Protein AF-0000000068387363 (afdb_homodimer)

Structure (mmCIF, N/CA/C/O backbone):
data_AF-0000000068387363-model_v1
#
loop_
_entity.id
_entity.type
_entity.pdbx_description
1 polymer 'HTH-type transcriptional regulator TtuA'
#
loop_
_atom_site.group_PDB
_atom_site.id
_atom_site.type_symbol
_atom_site.label_atom_id
_atom_site.label_alt_id
_atom_site.label_comp_id
_atom_site.label_asym_id
_atom_site.label_entity_id
_atom_site.label_seq_id
_atom_site.pdbx_PDB_ins_code
_atom_site.Cartn_x
_atom_site.Cartn_y
_atom_site.Cartn_z
_atom_site.occupancy
_atom_site.B_iso_or_equiv
_atom_site.auth_seq_id
_atom_site.auth_comp_id
_atom_site.auth_asym_id
_atom_site.auth_atom_id
_atom_site.pdbx_PDB_model_num
ATOM 1 N N . MET A 1 1 ? -9.117 -2.039 -35.312 1 33.12 1 MET A N 1
ATOM 2 C CA . MET A 1 1 ? -7.668 -2.062 -35.125 1 33.12 1 MET A CA 1
ATOM 3 C C . MET A 1 1 ? -7.219 -3.377 -34.5 1 33.12 1 MET A C 1
ATOM 5 O O . MET A 1 1 ? -7.863 -3.885 -33.562 1 33.12 1 MET A O 1
ATOM 9 N N . GLN A 1 2 ? -6.574 -4.219 -35.219 1 46.25 2 GLN A N 1
ATOM 10 C CA . GLN A 1 2 ? -6.168 -5.555 -34.781 1 46.25 2 GLN A CA 1
ATOM 11 C C . GLN A 1 2 ? -5.266 -5.492 -33.562 1 46.25 2 GLN A C 1
ATOM 13 O O . GLN A 1 2 ? -4.352 -4.672 -33.5 1 46.25 2 GLN A O 1
ATOM 18 N N . ILE A 1 3 ? -5.738 -6.016 -32.531 1 53.5 3 ILE A N 1
ATOM 19 C CA . ILE A 1 3 ? -4.965 -6.066 -31.281 1 53.5 3 ILE A CA 1
ATOM 20 C C . ILE A 1 3 ? -3.619 -6.738 -31.547 1 53.5 3 ILE A C 1
ATOM 22 O O . ILE A 1 3 ? -3.566 -7.875 -32.031 1 53.5 3 ILE A O 1
ATOM 26 N N . PRO A 1 4 ? -2.514 -5.969 -31.438 1 64.38 4 PRO A N 1
ATOM 27 C CA . PRO A 1 4 ? -1.19 -6.543 -31.688 1 64.38 4 PRO A CA 1
ATOM 28 C C . PRO A 1 4 ? -0.745 -7.508 -30.594 1 64.38 4 PRO A C 1
ATOM 30 O O . PRO A 1 4 ? 0.174 -7.203 -29.828 1 64.38 4 PRO A O 1
ATOM 33 N N . ILE A 1 5 ? -1.413 -8.68 -30.656 1 63.66 5 ILE A N 1
ATOM 34 C CA . ILE A 1 5 ? -1.253 -9.664 -29.594 1 63.66 5 ILE A CA 1
ATOM 35 C C . ILE A 1 5 ? 0.216 -10.062 -29.469 1 63.66 5 ILE A C 1
ATOM 37 O O . ILE A 1 5 ? 0.736 -10.227 -28.359 1 63.66 5 ILE A O 1
ATOM 41 N N . LYS A 1 6 ? 0.783 -10.258 -30.688 1 72.69 6 LYS A N 1
ATOM 42 C CA . LYS A 1 6 ? 2.189 -10.648 -30.672 1 72.69 6 LYS A CA 1
ATOM 43 C C . LYS A 1 6 ? 3.047 -9.602 -29.969 1 72.69 6 LYS A C 1
ATOM 45 O O . LYS A 1 6 ? 3.854 -9.938 -29.094 1 72.69 6 LYS A O 1
ATOM 50 N N . SER A 1 7 ? 2.748 -8.367 -30.375 1 80.56 7 SER A N 1
ATOM 51 C CA . SER A 1 7 ? 3.527 -7.293 -29.766 1 80.56 7 SER A CA 1
ATOM 52 C C . SER A 1 7 ? 3.252 -7.188 -28.266 1 80.56 7 SER A C 1
ATOM 54 O O . SER A 1 7 ? 4.156 -6.883 -27.484 1 80.56 7 SER A O 1
ATOM 56 N N . ILE A 1 8 ? 2.059 -7.527 -27.922 1 76.31 8 ILE A N 1
ATOM 57 C CA . ILE A 1 8 ? 1.669 -7.473 -26.531 1 76.31 8 ILE A CA 1
ATOM 58 C C . ILE A 1 8 ? 2.383 -8.57 -25.75 1 76.31 8 ILE A C 1
ATOM 60 O O . ILE A 1 8 ? 2.912 -8.328 -24.656 1 76.31 8 ILE A O 1
ATOM 64 N N . LEU A 1 9 ? 2.434 -9.695 -26.328 1 74.88 9 LEU A N 1
ATOM 65 C CA . LEU A 1 9 ? 3.09 -10.828 -25.688 1 74.88 9 LEU A CA 1
ATOM 66 C C . LEU A 1 9 ? 4.59 -10.586 -25.562 1 74.88 9 LEU A C 1
ATOM 68 O O . LEU A 1 9 ? 5.195 -10.938 -24.547 1 74.88 9 LEU A O 1
ATOM 72 N N . VAL A 1 10 ? 5.141 -9.969 -26.609 1 80.38 10 VAL A N 1
ATOM 73 C CA . VAL A 1 10 ? 6.57 -9.672 -26.594 1 80.38 10 VAL A CA 1
ATOM 74 C C . VAL A 1 10 ? 6.875 -8.641 -25.516 1 80.38 10 VAL A C 1
ATOM 76 O O . VAL A 1 10 ? 7.84 -8.789 -24.766 1 80.38 10 VAL A O 1
ATOM 79 N N . PHE A 1 11 ? 5.996 -7.707 -25.391 1 84.38 11 PHE A N 1
ATOM 80 C CA . PHE A 1 11 ? 6.145 -6.711 -24.328 1 84.38 11 PHE A CA 1
ATOM 81 C C . PHE A 1 11 ? 6.07 -7.363 -22.953 1 84.38 11 PHE A C 1
ATOM 83 O O . PHE A 1 11 ? 6.906 -7.09 -22.094 1 84.38 11 PHE A O 1
ATOM 90 N N . HIS A 1 12 ? 5.066 -8.125 -22.922 1 79.38 12 HIS A N 1
ATOM 91 C CA . HIS A 1 12 ? 4.867 -8.789 -21.641 1 79.38 12 HIS A CA 1
ATOM 92 C C . HIS A 1 12 ? 6.094 -9.602 -21.25 1 79.38 12 HIS A C 1
ATOM 94 O O . HIS A 1 12 ? 6.539 -9.539 -20.094 1 79.38 12 HIS A O 1
ATOM 100 N N . ALA A 1 13 ? 6.668 -10.344 -22.141 1 78.94 13 ALA A N 1
ATOM 101 C CA . ALA A 1 13 ? 7.855 -11.156 -21.891 1 78.94 13 ALA A CA 1
ATOM 102 C C . ALA A 1 13 ? 9.055 -10.289 -21.516 1 78.94 13 ALA A C 1
ATOM 104 O O . ALA A 1 13 ? 9.797 -10.617 -20.594 1 78.94 13 ALA A O 1
ATOM 105 N N . ALA A 1 14 ? 9.156 -9.203 -22.203 1 82.5 14 ALA A N 1
ATOM 106 C CA . ALA A 1 14 ? 10.281 -8.305 -21.938 1 82.5 14 ALA A CA 1
ATOM 107 C C . ALA A 1 14 ? 10.156 -7.637 -20.578 1 82.5 14 ALA A C 1
ATOM 109 O O . ALA A 1 14 ? 11.141 -7.504 -19.844 1 82.5 14 ALA A O 1
ATOM 110 N N . ALA A 1 15 ? 8.969 -7.266 -20.375 1 79.56 15 ALA A N 1
ATOM 111 C CA . ALA A 1 15 ? 8.703 -6.613 -19.094 1 79.56 15 ALA A CA 1
ATOM 112 C C . ALA A 1 15 ? 8.945 -7.566 -17.922 1 79.56 15 ALA A C 1
ATOM 114 O O . ALA A 1 15 ? 9.547 -7.191 -16.922 1 79.56 15 ALA A O 1
ATOM 115 N N . ARG A 1 16 ? 8.461 -8.703 -18.109 1 71.06 16 ARG A N 1
ATOM 116 C CA . ARG A 1 16 ? 8.609 -9.742 -17.094 1 71.06 16 ARG A CA 1
ATOM 117 C C . ARG A 1 16 ? 10.078 -10.078 -16.875 1 71.06 16 ARG A C 1
ATOM 119 O O . ARG A 1 16 ? 10.516 -10.211 -15.727 1 71.06 16 ARG A O 1
ATOM 126 N N . ALA A 1 17 ? 10.82 -10.188 -17.984 1 71.5 17 ALA A N 1
ATOM 127 C CA . ALA A 1 17 ? 12.227 -10.578 -17.938 1 71.5 17 ALA A CA 1
ATOM 128 C C . ALA A 1 17 ? 13.109 -9.406 -17.516 1 71.5 17 ALA A C 1
ATOM 130 O O . ALA A 1 17 ? 14.25 -9.594 -17.094 1 71.5 17 ALA A O 1
ATOM 131 N N . GLY A 1 18 ? 12.438 -8.219 -17.625 1 73.56 18 GLY A N 1
ATOM 132 C CA . GLY A 1 18 ? 13.211 -7.004 -17.391 1 73.56 18 GLY A CA 1
ATOM 133 C C . GLY A 1 18 ? 14.359 -6.824 -18.359 1 73.56 18 GLY A C 1
ATOM 134 O O . GLY A 1 18 ? 15.32 -6.109 -18.078 1 73.56 18 GLY A O 1
ATOM 135 N N . SER A 1 19 ? 14.375 -7.562 -19.406 1 79.62 19 SER A N 1
ATOM 136 C CA . SER A 1 19 ? 15.461 -7.586 -20.375 1 79.62 19 SER A CA 1
ATOM 137 C C . SER A 1 19 ? 14.961 -7.973 -21.75 1 79.62 19 SER A C 1
ATOM 139 O O . SER A 1 19 ? 14.203 -8.93 -21.906 1 79.62 19 SER A O 1
ATOM 141 N N . ILE A 1 20 ? 15.414 -7.211 -22.75 1 85.19 20 ILE A N 1
ATOM 142 C CA . ILE A 1 20 ? 15.055 -7.5 -24.125 1 85.19 20 ILE A CA 1
ATOM 143 C C . ILE A 1 20 ? 15.75 -8.773 -24.594 1 85.19 20 ILE A C 1
ATOM 145 O O . ILE A 1 20 ? 15.141 -9.633 -25.234 1 85.19 20 ILE A O 1
ATOM 149 N N . SER A 1 21 ? 17.047 -8.875 -24.156 1 85.38 21 SER A N 1
ATOM 150 C CA . SER A 1 21 ? 17.797 -10.047 -24.578 1 85.38 21 SER A CA 1
ATOM 151 C C . SER A 1 21 ? 17.219 -11.32 -23.969 1 85.38 21 SER A C 1
ATOM 153 O O . SER A 1 21 ? 17.094 -12.344 -24.641 1 85.38 21 SER A O 1
ATOM 155 N N . ARG A 1 22 ? 16.859 -11.273 -22.766 1 79.94 22 ARG A N 1
ATOM 156 C CA . ARG A 1 22 ? 16.281 -12.438 -22.109 1 79.94 22 ARG A CA 1
ATOM 157 C C . ARG A 1 22 ? 14.922 -12.789 -22.703 1 79.94 22 ARG A C 1
ATOM 159 O O . ARG A 1 22 ? 14.602 -13.961 -22.875 1 79.94 22 ARG A O 1
ATOM 166 N N . ALA A 1 23 ? 14.156 -11.766 -22.938 1 83.25 23 ALA A N 1
ATOM 167 C CA . ALA A 1 23 ? 12.875 -11.992 -23.594 1 83.25 23 ALA A CA 1
ATOM 168 C C . ALA A 1 23 ? 13.055 -12.633 -24.969 1 83.25 23 ALA A C 1
ATOM 170 O O . ALA A 1 23 ? 12.297 -13.531 -25.344 1 83.25 23 ALA A O 1
ATOM 171 N N . ALA A 1 24 ? 14.031 -12.18 -25.672 1 86.12 24 ALA A N 1
ATOM 172 C CA . ALA A 1 24 ? 14.336 -12.727 -26.984 1 86.12 24 ALA A CA 1
ATOM 173 C C . ALA A 1 24 ? 14.68 -14.211 -26.906 1 86.12 24 ALA A C 1
ATOM 175 O O . ALA A 1 24 ? 14.211 -15.016 -27.719 1 86.12 24 ALA A O 1
ATOM 176 N N . GLU A 1 25 ? 15.469 -14.508 -25.906 1 79.56 25 GLU A N 1
ATOM 177 C CA . GLU A 1 25 ? 15.828 -15.898 -25.672 1 79.56 25 GLU A CA 1
ATOM 178 C C . GLU A 1 25 ? 14.594 -16.734 -25.344 1 79.56 25 GLU A C 1
ATOM 180 O O . GLU A 1 25 ? 14.414 -17.828 -25.891 1 79.56 25 GLU A O 1
ATOM 185 N N . GLU A 1 26 ? 13.766 -16.188 -24.531 1 75.81 26 GLU A N 1
ATOM 186 C CA . GLU A 1 26 ? 12.555 -16.875 -24.094 1 75.81 26 GLU A CA 1
ATOM 187 C C . GLU A 1 26 ? 11.602 -17.109 -25.266 1 75.81 26 GLU A C 1
ATOM 189 O O . GLU A 1 26 ? 10.945 -18.156 -25.344 1 75.81 26 GLU A O 1
ATOM 194 N N . LEU A 1 27 ? 11.547 -16.172 -26.141 1 78.31 27 LEU A N 1
ATOM 195 C CA . LEU A 1 27 ? 10.586 -16.203 -27.234 1 78.31 27 LEU A CA 1
ATOM 196 C C . LEU A 1 27 ? 11.211 -16.781 -28.5 1 78.31 27 LEU A C 1
ATOM 198 O O . LEU A 1 27 ? 10.531 -16.922 -29.516 1 78.31 27 LEU A O 1
ATOM 202 N N . SER A 1 28 ? 12.516 -17.141 -28.359 1 80.56 28 SER A N 1
ATOM 203 C CA . SER A 1 28 ? 13.266 -17.688 -29.484 1 80.56 28 SER A CA 1
ATOM 204 C C . SER A 1 28 ? 13.219 -16.75 -30.688 1 80.56 28 SER A C 1
ATOM 206 O O . SER A 1 28 ? 12.922 -17.188 -31.797 1 80.56 28 SER A O 1
ATOM 208 N N . VAL A 1 29 ? 13.414 -15.516 -30.438 1 83.19 29 VAL A N 1
ATOM 209 C CA . VAL A 1 29 ? 13.516 -14.484 -31.469 1 83.19 29 VAL A CA 1
ATOM 210 C C . VAL A 1 29 ? 14.75 -13.625 -31.203 1 83.19 29 VAL A C 1
ATOM 212 O O . VAL A 1 29 ? 15.484 -13.844 -30.234 1 83.19 29 VAL A O 1
ATOM 215 N N . THR A 1 30 ? 15.133 -12.766 -32.125 1 86.12 30 THR A N 1
ATOM 216 C CA . THR A 1 30 ? 16.266 -11.875 -31.953 1 86.12 30 THR A CA 1
ATOM 217 C C . THR A 1 30 ? 15.898 -10.688 -31.078 1 86.12 30 THR A C 1
ATOM 219 O O . THR A 1 30 ? 14.734 -10.273 -31.031 1 86.12 30 THR A O 1
ATOM 222 N N . PRO A 1 31 ? 16.859 -10.234 -30.359 1 89.62 31 PRO A N 1
ATOM 223 C CA . PRO A 1 31 ? 16.594 -9.016 -29.594 1 89.62 31 PRO A CA 1
ATOM 224 C C . PRO A 1 31 ? 16.047 -7.883 -30.438 1 89.62 31 PRO A C 1
ATOM 226 O O . PRO A 1 31 ? 15.188 -7.117 -29.984 1 89.62 31 PRO A O 1
ATOM 229 N N . SER A 1 32 ? 16.531 -7.824 -31.656 1 89.69 32 SER A N 1
ATOM 230 C CA . SER A 1 32 ? 16.031 -6.801 -32.562 1 89.69 32 SER A CA 1
ATOM 231 C C . SER A 1 32 ? 14.539 -6.977 -32.844 1 89.69 32 SER A C 1
ATOM 233 O O . SER A 1 32 ? 13.797 -5.992 -32.938 1 89.69 32 SER A O 1
ATOM 235 N N . ALA A 1 33 ? 14.117 -8.164 -32.969 1 85.56 33 ALA A N 1
ATOM 236 C CA . ALA A 1 33 ? 12.703 -8.469 -33.188 1 85.56 33 ALA A CA 1
ATOM 237 C C . ALA A 1 33 ? 11.867 -8.047 -31.969 1 85.56 33 ALA A C 1
ATOM 239 O O . ALA A 1 33 ? 10.773 -7.504 -32.125 1 85.56 33 ALA A O 1
ATOM 240 N N . VAL A 1 34 ? 12.367 -8.375 -30.766 1 89.19 34 VAL A N 1
ATOM 241 C CA . VAL A 1 34 ? 11.688 -7.984 -29.547 1 89.19 34 VAL A CA 1
ATOM 242 C C . VAL A 1 34 ? 11.555 -6.461 -29.484 1 89.19 34 VAL A C 1
ATOM 244 O O . VAL A 1 34 ? 10.469 -5.934 -29.234 1 89.19 34 VAL A O 1
ATOM 247 N N . SER A 1 35 ? 12.641 -5.809 -29.797 1 88.94 35 SER A N 1
ATOM 248 C CA . SER A 1 35 ? 12.648 -4.348 -29.781 1 88.94 35 SER A CA 1
ATOM 249 C C . SER A 1 35 ? 11.656 -3.771 -30.781 1 88.94 35 SER A C 1
ATOM 251 O O . SER A 1 35 ? 10.93 -2.824 -30.469 1 88.94 35 SER A O 1
ATOM 253 N N . GLN A 1 36 ? 11.656 -4.336 -31.906 1 87.38 36 GLN A N 1
ATOM 254 C CA . GLN A 1 36 ? 10.75 -3.893 -32.969 1 87.38 36 GLN A CA 1
ATOM 255 C C . GLN A 1 36 ? 9.297 -4.07 -32.562 1 87.38 36 GLN A C 1
ATOM 257 O O . GLN A 1 36 ? 8.461 -3.189 -32.812 1 87.38 36 GLN A O 1
ATOM 262 N N . GLN A 1 37 ? 8.992 -5.215 -32 1 85.38 37 GLN A N 1
ATOM 263 C CA . GLN A 1 37 ? 7.629 -5.492 -31.562 1 85.38 37 GLN A CA 1
ATOM 264 C C . GLN A 1 37 ? 7.191 -4.512 -30.484 1 85.38 37 GLN A C 1
ATOM 266 O O . GLN A 1 37 ? 6.043 -4.07 -30.469 1 85.38 37 GLN A O 1
ATOM 271 N N . ILE A 1 38 ? 8.086 -4.211 -29.547 1 87.25 38 ILE A N 1
ATOM 272 C CA . ILE A 1 38 ? 7.781 -3.27 -28.484 1 87.25 38 ILE A CA 1
ATOM 273 C C . ILE A 1 38 ? 7.523 -1.884 -29.062 1 87.25 38 ILE A C 1
ATOM 275 O O . ILE A 1 38 ? 6.566 -1.207 -28.688 1 87.25 38 ILE A O 1
ATOM 279 N N . GLN A 1 39 ? 8.367 -1.524 -30.016 1 86.5 39 GLN A N 1
ATOM 280 C CA . GLN A 1 39 ? 8.195 -0.239 -30.688 1 86.5 39 GLN A CA 1
ATOM 281 C C . GLN A 1 39 ? 6.863 -0.185 -31.422 1 86.5 39 GLN A C 1
ATOM 283 O O . GLN A 1 39 ? 6.184 0.843 -31.422 1 86.5 39 GLN A O 1
ATOM 288 N N . LEU A 1 40 ? 6.574 -1.264 -32.094 1 80.06 40 LEU A N 1
ATOM 289 C CA . LEU A 1 40 ? 5.293 -1.363 -32.781 1 80.06 40 LEU A CA 1
ATOM 290 C C . LEU A 1 40 ? 4.133 -1.174 -31.812 1 80.06 40 LEU A C 1
ATOM 292 O O . LEU A 1 40 ? 3.191 -0.432 -32.094 1 80.06 40 LEU A O 1
ATOM 296 N N . LEU A 1 41 ? 4.188 -1.857 -30.688 1 81.5 41 LEU A N 1
ATOM 297 C CA . LEU A 1 41 ? 3.146 -1.757 -29.672 1 81.5 41 LEU A CA 1
ATOM 298 C C . LEU A 1 41 ? 3.035 -0.329 -29.141 1 81.5 41 LEU A C 1
ATOM 300 O O . LEU A 1 41 ? 1.935 0.216 -29.047 1 81.5 41 LEU A O 1
ATOM 304 N N . GLU A 1 42 ? 4.184 0.211 -28.797 1 84.88 42 GLU A N 1
ATOM 305 C CA . GLU A 1 42 ? 4.223 1.58 -28.297 1 84.88 42 GLU A CA 1
ATOM 306 C C . GLU A 1 42 ? 3.662 2.562 -29.312 1 84.88 42 GLU A C 1
ATOM 308 O O . GLU A 1 42 ? 2.941 3.496 -28.969 1 84.88 42 GLU A O 1
ATOM 313 N N . GLY A 1 43 ? 4.031 2.352 -30.625 1 78.12 43 GLY A N 1
ATOM 314 C CA . GLY A 1 43 ? 3.484 3.152 -31.703 1 78.12 43 GLY A CA 1
ATOM 315 C C . GLY A 1 43 ? 1.975 3.061 -31.812 1 78.12 43 GLY A C 1
ATOM 316 O O . GLY A 1 43 ? 1.295 4.078 -31.969 1 78.12 43 GLY A O 1
ATOM 317 N N . GLN A 1 44 ? 1.482 1.899 -31.688 1 72.06 44 GLN A N 1
ATOM 318 C CA . GLN A 1 44 ? 0.042 1.684 -31.766 1 72.06 44 GLN A CA 1
ATOM 319 C C . GLN A 1 44 ? -0.675 2.299 -30.578 1 72.06 44 GLN A C 1
ATOM 321 O O . GLN A 1 44 ? -1.783 2.822 -30.703 1 72.06 44 GLN A O 1
ATOM 326 N N . LEU A 1 45 ? -0.002 2.164 -29.469 1 71.12 45 LEU A N 1
ATOM 327 C CA . LEU A 1 45 ? -0.6 2.666 -28.234 1 71.12 45 LEU A CA 1
ATOM 328 C C . LEU A 1 45 ? -0.378 4.168 -28.094 1 71.12 45 LEU A C 1
ATOM 330 O O . LEU A 1 45 ? -1.068 4.832 -27.312 1 71.12 45 LEU A O 1
ATOM 334 N N . GLY A 1 46 ? 0.575 4.66 -28.859 1 70.62 46 GLY A N 1
ATOM 335 C CA . GLY A 1 46 ? 0.943 6.062 -28.734 1 70.62 46 GLY A CA 1
ATOM 336 C C . GLY A 1 46 ? 1.624 6.391 -27.422 1 70.62 46 GLY A C 1
ATOM 337 O O . GLY A 1 46 ? 1.542 7.523 -26.938 1 70.62 46 GLY A O 1
ATOM 338 N N . THR A 1 47 ? 2.025 5.355 -26.734 1 75.25 47 THR A N 1
ATOM 339 C CA . THR A 1 47 ? 2.664 5.527 -25.438 1 75.25 47 THR A CA 1
ATOM 340 C C . THR A 1 47 ? 3.926 4.676 -25.328 1 75.25 47 THR A C 1
ATOM 342 O O . THR A 1 47 ? 3.969 3.557 -25.844 1 75.25 47 THR A O 1
ATOM 345 N N . THR A 1 48 ? 4.945 5.285 -24.75 1 79.12 48 THR A N 1
ATOM 346 C CA . THR A 1 48 ? 6.168 4.535 -24.484 1 79.12 48 THR A CA 1
ATOM 347 C C . THR A 1 48 ? 6.004 3.641 -23.25 1 79.12 48 THR A C 1
ATOM 349 O O . THR A 1 48 ? 5.59 4.109 -22.188 1 79.12 48 THR A O 1
ATOM 352 N N . LEU A 1 49 ? 6.141 2.342 -23.531 1 80.5 49 LEU A N 1
ATOM 353 C CA . LEU A 1 49 ? 5.945 1.365 -22.453 1 80.5 49 LEU A CA 1
ATOM 354 C C . LEU A 1 49 ? 7.273 0.992 -21.812 1 80.5 49 LEU A C 1
ATOM 356 O O . LEU A 1 49 ? 7.316 0.63 -20.641 1 80.5 49 LEU A O 1
ATOM 360 N N . MET A 1 50 ? 8.281 0.937 -22.672 1 80.38 50 MET A N 1
ATOM 361 C CA . MET A 1 50 ? 9.602 0.532 -22.188 1 80.38 50 MET A CA 1
ATOM 362 C C . MET A 1 50 ? 10.648 1.589 -22.516 1 80.38 50 MET A C 1
ATOM 364 O O . MET A 1 50 ? 10.609 2.191 -23.594 1 80.38 50 MET A O 1
ATOM 368 N N . ALA A 1 51 ? 11.383 1.915 -21.562 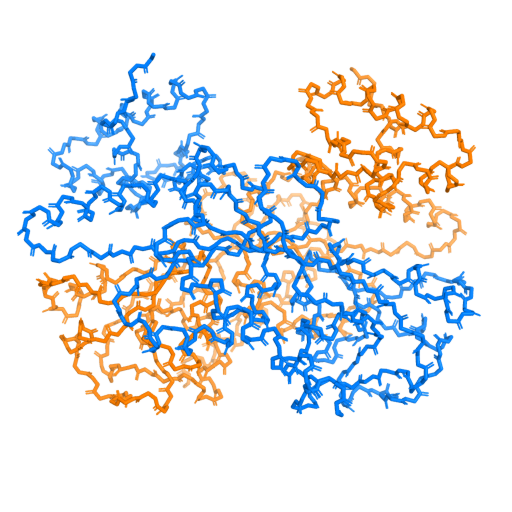1 75.69 51 ALA A N 1
ATOM 369 C CA . ALA A 1 51 ? 12.461 2.879 -21.766 1 75.69 51 ALA A CA 1
ATOM 370 C C . ALA A 1 51 ? 13.828 2.213 -21.625 1 75.69 51 ALA A C 1
ATOM 372 O O . ALA A 1 51 ? 13.977 1.229 -20.891 1 75.69 51 ALA A O 1
ATOM 373 N N . ARG A 1 52 ? 14.758 2.574 -22.641 1 65.56 52 ARG A N 1
ATOM 374 C CA . ARG A 1 52 ? 16.109 2.037 -22.641 1 65.56 52 ARG A CA 1
ATOM 375 C C . ARG A 1 52 ? 17.047 2.932 -21.828 1 65.56 52 ARG A C 1
ATOM 377 O O . ARG A 1 52 ? 17.031 4.156 -21.984 1 65.56 52 ARG A O 1
ATOM 384 N N . THR A 1 53 ? 17.516 2.451 -20.922 1 55.94 53 THR A N 1
ATOM 385 C CA . THR A 1 53 ? 18.625 3.119 -20.266 1 55.94 53 THR A CA 1
ATOM 386 C C . THR A 1 53 ? 19.922 2.33 -20.453 1 55.94 53 THR A C 1
ATOM 388 O O . THR A 1 53 ? 20.203 1.396 -19.703 1 55.94 53 THR A O 1
ATOM 391 N N . GLY A 1 54 ? 20.766 2.535 -21.344 1 54.62 54 GLY A N 1
ATOM 392 C CA . GLY A 1 54 ? 21.922 1.734 -21.734 1 54.62 54 GLY A CA 1
ATOM 393 C C . GLY A 1 54 ? 21.547 0.39 -22.328 1 54.62 54 GLY A C 1
ATOM 394 O O . GLY A 1 54 ? 20.797 0.325 -23.312 1 54.62 54 GLY A O 1
ATOM 395 N N . ARG A 1 55 ? 22.094 -0.729 -21.703 1 56.41 55 ARG A N 1
ATOM 396 C CA . ARG A 1 55 ? 21.812 -2.074 -22.203 1 56.41 55 ARG A CA 1
ATOM 397 C C . ARG A 1 55 ? 20.578 -2.666 -21.531 1 56.41 55 ARG A C 1
ATOM 399 O O . ARG A 1 55 ? 20.109 -3.734 -21.922 1 56.41 55 ARG A O 1
ATOM 406 N N . LYS A 1 56 ? 20.031 -2.043 -20.578 1 61.97 56 LYS A N 1
ATOM 407 C CA . LYS A 1 56 ? 18.922 -2.625 -19.828 1 61.97 56 LYS A CA 1
ATOM 408 C C . LYS A 1 56 ? 17.594 -1.942 -20.188 1 61.97 56 LYS A C 1
ATOM 410 O O . LYS A 1 56 ? 17.578 -0.755 -20.516 1 61.97 56 LYS A O 1
ATOM 415 N N . VAL A 1 57 ? 16.469 -2.668 -20.203 1 69.81 57 VAL A N 1
ATOM 416 C CA . VAL A 1 57 ? 15.133 -2.189 -20.547 1 69.81 57 VAL A CA 1
ATOM 417 C C . VAL A 1 57 ? 14.266 -2.113 -19.297 1 69.81 57 VAL A C 1
ATOM 419 O O . VAL A 1 57 ? 14.266 -3.037 -18.484 1 69.81 57 VAL A O 1
ATOM 422 N N . THR A 1 58 ? 13.766 -0.896 -18.969 1 72.94 58 THR A N 1
ATOM 423 C CA . THR A 1 58 ? 12.867 -0.693 -17.844 1 72.94 58 THR A CA 1
ATOM 424 C C . THR A 1 58 ? 11.484 -0.263 -18.328 1 72.94 58 THR A C 1
ATOM 426 O O . THR A 1 58 ? 11.344 0.252 -19.438 1 72.94 58 THR A O 1
ATOM 429 N N . LEU A 1 59 ? 10.469 -0.603 -17.469 1 75.56 59 LEU A N 1
ATOM 430 C CA . LEU A 1 59 ? 9.102 -0.204 -17.812 1 75.56 59 LEU A CA 1
ATOM 431 C C . LEU A 1 59 ? 8.852 1.253 -17.438 1 75.56 59 LEU A C 1
ATOM 433 O O . LEU A 1 59 ? 9.32 1.721 -16.406 1 75.56 59 LEU A O 1
ATOM 437 N N . THR A 1 60 ? 8.164 1.99 -18.328 1 69.5 60 THR A N 1
ATOM 438 C CA . THR A 1 60 ? 7.59 3.279 -17.969 1 69.5 60 THR A CA 1
ATOM 439 C C . THR A 1 60 ? 6.398 3.098 -17.031 1 69.5 60 THR A C 1
ATOM 441 O O . THR A 1 60 ? 5.984 1.969 -16.75 1 69.5 60 THR A O 1
ATOM 444 N N . GLU A 1 61 ? 5.922 4.129 -16.516 1 58.69 61 GLU A N 1
ATOM 445 C CA . GLU A 1 61 ? 4.703 4.043 -15.711 1 58.69 61 GLU A CA 1
ATOM 446 C C . GLU A 1 61 ? 3.561 3.432 -16.516 1 58.69 61 GLU A C 1
ATOM 448 O O . GLU A 1 61 ? 2.822 2.584 -16 1 58.69 61 GLU A O 1
ATOM 453 N N . ALA A 1 62 ? 3.502 3.967 -17.703 1 65.12 62 ALA A N 1
ATOM 454 C CA . ALA A 1 62 ? 2.504 3.404 -18.609 1 65.12 62 ALA A CA 1
ATOM 455 C C . ALA A 1 62 ? 2.775 1.927 -18.875 1 65.12 62 ALA A C 1
ATOM 457 O O . ALA A 1 62 ? 1.843 1.124 -18.953 1 65.12 62 ALA A O 1
ATOM 458 N N . GLY A 1 63 ? 4.094 1.644 -18.938 1 72.38 63 GLY A N 1
ATOM 459 C CA . GLY A 1 63 ? 4.473 0.252 -19.125 1 72.38 63 GLY A CA 1
ATOM 460 C C . GLY A 1 63 ? 4.117 -0.628 -17.953 1 72.38 63 GLY A C 1
ATOM 461 O O . GLY A 1 63 ? 3.611 -1.737 -18.125 1 72.38 63 GLY A O 1
ATOM 462 N N . GLU A 1 64 ? 4.355 -0.115 -16.828 1 64.5 64 GLU A N 1
ATOM 463 C CA . GLU A 1 64 ? 4.008 -0.849 -15.617 1 64.5 64 GLU A CA 1
ATOM 464 C C . GLU A 1 64 ? 2.502 -1.067 -15.523 1 64.5 64 GLU A C 1
ATOM 466 O O . GLU A 1 64 ? 2.047 -2.164 -15.188 1 64.5 64 GLU A O 1
ATOM 471 N N . ARG A 1 65 ? 1.811 -0.024 -15.789 1 59.47 65 ARG A N 1
ATOM 472 C CA . ARG A 1 65 ? 0.354 -0.115 -15.773 1 59.47 65 ARG A CA 1
ATOM 473 C C . ARG A 1 65 ? -0.142 -1.114 -16.812 1 59.47 65 ARG A C 1
ATOM 475 O O . ARG A 1 65 ? -0.996 -1.953 -16.516 1 59.47 65 ARG A O 1
ATOM 482 N N . TYR A 1 66 ? 0.466 -0.918 -18.016 1 67.19 66 TYR A N 1
ATOM 483 C CA . TYR A 1 66 ? 0.062 -1.817 -19.094 1 67.19 66 TYR A CA 1
ATOM 484 C C . TYR A 1 66 ? 0.422 -3.26 -18.75 1 67.19 66 TYR A C 1
ATOM 486 O O . TYR A 1 66 ? -0.385 -4.172 -18.953 1 67.19 66 TYR A O 1
ATOM 494 N N . PHE A 1 67 ? 1.638 -3.371 -18.219 1 71.69 67 PHE A N 1
ATOM 495 C CA . PHE A 1 67 ? 2.094 -4.699 -17.812 1 71.69 67 PHE A CA 1
ATOM 496 C C . PHE A 1 67 ? 1.156 -5.309 -16.781 1 71.69 67 PHE A C 1
ATOM 498 O O . PHE A 1 67 ? 0.723 -6.453 -16.922 1 71.69 67 PHE A O 1
ATOM 505 N N . SER A 1 68 ? 0.807 -4.543 -15.898 1 60.09 68 SER A N 1
ATOM 506 C CA . SER A 1 68 ? -0.087 -5.008 -14.844 1 60.09 68 SER A CA 1
ATOM 507 C C . SER A 1 68 ? -1.46 -5.367 -15.398 1 60.09 68 SER A C 1
ATOM 509 O O . SER A 1 68 ? -2.061 -6.363 -14.992 1 60.09 68 SER A O 1
ATOM 511 N N . MET A 1 69 ? -1.863 -4.605 -16.344 1 59.22 69 MET A N 1
ATOM 512 C CA . MET A 1 69 ? -3.189 -4.777 -16.922 1 59.22 69 MET A CA 1
ATOM 513 C C . MET A 1 69 ? -3.254 -6.051 -17.766 1 59.22 69 MET A C 1
ATOM 515 O O . MET A 1 69 ? -4.273 -6.742 -17.781 1 59.22 69 MET A O 1
ATOM 519 N N . ILE A 1 70 ? -2.062 -6.273 -18.359 1 64.06 70 ILE A N 1
ATOM 520 C CA . ILE A 1 70 ? -2.168 -7.34 -19.359 1 64.06 70 ILE A CA 1
ATOM 521 C C . ILE A 1 70 ? -1.705 -8.664 -18.75 1 64.06 70 ILE A C 1
ATOM 523 O O . ILE A 1 70 ? -2.012 -9.734 -19.266 1 64.06 70 ILE A O 1
ATOM 527 N N . THR A 1 71 ? -0.928 -8.453 -17.688 1 63.06 71 THR A N 1
ATOM 528 C CA . THR A 1 71 ? -0.352 -9.656 -17.094 1 63.06 71 THR A CA 1
ATOM 529 C C . THR A 1 71 ? -1.446 -10.641 -16.703 1 63.06 71 THR A C 1
ATOM 531 O O . THR A 1 71 ? -1.355 -11.828 -17.016 1 63.06 71 THR A O 1
ATOM 534 N N . ALA A 1 72 ? -2.387 -10.094 -16.125 1 57.62 72 ALA A N 1
ATOM 535 C CA . ALA A 1 72 ? -3.477 -10.977 -15.719 1 57.62 72 ALA A CA 1
ATOM 536 C C . ALA A 1 72 ? -4.102 -11.672 -16.922 1 57.62 72 ALA A C 1
ATOM 538 O O . ALA A 1 72 ? -4.414 -12.867 -16.859 1 57.62 72 ALA A O 1
ATOM 539 N N . GLN A 1 73 ? -4.191 -10.906 -17.953 1 57.25 73 GLN A N 1
ATOM 540 C CA . GLN A 1 73 ? -4.805 -11.461 -19.156 1 57.25 73 GLN A CA 1
ATOM 541 C C . GLN A 1 73 ? -3.895 -12.508 -19.797 1 57.25 73 GLN A C 1
ATOM 543 O O . GLN A 1 73 ? -4.363 -13.555 -20.25 1 57.25 73 GLN A O 1
ATOM 548 N N . ILE A 1 74 ? -2.668 -12.188 -19.859 1 60.84 74 ILE A N 1
ATOM 549 C CA . ILE A 1 74 ? -1.721 -13.109 -20.469 1 60.84 74 ILE A CA 1
ATOM 550 C C . ILE A 1 74 ? -1.627 -14.383 -19.641 1 60.84 74 ILE A C 1
ATOM 552 O O . ILE A 1 74 ? -1.601 -15.492 -20.188 1 60.84 74 ILE A O 1
ATOM 556 N N . GLU A 1 75 ? -1.61 -14.109 -18.375 1 58.22 75 GLU A N 1
ATOM 557 C CA . GLU A 1 75 ? -1.595 -15.273 -17.484 1 58.22 75 GLU A CA 1
ATOM 558 C C . GLU A 1 75 ? -2.863 -16.109 -17.656 1 58.22 75 GLU A C 1
ATOM 560 O O . GLU A 1 75 ? -2.811 -17.344 -17.625 1 58.22 75 GLU A O 1
ATOM 565 N N . GLN A 1 76 ? -3.898 -15.383 -17.891 1 55.66 76 GLN A N 1
ATOM 566 C CA . GLN A 1 76 ? -5.156 -16.094 -18.109 1 55.66 76 GLN A CA 1
ATOM 567 C C . GLN A 1 76 ? -5.113 -16.875 -19.422 1 55.66 76 GLN A C 1
ATOM 569 O O . GLN A 1 76 ? -5.652 -17.984 -19.5 1 55.66 76 GLN A O 1
ATOM 574 N N . ILE A 1 77 ? -4.547 -16.25 -20.391 1 54.56 77 ILE A N 1
ATOM 575 C CA . ILE A 1 77 ? -4.387 -16.953 -21.656 1 54.56 77 ILE A CA 1
ATOM 576 C C . ILE A 1 77 ? -3.516 -18.188 -21.453 1 54.56 77 ILE A C 1
ATOM 578 O O . ILE A 1 77 ? -3.828 -19.266 -21.969 1 54.56 77 ILE A O 1
ATOM 582 N N . SER A 1 78 ? -2.455 -17.906 -20.781 1 55.69 78 SER A N 1
ATOM 583 C CA . SER A 1 78 ? -1.584 -19.047 -20.469 1 55.69 78 SER A CA 1
ATOM 584 C C . SER A 1 78 ? -2.33 -20.125 -19.688 1 55.69 78 SER A C 1
ATOM 586 O O . SER A 1 78 ? -2.209 -21.312 -19.984 1 55.69 78 SER A O 1
ATOM 588 N N . ASP A 1 79 ? -3.105 -19.641 -18.781 1 52.97 79 ASP A N 1
ATOM 589 C CA . ASP A 1 79 ? -3.895 -20.578 -17.984 1 52.97 79 ASP A CA 1
ATOM 590 C C . ASP A 1 79 ? -4.898 -21.328 -18.844 1 52.97 79 ASP A C 1
ATOM 592 O O . ASP A 1 79 ? -5.074 -22.547 -18.688 1 52.97 79 ASP A O 1
ATOM 596 N N . ALA A 1 80 ? -5.551 -20.578 -19.656 1 51.75 80 ALA A N 1
ATOM 597 C CA . ALA A 1 80 ? -6.512 -21.203 -20.562 1 51.75 80 ALA A CA 1
ATOM 598 C C . ALA A 1 80 ? -5.836 -22.219 -21.469 1 51.75 80 ALA A C 1
ATOM 600 O O . ALA A 1 80 ? -6.387 -23.297 -21.719 1 51.75 80 ALA A O 1
ATOM 601 N N . THR A 1 81 ? -4.742 -21.75 -21.938 1 50.53 81 THR A N 1
ATOM 602 C CA . THR A 1 81 ? -3.984 -22.656 -22.797 1 50.53 81 THR A CA 1
ATOM 603 C C . THR A 1 81 ? -3.596 -23.922 -22.047 1 50.53 81 THR A C 1
ATOM 605 O O . THR A 1 81 ? -3.717 -25.031 -22.578 1 50.53 81 THR A O 1
ATOM 608 N N . ASP A 1 82 ? -3.24 -23.641 -20.891 1 50 82 ASP A N 1
ATOM 609 C CA . ASP A 1 82 ? -2.869 -24.781 -20.062 1 50 82 ASP A CA 1
ATOM 610 C C . ASP A 1 82 ? -4.082 -25.656 -19.75 1 50 82 ASP A C 1
ATOM 612 O O . ASP A 1 82 ? -3.975 -26.875 -19.672 1 50 82 ASP A O 1
ATOM 616 N N . SER A 1 83 ? -5.145 -24.984 -19.531 1 51 83 SER A N 1
ATOM 617 C CA . SER A 1 83 ? -6.375 -25.734 -19.266 1 51 83 SER A CA 1
ATOM 618 C C . SER A 1 83 ? -6.711 -26.672 -20.406 1 51 83 SER A C 1
ATOM 620 O O . SER A 1 83 ? -7.18 -27.797 -20.188 1 51 83 SER A O 1
ATOM 622 N N . ILE A 1 84 ? -6.527 -26.203 -21.547 1 49.16 84 ILE A N 1
ATOM 623 C CA . ILE A 1 84 ? -6.777 -27.047 -22.703 1 49.16 84 ILE A CA 1
ATOM 624 C C . ILE A 1 84 ? -5.82 -28.234 -22.688 1 49.16 84 ILE A C 1
ATOM 626 O O . ILE A 1 84 ? -6.18 -29.328 -23.109 1 49.16 84 ILE A O 1
ATOM 630 N N . ARG A 1 85 ? -4.676 -27.891 -22.25 1 48.38 85 ARG A N 1
ATOM 631 C CA . ARG A 1 85 ? -3.713 -28.984 -22.172 1 48.38 85 ARG A CA 1
ATOM 632 C C . ARG A 1 85 ? -4.078 -29.969 -21.062 1 48.38 85 ARG A C 1
ATOM 634 O O . ARG A 1 85 ? -3.375 -30.953 -20.844 1 48.38 85 ARG A O 1
ATOM 641 N N . GLY A 1 86 ? -5.301 -29.844 -20.484 1 49.06 86 GLY A N 1
ATOM 642 C CA . GLY A 1 86 ? -5.793 -30.766 -19.469 1 49.06 86 GLY A CA 1
ATOM 643 C C . GLY A 1 86 ? -5.551 -30.281 -18.062 1 49.06 86 GLY A C 1
ATOM 644 O O . GLY A 1 86 ? -5.742 -31.031 -17.094 1 49.06 86 GLY A O 1
ATOM 645 N N . PHE A 1 87 ? -4.766 -29.25 -18 1 47.38 87 PHE A N 1
ATOM 646 C CA . PHE A 1 87 ? -4.574 -28.75 -16.641 1 47.38 87 PHE A CA 1
ATOM 647 C C . PHE A 1 87 ? -5.859 -28.141 -16.109 1 47.38 87 PHE A C 1
ATOM 649 O O . PHE A 1 87 ? -6.652 -27.578 -16.859 1 47.38 87 PHE A O 1
ATOM 656 N N . ARG A 1 88 ? -6.496 -28.812 -15.148 1 50.47 88 ARG A N 1
ATOM 657 C CA . ARG A 1 88 ? -7.711 -28.312 -14.523 1 50.47 88 ARG A CA 1
ATOM 658 C C . ARG A 1 88 ? -7.727 -26.781 -14.492 1 50.47 88 ARG A C 1
ATOM 660 O O . ARG A 1 88 ? -6.703 -26.156 -14.203 1 50.47 88 ARG A O 1
ATOM 667 N N . SER A 1 89 ? -8.633 -26.188 -15.188 1 60.22 89 SER A N 1
ATOM 668 C CA . SER A 1 89 ? -8.844 -24.75 -15.312 1 60.22 89 SER A CA 1
ATOM 669 C C . SER A 1 89 ? -8.961 -24.078 -13.945 1 60.22 89 SER A C 1
ATOM 671 O O . SER A 1 89 ? -9.688 -24.562 -13.078 1 60.22 89 SER A O 1
ATOM 673 N N . VAL A 1 90 ? -7.926 -23.5 -13.508 1 73 90 VAL A N 1
ATOM 674 C CA . VAL A 1 90 ? -7.961 -22.797 -12.234 1 73 90 VAL A CA 1
ATOM 675 C C . VAL A 1 90 ? -8.805 -21.516 -12.367 1 73 90 VAL A C 1
ATOM 677 O O . VAL A 1 90 ? -8.625 -20.75 -13.32 1 73 90 VAL A O 1
ATOM 680 N N . THR A 1 91 ? -9.922 -21.516 -11.727 1 83.44 91 THR A N 1
ATOM 681 C CA . THR A 1 91 ? -10.75 -20.312 -11.656 1 83.44 91 THR A CA 1
ATOM 682 C C . THR A 1 91 ? -10.094 -19.25 -10.773 1 83.44 91 THR A C 1
ATOM 684 O O . THR A 1 91 ? -9.781 -19.5 -9.609 1 83.44 91 THR A O 1
ATOM 687 N N . THR A 1 92 ? -9.758 -18.094 -11.391 1 89 92 THR A N 1
ATOM 688 C CA . THR A 1 92 ? -9.133 -17 -10.648 1 89 92 THR A CA 1
ATOM 689 C C . THR A 1 92 ? -10.164 -15.93 -10.297 1 89 92 THR A C 1
ATOM 691 O O . THR A 1 92 ? -10.914 -15.469 -11.156 1 89 92 THR A O 1
ATOM 694 N N . LEU A 1 93 ? -10.297 -15.656 -9.047 1 95 93 LEU A N 1
ATOM 695 C CA . LEU A 1 93 ? -11.07 -14.516 -8.562 1 95 93 LEU A CA 1
ATOM 696 C C . LEU A 1 93 ? -10.18 -13.297 -8.383 1 95 93 LEU A C 1
ATOM 698 O O . LEU A 1 93 ? -9.266 -13.305 -7.555 1 95 93 LEU A O 1
ATOM 702 N N . THR A 1 94 ? -10.391 -12.266 -9.156 1 93.81 94 THR A N 1
ATOM 703 C CA . THR A 1 94 ? -9.617 -11.031 -9.07 1 93.81 94 THR A CA 1
ATOM 704 C C . THR A 1 94 ? -10.375 -9.969 -8.281 1 93.81 94 THR A C 1
ATOM 706 O O . THR A 1 94 ? -11.438 -9.508 -8.711 1 93.81 94 THR A O 1
ATOM 709 N N . ILE A 1 95 ? -9.805 -9.594 -7.164 1 96.62 95 ILE A N 1
ATOM 710 C CA . ILE A 1 95 ? -10.359 -8.586 -6.27 1 96.62 95 ILE A CA 1
ATOM 711 C C . ILE A 1 95 ? -9.508 -7.32 -6.32 1 96.62 95 ILE A C 1
ATOM 713 O O . ILE A 1 95 ? -8.289 -7.383 -6.156 1 96.62 95 ILE A O 1
ATOM 717 N N . ARG A 1 96 ? -10.102 -6.254 -6.57 1 94.12 96 ARG A N 1
ATOM 718 C CA . ARG A 1 96 ? -9.445 -4.957 -6.41 1 94.12 96 ARG A CA 1
ATOM 719 C C . ARG A 1 96 ? -9.977 -4.227 -5.184 1 94.12 96 ARG A C 1
ATOM 721 O O . ARG A 1 96 ? -11.172 -4.27 -4.895 1 94.12 96 ARG A O 1
ATOM 728 N N . ALA A 1 97 ? -9.117 -3.654 -4.465 1 94.69 97 ALA A N 1
ATOM 729 C CA . ALA A 1 97 ? -9.477 -2.879 -3.281 1 94.69 97 ALA A CA 1
ATOM 730 C C . ALA A 1 97 ? -8.461 -1.764 -3.031 1 94.69 97 ALA A C 1
ATOM 732 O O . ALA A 1 97 ? -7.363 -1.779 -3.588 1 94.69 97 ALA A O 1
ATOM 733 N N . THR A 1 98 ? -8.859 -0.756 -2.27 1 89.81 98 THR A N 1
ATOM 734 C CA . THR A 1 98 ? -7.879 0.256 -1.882 1 89.81 98 THR A CA 1
ATOM 735 C C . THR A 1 98 ? -6.766 -0.362 -1.043 1 89.81 98 THR A C 1
ATOM 737 O O . THR A 1 98 ? -6.957 -1.409 -0.422 1 89.81 98 THR A O 1
ATOM 740 N N . PRO A 1 99 ? -5.613 0.274 -1.044 1 90.88 99 PRO A N 1
ATOM 741 C CA . PRO A 1 99 ? -4.484 -0.304 -0.315 1 90.88 99 PRO A CA 1
ATOM 742 C C . PRO A 1 99 ? -4.797 -0.556 1.158 1 90.88 99 PRO A C 1
ATOM 744 O O . PRO A 1 99 ? -4.477 -1.623 1.688 1 90.88 99 PRO A O 1
ATOM 747 N N . THR A 1 100 ? -5.477 0.317 1.785 1 94.56 100 THR A N 1
ATOM 748 C CA . THR A 1 100 ? -5.676 0.221 3.227 1 94.56 100 THR A CA 1
ATOM 749 C C . THR A 1 100 ? -6.617 -0.933 3.566 1 94.56 100 THR A C 1
ATOM 751 O O . THR A 1 100 ? -6.309 -1.755 4.434 1 94.56 100 THR A O 1
ATOM 754 N N . ILE A 1 101 ? -7.738 -1.101 2.898 1 95.5 101 ILE A N 1
ATOM 755 C CA . ILE A 1 101 ? -8.672 -2.172 3.234 1 95.5 101 ILE A CA 1
ATOM 756 C C . ILE A 1 101 ? -8.086 -3.518 2.818 1 95.5 101 ILE A C 1
ATOM 758 O O . ILE A 1 101 ? -8.344 -4.539 3.455 1 95.5 101 ILE A O 1
ATOM 762 N N . SER A 1 102 ? -7.301 -3.508 1.737 1 96.56 102 SER A N 1
ATOM 763 C CA . SER A 1 102 ? -6.598 -4.723 1.341 1 96.56 102 SER A CA 1
ATOM 764 C C . SER A 1 102 ? -5.672 -5.211 2.449 1 96.56 102 SER A C 1
ATOM 766 O O . SER A 1 102 ? -5.664 -6.398 2.783 1 96.56 102 SER A O 1
ATOM 768 N N . ASN A 1 103 ? -4.992 -4.266 3.029 1 95.94 103 ASN A N 1
ATOM 769 C CA . ASN A 1 103 ? -3.949 -4.57 4.004 1 95.94 103 ASN A CA 1
ATOM 770 C C . ASN A 1 103 ? -4.535 -4.855 5.383 1 95.94 103 ASN A C 1
ATOM 772 O O . ASN A 1 103 ? -4.098 -5.777 6.07 1 95.94 103 ASN A O 1
ATOM 776 N N . LYS A 1 104 ? -5.484 -4.121 5.758 1 97.06 104 LYS A N 1
ATOM 777 C CA . LYS A 1 104 ? -5.867 -4.086 7.168 1 97.06 104 LYS A CA 1
ATOM 778 C C . LYS A 1 104 ? -7.109 -4.934 7.418 1 97.06 104 LYS A C 1
ATOM 780 O O . LYS A 1 104 ? -7.379 -5.332 8.555 1 97.06 104 LYS A O 1
ATOM 785 N N . TRP A 1 105 ? -7.859 -5.23 6.375 1 97.44 105 TRP A N 1
ATOM 786 C CA . TRP A 1 105 ? -9.133 -5.902 6.633 1 97.44 105 TRP A CA 1
ATOM 787 C C . TRP A 1 105 ? -9.242 -7.184 5.812 1 97.44 105 TRP A C 1
ATOM 789 O O . TRP A 1 105 ? -9.57 -8.242 6.348 1 97.44 105 TRP A O 1
ATOM 799 N N . LEU A 1 106 ? -8.977 -7.156 4.488 1 97.88 106 LEU A N 1
ATOM 800 C CA . LEU A 1 106 ? -9.141 -8.312 3.611 1 97.88 106 LEU A CA 1
ATOM 801 C C . LEU A 1 106 ? -8.031 -9.336 3.854 1 97.88 106 LEU A C 1
ATOM 803 O O . LEU A 1 106 ? -8.32 -10.523 4.059 1 97.88 106 LEU A O 1
ATOM 807 N N . LEU A 1 107 ? -6.824 -8.867 3.854 1 97.69 107 LEU A N 1
ATOM 808 C CA . LEU A 1 107 ? -5.684 -9.773 3.912 1 97.69 107 LEU A CA 1
ATOM 809 C C . LEU A 1 107 ? -5.699 -10.586 5.203 1 97.69 107 LEU A C 1
ATOM 811 O O . LEU A 1 107 ? -5.574 -11.812 5.172 1 97.69 107 LEU A O 1
ATOM 815 N N . PRO A 1 108 ? -5.965 -9.992 6.344 1 97.06 108 PRO A N 1
ATOM 816 C CA . PRO A 1 108 ? -5.957 -10.758 7.594 1 97.06 108 PRO A CA 1
ATOM 817 C C . PRO A 1 108 ? -7.043 -11.828 7.629 1 97.06 108 PRO A C 1
ATOM 819 O O . PRO A 1 108 ? -6.961 -12.766 8.43 1 97.06 108 PRO A O 1
ATOM 822 N N . ARG A 1 109 ? -8.023 -11.688 6.773 1 97.38 109 ARG A N 1
ATOM 823 C CA . ARG A 1 109 ? -9.156 -12.602 6.777 1 97.38 109 ARG A CA 1
ATOM 824 C C . ARG A 1 109 ? -9.078 -13.57 5.598 1 97.38 109 ARG A C 1
ATOM 826 O O . ARG A 1 109 ? -9.766 -14.594 5.582 1 97.38 109 ARG A O 1
ATOM 833 N N . LEU A 1 110 ? -8.25 -13.258 4.645 1 97.88 110 LEU A N 1
ATOM 834 C CA . LEU A 1 110 ? -8.25 -13.906 3.338 1 97.88 110 LEU A CA 1
ATOM 835 C C . LEU A 1 110 ? -7.953 -15.398 3.469 1 97.88 110 LEU A C 1
ATOM 837 O O . LEU A 1 110 ? -8.438 -16.203 2.672 1 97.88 110 LEU A O 1
ATOM 841 N N . GLY A 1 111 ? -7.16 -15.797 4.469 1 96.88 111 GLY A N 1
ATOM 842 C CA . GLY A 1 111 ? -6.82 -17.203 4.688 1 96.88 111 GLY A CA 1
ATOM 843 C C . GLY A 1 111 ? -8.039 -18.094 4.816 1 96.88 111 GLY A C 1
ATOM 844 O O . GLY A 1 111 ? -8.062 -19.203 4.266 1 96.88 111 GLY A O 1
ATOM 845 N N . SER A 1 112 ? -9.062 -17.609 5.504 1 97 112 SER A N 1
ATOM 846 C CA . SER A 1 112 ? -10.258 -18.422 5.719 1 97 112 SER A CA 1
ATOM 847 C C . SER A 1 112 ? -11 -18.672 4.406 1 97 112 SER A C 1
ATOM 849 O O . SER A 1 112 ? -11.547 -19.75 4.188 1 97 112 SER A O 1
ATOM 851 N N . PHE A 1 113 ? -11.055 -17.688 3.547 1 98.06 113 PHE A N 1
ATOM 852 C CA . PHE A 1 113 ? -11.695 -17.859 2.246 1 98.06 113 PHE A CA 1
ATOM 853 C C . PHE A 1 113 ? -10.945 -18.875 1.403 1 98.06 113 PHE A C 1
ATOM 855 O O . PHE A 1 113 ? -11.555 -19.734 0.767 1 98.06 113 PHE A O 1
ATOM 862 N N . LEU A 1 114 ? -9.602 -18.719 1.396 1 96.62 114 LEU A N 1
ATOM 863 C CA . LEU A 1 114 ? -8.758 -19.609 0.607 1 96.62 114 LEU A CA 1
ATOM 864 C C . LEU A 1 114 ? -8.867 -21.047 1.113 1 96.62 114 LEU A C 1
ATOM 866 O O . LEU A 1 114 ? -8.789 -22 0.328 1 96.62 114 LEU A O 1
ATOM 870 N N . GLU A 1 115 ? -9.047 -21.234 2.395 1 95 115 GLU A N 1
ATOM 871 C CA . GLU A 1 115 ? -9.227 -22.547 2.982 1 95 115 GLU A CA 1
ATOM 872 C C . GLU A 1 115 ? -10.586 -23.141 2.623 1 95 115 GLU A C 1
ATOM 874 O O . GLU A 1 115 ? -10.703 -24.344 2.354 1 95 115 GLU A O 1
ATOM 879 N N . GLU A 1 116 ? -11.594 -22.312 2.662 1 95.81 116 GLU A N 1
ATOM 880 C CA . GLU A 1 116 ? -12.953 -22.75 2.355 1 95.81 116 GLU A CA 1
ATOM 881 C C . GLU A 1 116 ? -13.109 -23.062 0.872 1 95.81 116 GLU A C 1
ATOM 883 O O . GLU A 1 116 ? -13.93 -23.906 0.495 1 95.81 116 GLU A O 1
ATOM 888 N N . HIS A 1 117 ? -12.328 -22.422 0.09 1 95.38 117 HIS A N 1
ATOM 889 C CA . HIS A 1 117 ? -12.445 -22.594 -1.353 1 95.38 117 HIS A CA 1
ATOM 890 C C . HIS A 1 117 ? -11.086 -22.844 -1.993 1 95.38 117 HIS A C 1
ATOM 892 O O . HIS A 1 117 ? -10.609 -22.031 -2.791 1 95.38 117 HIS A O 1
ATOM 898 N N . PRO A 1 118 ? -10.5 -24 -1.788 1 91.25 118 PRO A N 1
ATOM 899 C CA . PRO A 1 118 ? -9.156 -24.312 -2.275 1 91.25 118 PRO A CA 1
ATOM 900 C C . PRO A 1 118 ? -9.078 -24.391 -3.799 1 91.25 118 PRO A C 1
ATOM 902 O O . PRO A 1 118 ? -7.988 -24.344 -4.371 1 91.25 118 PRO A O 1
ATOM 905 N N . GLU A 1 119 ? -10.18 -24.438 -4.434 1 86.94 119 GLU A N 1
ATOM 906 C CA . GLU A 1 119 ? -10.227 -24.547 -5.891 1 86.94 119 GLU A CA 1
ATOM 907 C C . GLU A 1 119 ? -10.055 -23.172 -6.543 1 86.94 119 GLU A C 1
ATOM 909 O O . GLU A 1 119 ? -9.781 -23.078 -7.742 1 86.94 119 GLU A O 1
ATOM 914 N N . LEU A 1 120 ? -10.188 -22.125 -5.801 1 92.06 120 LEU A N 1
ATOM 915 C CA . LEU A 1 120 ? -10.094 -20.766 -6.34 1 92.06 120 LEU A CA 1
ATOM 916 C C . LEU A 1 120 ? -8.688 -20.219 -6.168 1 92.06 120 LEU A C 1
ATOM 918 O O . LEU A 1 120 ? -8.055 -20.406 -5.125 1 92.06 120 LEU A O 1
ATOM 922 N N . GLU A 1 121 ? -8.211 -19.672 -7.207 1 93.31 121 GLU A N 1
ATOM 923 C CA . GLU A 1 121 ? -7.047 -18.781 -7.117 1 93.31 121 GLU A CA 1
ATOM 924 C C . GLU A 1 121 ? -7.469 -17.328 -6.926 1 93.31 121 GLU A C 1
ATOM 926 O O . GLU A 1 121 ? -8.383 -16.859 -7.594 1 93.31 121 GLU A O 1
ATOM 931 N N . VAL A 1 122 ? -6.867 -16.688 -5.914 1 96.19 122 VAL A N 1
ATOM 932 C CA . VAL A 1 122 ? -7.285 -15.328 -5.609 1 96.19 122 VAL A CA 1
ATOM 933 C C . VAL A 1 122 ? -6.16 -14.352 -5.941 1 96.19 122 VAL A C 1
ATOM 935 O O . VAL A 1 122 ? -4.996 -14.602 -5.613 1 96.19 122 VAL A O 1
ATOM 938 N N . ARG A 1 123 ? -6.516 -13.336 -6.652 1 93.88 123 ARG A N 1
ATOM 939 C CA . ARG A 1 123 ? -5.672 -12.172 -6.871 1 93.88 123 ARG A CA 1
ATOM 940 C C . ARG A 1 123 ? -6.242 -10.945 -6.164 1 93.88 123 ARG A C 1
ATOM 942 O O . ARG A 1 123 ? -7.383 -10.547 -6.422 1 93.88 123 ARG A O 1
ATOM 949 N N . LEU A 1 124 ? -5.512 -10.414 -5.223 1 95.69 124 LEU A N 1
ATOM 950 C CA . LEU A 1 124 ? -5.902 -9.195 -4.523 1 95.69 124 LEU A CA 1
ATOM 951 C C . LEU A 1 124 ? -4.992 -8.039 -4.906 1 95.69 124 LEU A C 1
ATOM 953 O O . LEU A 1 124 ? -3.814 -8.016 -4.547 1 95.69 124 LEU A O 1
ATOM 957 N N . ASP A 1 125 ? -5.539 -7.078 -5.578 1 89.5 125 ASP A N 1
ATOM 958 C CA . ASP A 1 125 ? -4.832 -5.871 -6 1 89.5 125 ASP A CA 1
ATOM 959 C C . ASP A 1 125 ? -5.188 -4.684 -5.109 1 89.5 125 ASP A C 1
ATOM 961 O O . ASP A 1 125 ? -6.309 -4.172 -5.168 1 89.5 125 ASP A O 1
ATOM 965 N N . GLY A 1 126 ? -4.188 -4.238 -4.344 1 89.31 126 GLY A N 1
ATOM 966 C CA . GLY A 1 126 ? -4.363 -3.09 -3.467 1 89.31 126 GLY A CA 1
ATOM 967 C C . GLY A 1 126 ? -4.008 -1.773 -4.129 1 89.31 126 GLY A C 1
ATOM 968 O O . GLY A 1 126 ? -2.904 -1.258 -3.947 1 89.31 126 GLY A O 1
ATOM 969 N N . THR A 1 127 ? -4.922 -1.189 -4.867 1 78.69 127 THR A N 1
ATOM 970 C CA . THR A 1 127 ? -4.645 0.026 -5.625 1 78.69 127 THR A CA 1
ATOM 971 C C . THR A 1 127 ? -5.809 1.005 -5.527 1 78.69 127 THR A C 1
ATOM 973 O O . THR A 1 127 ? -6.941 0.603 -5.254 1 78.69 127 THR A O 1
ATOM 976 N N . ASN A 1 128 ? -5.504 2.232 -5.695 1 66.75 128 ASN A N 1
ATOM 977 C CA . ASN A 1 128 ? -6.555 3.244 -5.688 1 66.75 128 ASN A CA 1
ATOM 978 C C . ASN A 1 128 ? -7.051 3.551 -7.098 1 66.75 128 ASN A C 1
ATOM 980 O O . ASN A 1 128 ? -7.961 4.363 -7.273 1 66.75 128 ASN A O 1
ATOM 984 N N . GLU A 1 129 ? -6.465 2.9 -7.969 1 62.81 129 GLU A N 1
ATOM 985 C CA . GLU A 1 129 ? -6.91 3.162 -9.336 1 62.81 129 GLU A CA 1
ATOM 986 C C . GLU A 1 129 ? -8.336 2.654 -9.555 1 62.81 129 GLU A C 1
ATOM 988 O O . GLU A 1 129 ? -8.68 1.554 -9.125 1 62.81 129 GLU A O 1
ATOM 993 N N . PRO A 1 130 ? -9.141 3.559 -10.094 1 62.16 130 PRO A N 1
ATOM 994 C CA . PRO A 1 130 ? -10.5 3.076 -10.375 1 62.16 130 PRO A CA 1
ATOM 995 C C . PRO A 1 130 ? -10.523 1.91 -11.359 1 62.16 130 PRO A C 1
ATOM 997 O O . PRO A 1 130 ? -9.727 1.88 -12.305 1 62.16 130 PRO A O 1
ATOM 1000 N N . THR A 1 131 ? -11.43 1.09 -11.102 1 76.31 131 THR A N 1
ATOM 1001 C CA . THR A 1 131 ? -11.555 -0.087 -11.953 1 76.31 131 THR A CA 1
ATOM 1002 C C . THR A 1 131 ? -12.438 0.212 -13.164 1 76.31 131 THR A C 1
ATOM 1004 O O . THR A 1 131 ? -13.555 0.696 -13.016 1 76.31 131 THR A O 1
ATOM 1007 N N . ASP A 1 132 ? -11.898 0.051 -14.297 1 74.94 132 ASP A N 1
ATOM 1008 C CA . ASP A 1 132 ? -12.734 -0.066 -15.492 1 74.94 132 ASP A CA 1
ATOM 1009 C C . ASP A 1 132 ? -13.086 -1.525 -15.773 1 74.94 132 ASP A C 1
ATOM 1011 O O . ASP A 1 132 ? -12.344 -2.229 -16.453 1 74.94 132 ASP A O 1
ATOM 1015 N N . PHE A 1 133 ? -14.25 -1.912 -15.328 1 84.81 133 PHE A N 1
ATOM 1016 C CA . PHE A 1 133 ? -14.68 -3.305 -15.398 1 84.81 133 PHE A CA 1
ATOM 1017 C C . PHE A 1 133 ? -14.805 -3.764 -16.844 1 84.81 133 PHE A C 1
ATOM 1019 O O . PHE A 1 133 ? -14.812 -4.965 -17.125 1 84.81 133 PHE A O 1
ATOM 1026 N N . SER A 1 134 ? -14.938 -2.861 -17.734 1 74.12 134 SER A N 1
ATOM 1027 C CA . SER A 1 134 ? -15.102 -3.227 -19.141 1 74.12 134 SER A CA 1
ATOM 1028 C C . SER A 1 134 ? -13.75 -3.516 -19.781 1 74.12 134 SER A C 1
ATOM 1030 O O . SER A 1 134 ? -13.68 -4.219 -20.797 1 74.12 134 SER A O 1
ATOM 1032 N N . GLN A 1 135 ? -12.742 -3.021 -19.125 1 66.94 135 GLN A N 1
ATOM 1033 C CA . GLN A 1 135 ? -11.43 -3.123 -19.75 1 66.94 135 GLN A CA 1
ATOM 1034 C C . GLN A 1 135 ? -10.484 -3.977 -18.906 1 66.94 135 GLN A C 1
ATOM 1036 O O . GLN A 1 135 ? -9.461 -4.453 -19.406 1 66.94 135 GLN A O 1
ATOM 1041 N N . GLU A 1 136 ? -10.859 -4.102 -17.703 1 72.56 136 GLU A N 1
ATOM 1042 C CA . GLU A 1 136 ? -9.961 -4.793 -16.781 1 72.56 136 GLU A CA 1
ATOM 1043 C C . GLU A 1 136 ? -10.586 -6.094 -16.281 1 72.56 136 GLU A C 1
ATOM 1045 O O . GLU A 1 136 ? -11.805 -6.215 -16.203 1 72.56 136 GLU A O 1
ATOM 1050 N N . LEU A 1 137 ? -9.703 -7.02 -16.016 1 78.44 137 LEU A N 1
ATOM 1051 C CA . LEU A 1 137 ? -10.156 -8.305 -15.5 1 78.44 137 LEU A CA 1
ATOM 1052 C C . LEU A 1 137 ? -10.312 -8.266 -13.984 1 78.44 137 LEU A C 1
ATOM 1054 O O . LEU A 1 137 ? -9.523 -8.867 -13.258 1 78.44 137 LEU A O 1
ATOM 1058 N N . VAL A 1 138 ? -11.211 -7.52 -13.57 1 90.31 138 VAL A N 1
ATOM 1059 C CA . VAL A 1 138 ? -11.562 -7.418 -12.156 1 90.31 138 VAL A CA 1
ATOM 1060 C C . VAL A 1 138 ? -12.969 -7.969 -11.938 1 90.31 138 VAL A C 1
ATOM 1062 O O . VAL A 1 138 ? -13.906 -7.582 -12.633 1 90.31 138 VAL A O 1
ATOM 1065 N N . ASP A 1 139 ? -13.055 -8.922 -11.109 1 93.38 139 ASP A N 1
ATOM 1066 C CA . ASP A 1 139 ? -14.344 -9.555 -10.852 1 93.38 139 ASP A CA 1
ATOM 1067 C C . ASP A 1 139 ? -15.18 -8.719 -9.883 1 93.38 139 ASP A C 1
ATOM 1069 O O . ASP A 1 139 ? -16.406 -8.625 -10.039 1 93.38 139 ASP A O 1
ATOM 1073 N N . ILE A 1 140 ? -14.539 -8.18 -8.891 1 96.31 140 ILE A N 1
ATOM 1074 C CA . ILE A 1 140 ? -15.227 -7.457 -7.824 1 96.31 140 ILE A CA 1
ATOM 1075 C C . ILE A 1 140 ? -14.273 -6.457 -7.176 1 96.31 140 ILE A C 1
ATOM 1077 O O . ILE A 1 140 ? -13.055 -6.668 -7.172 1 96.31 140 ILE A O 1
ATOM 1081 N N . GLU A 1 141 ? -14.797 -5.348 -6.734 1 96.12 141 GLU A N 1
ATOM 1082 C CA . GLU A 1 141 ? -14 -4.266 -6.168 1 96.12 141 GLU A CA 1
ATOM 1083 C C . GLU A 1 141 ? -14.539 -3.83 -4.809 1 96.12 141 GLU A C 1
ATOM 1085 O O . GLU A 1 141 ? -15.75 -3.775 -4.605 1 96.12 141 GLU A O 1
ATOM 1090 N N . LEU A 1 142 ? -13.656 -3.709 -3.859 1 95.94 142 LEU A N 1
ATOM 1091 C CA . LEU A 1 142 ? -13.961 -2.895 -2.689 1 95.94 142 LEU A CA 1
ATOM 1092 C C . LEU A 1 142 ? -13.508 -1.453 -2.895 1 95.94 142 LEU A C 1
ATOM 1094 O O . LEU A 1 142 ? -12.312 -1.159 -2.818 1 95.94 142 LEU A O 1
ATOM 1098 N N . ARG A 1 143 ? -14.484 -0.61 -3.066 1 90.38 143 ARG A N 1
ATOM 1099 C CA . ARG A 1 143 ? -14.234 0.756 -3.512 1 90.38 143 ARG A CA 1
ATOM 1100 C C . ARG A 1 143 ? -14.516 1.757 -2.398 1 90.38 143 ARG A C 1
ATOM 1102 O O . ARG A 1 143 ? -15.492 1.611 -1.66 1 90.38 143 ARG A O 1
ATOM 1109 N N . HIS A 1 144 ? -13.578 2.611 -2.297 1 85.69 144 HIS A N 1
ATOM 1110 C CA . HIS A 1 144 ? -13.797 3.729 -1.384 1 85.69 144 HIS A CA 1
ATOM 1111 C C . HIS A 1 144 ? -14.641 4.82 -2.039 1 85.69 144 HIS A C 1
ATOM 1113 O O . HIS A 1 144 ? -14.438 5.148 -3.211 1 85.69 144 HIS A O 1
ATOM 1119 N N . GLY A 1 145 ? -15.562 5.355 -1.303 1 82.56 145 GLY A N 1
ATOM 1120 C CA . GLY A 1 145 ? -16.375 6.43 -1.856 1 82.56 145 GLY A CA 1
ATOM 1121 C C . GLY A 1 145 ? -17.719 6.59 -1.159 1 82.56 145 GLY A C 1
ATOM 1122 O O . GLY A 1 145 ? -17.828 6.305 0.035 1 82.56 145 GLY A O 1
ATOM 1123 N N . ASP A 1 146 ? -18.656 7.043 -1.982 1 80 146 ASP A N 1
ATOM 1124 C CA . ASP A 1 146 ? -19.953 7.359 -1.375 1 80 146 ASP A CA 1
ATOM 1125 C C . ASP A 1 146 ? -21.016 6.367 -1.816 1 80 146 ASP A C 1
ATOM 1127 O O . ASP A 1 146 ? -22.188 6.496 -1.439 1 80 146 ASP A O 1
ATOM 1131 N N . GLY A 1 147 ? -20.672 5.398 -2.584 1 85.88 147 GLY A N 1
ATOM 1132 C CA . GLY A 1 147 ? -21.594 4.324 -2.938 1 85.88 147 GLY A CA 1
ATOM 1133 C C . GLY A 1 147 ? -22.453 4.641 -4.148 1 85.88 147 GLY A C 1
ATOM 1134 O O . GLY A 1 147 ? -23.406 3.93 -4.434 1 85.88 147 GLY A O 1
ATOM 1135 N N . ARG A 1 148 ? -22.141 5.645 -4.855 1 84.38 148 ARG A N 1
ATOM 1136 C CA . ARG A 1 148 ? -22.984 6.051 -5.973 1 84.38 148 ARG A CA 1
ATOM 1137 C C . ARG A 1 148 ? -22.297 5.785 -7.309 1 84.38 148 ARG A C 1
ATOM 1139 O O . ARG A 1 148 ? -21.688 6.68 -7.887 1 84.38 148 ARG A O 1
ATOM 1146 N N . TRP A 1 149 ? -22.375 4.66 -7.918 1 88.06 149 TRP A N 1
ATOM 1147 C CA . TRP A 1 149 ? -21.859 4.238 -9.211 1 88.06 149 TRP A CA 1
ATOM 1148 C C . TRP A 1 149 ? -22.953 3.568 -10.047 1 88.06 149 TRP A C 1
ATOM 1150 O O . TRP A 1 149 ? -23.062 2.34 -10.055 1 88.06 149 TRP A O 1
ATOM 1160 N N . PRO A 1 150 ? -23.719 4.453 -10.781 1 89.44 150 PRO A N 1
ATOM 1161 C CA . PRO A 1 150 ? -24.844 3.906 -11.547 1 89.44 150 PRO A CA 1
ATOM 1162 C C . PRO A 1 150 ? -24.422 2.779 -12.484 1 89.44 150 PRO A C 1
ATOM 1164 O O . PRO A 1 150 ? -23.344 2.844 -13.094 1 89.44 150 PRO A O 1
ATOM 1167 N N . GLY A 1 151 ? -25.312 1.852 -12.578 1 92.56 151 GLY A N 1
ATOM 1168 C CA . GLY A 1 151 ? -25.078 0.752 -13.5 1 92.56 151 GLY A CA 1
ATOM 1169 C C . GLY A 1 151 ? -24.328 -0.403 -12.875 1 92.56 151 GLY A C 1
ATOM 1170 O O . GLY A 1 151 ? -24.234 -1.483 -13.461 1 92.56 151 GLY A O 1
ATOM 1171 N N . LEU A 1 152 ? -23.812 -0.129 -11.703 1 95.06 152 LEU A N 1
ATOM 1172 C CA . LEU A 1 152 ? -23.094 -1.185 -11.008 1 95.06 152 LEU A CA 1
ATOM 1173 C C . LEU A 1 152 ? -23.875 -1.676 -9.797 1 95.06 152 LEU A C 1
ATOM 1175 O O . LEU A 1 152 ? -24.766 -0.98 -9.305 1 95.06 152 LEU A O 1
ATOM 1179 N N . PHE A 1 153 ? -23.609 -2.912 -9.453 1 96.62 153 PHE A N 1
ATOM 1180 C CA . PHE A 1 153 ? -24 -3.395 -8.141 1 96.62 153 PHE A CA 1
ATOM 1181 C C . PHE A 1 153 ? -23.188 -2.719 -7.043 1 96.62 153 PHE A C 1
ATOM 1183 O O . PHE A 1 153 ? -21.969 -2.633 -7.133 1 96.62 153 PHE A O 1
ATOM 1190 N N . VAL A 1 154 ? -23.844 -2.211 -6.039 1 97 154 VAL A N 1
ATOM 1191 C CA . VAL A 1 154 ? -23.219 -1.489 -4.938 1 97 154 VAL A CA 1
ATOM 1192 C C . VAL A 1 154 ? -23.812 -1.939 -3.609 1 97 154 VAL A C 1
ATOM 1194 O O . VAL A 1 154 ? -25.031 -1.91 -3.436 1 97 154 VAL A O 1
ATOM 1197 N N . GLU A 1 155 ? -22.984 -2.387 -2.709 1 97.44 155 GLU A N 1
ATOM 1198 C CA . GLU A 1 155 ? -23.391 -2.781 -1.365 1 97.44 155 GLU A CA 1
ATOM 1199 C C . GLU A 1 155 ? -22.438 -2.236 -0.311 1 97.44 155 GLU A C 1
ATOM 1201 O O . GLU A 1 155 ? -21.219 -2.469 -0.384 1 97.44 155 GLU A O 1
ATOM 1206 N N . GLY A 1 156 ? -22.938 -1.465 0.614 1 96.62 156 GLY A N 1
ATOM 1207 C CA . GLY A 1 156 ? -22.094 -0.95 1.683 1 96.62 156 GLY A CA 1
ATOM 1208 C C . GLY A 1 156 ? -21.516 -2.041 2.561 1 96.62 156 GLY A C 1
ATOM 1209 O O . GLY A 1 156 ? -22.188 -3.027 2.865 1 96.62 156 GLY A O 1
ATOM 1210 N N . LEU A 1 157 ? -20.266 -1.896 2.912 1 96.38 157 LEU A N 1
ATOM 1211 C CA . LEU A 1 157 ? -19.656 -2.889 3.785 1 96.38 157 LEU A CA 1
ATOM 1212 C C . LEU A 1 157 ? -20.141 -2.727 5.223 1 96.38 157 LEU A C 1
ATOM 1214 O O . LEU A 1 157 ? -20.922 -3.553 5.715 1 96.38 157 LEU A O 1
ATOM 1218 N N . VAL A 1 158 ? -19.781 -1.634 5.91 1 95.19 158 VAL A N 1
ATOM 1219 C CA . VAL A 1 158 ? -20.219 -1.355 7.273 1 95.19 158 VAL A CA 1
ATOM 1220 C C . VAL A 1 158 ? -20.141 0.145 7.547 1 95.19 158 VAL A C 1
ATOM 1222 O O . VAL A 1 158 ? -19.484 0.884 6.809 1 95.19 158 VAL A O 1
ATOM 1225 N N . GLU A 1 159 ? -20.906 0.549 8.539 1 94.19 159 GLU A N 1
ATOM 1226 C CA . GLU A 1 159 ? -20.672 1.871 9.109 1 94.19 159 GLU A CA 1
ATOM 1227 C C . GLU A 1 159 ? -19.516 1.841 10.102 1 94.19 159 GLU A C 1
ATOM 1229 O O . GLU A 1 159 ? -19.547 1.101 11.094 1 94.19 159 GLU A O 1
ATOM 1234 N N . GLU A 1 160 ? -18.516 2.539 9.789 1 93.38 160 GLU A N 1
ATOM 1235 C CA . GLU A 1 160 ? -17.328 2.59 10.633 1 93.38 160 GLU A CA 1
ATOM 1236 C C . GLU A 1 160 ? -17.25 3.906 11.406 1 93.38 160 GLU A C 1
ATOM 1238 O O . GLU A 1 160 ? -18.031 4.824 11.148 1 93.38 160 GLU A O 1
ATOM 1243 N N . GLU A 1 161 ? -16.391 3.928 12.398 1 94.31 161 GLU A N 1
ATOM 1244 C CA . GLU A 1 161 ? -16.188 5.109 13.234 1 94.31 161 GLU A CA 1
ATOM 1245 C C . GLU A 1 161 ? -14.727 5.551 13.219 1 94.31 161 GLU A C 1
ATOM 1247 O O . GLU A 1 161 ? -13.82 4.719 13.242 1 94.31 161 GLU A O 1
ATOM 1252 N N . PHE A 1 162 ? -14.57 6.852 13.125 1 94.31 162 PHE A N 1
ATOM 1253 C CA . PHE A 1 162 ? -13.234 7.43 13.172 1 94.31 162 PHE A CA 1
ATOM 1254 C C . PHE A 1 162 ? -12.969 8.078 14.523 1 94.31 162 PHE A C 1
ATOM 1256 O O . PHE A 1 162 ? -13.828 8.789 15.055 1 94.31 162 PHE A O 1
ATOM 1263 N N . LEU A 1 163 ? -11.867 7.812 15.117 1 94.81 163 LEU A N 1
ATOM 1264 C CA . LEU A 1 163 ? -11.484 8.383 16.406 1 94.81 163 LEU A CA 1
ATOM 1265 C C . LEU A 1 163 ? -9.969 8.539 16.5 1 94.81 163 LEU A C 1
ATOM 1267 O O . LEU A 1 163 ? -9.219 7.84 15.812 1 94.81 163 LEU A O 1
ATOM 1271 N N . PRO A 1 164 ? -9.484 9.469 17.312 1 96.75 164 PRO A N 1
ATOM 1272 C CA . PRO A 1 164 ? -8.047 9.578 17.562 1 96.75 164 PRO A CA 1
ATOM 1273 C C . PRO A 1 164 ? -7.492 8.375 18.328 1 96.75 164 PRO A C 1
ATOM 1275 O O . PRO A 1 164 ? -8.07 7.965 19.344 1 96.75 164 PRO A O 1
ATOM 1278 N N . VAL A 1 165 ? -6.379 7.828 17.859 1 97.44 165 VAL A N 1
ATOM 1279 C CA . VAL A 1 165 ? -5.762 6.676 18.516 1 97.44 165 VAL A CA 1
ATOM 1280 C C . VAL A 1 165 ? -4.25 6.883 18.594 1 97.44 165 VAL A C 1
ATOM 1282 O O . VAL A 1 165 ? -3.676 7.664 17.844 1 97.44 165 VAL A O 1
ATOM 1285 N N . CYS A 1 166 ? -3.65 6.258 19.5 1 98.44 166 CYS A N 1
ATOM 1286 C CA . CYS A 1 166 ? -2.201 6.234 19.672 1 98.44 166 CYS A CA 1
ATOM 1287 C C . CYS A 1 166 ? -1.747 4.941 20.328 1 98.44 166 CYS A C 1
ATOM 1289 O O . CYS A 1 166 ? -2.574 4.117 20.719 1 98.44 166 CYS A O 1
ATOM 1291 N N . SER A 1 167 ? -0.44 4.711 20.266 1 98.44 167 SER A N 1
ATOM 1292 C CA . SER A 1 167 ? 0.131 3.578 20.984 1 98.44 167 SER A CA 1
ATOM 1293 C C . SER A 1 167 ? -0.152 3.672 22.484 1 98.44 167 SER A C 1
ATOM 1295 O O . SER A 1 167 ? -0.16 4.766 23.047 1 98.44 167 SER A O 1
ATOM 1297 N N . PRO A 1 168 ? -0.389 2.516 23.172 1 97.69 168 PRO A N 1
ATOM 1298 C CA . PRO A 1 168 ? -0.555 2.551 24.625 1 97.69 168 PRO A CA 1
ATOM 1299 C C . PRO A 1 168 ? 0.679 3.09 25.344 1 97.69 168 PRO A C 1
ATOM 1301 O O . PRO A 1 168 ? 0.577 3.568 26.469 1 97.69 168 PRO A O 1
ATOM 1304 N N . ASN A 1 169 ? 1.799 3.055 24.688 1 96.56 169 ASN A N 1
ATOM 1305 C CA . ASN A 1 169 ? 3.049 3.525 25.266 1 96.56 169 ASN A CA 1
ATOM 1306 C C . ASN A 1 169 ? 3.295 5 24.953 1 96.56 169 ASN A C 1
ATOM 1308 O O . ASN A 1 169 ? 4.281 5.578 25.422 1 96.56 169 ASN A O 1
ATOM 1312 N N . TYR A 1 170 ? 2.438 5.551 24.141 1 96.31 170 TYR A N 1
ATOM 1313 C CA . TYR A 1 170 ? 2.541 6.977 23.844 1 96.31 170 TYR A CA 1
ATOM 1314 C C . TYR A 1 170 ? 2.305 7.809 25.109 1 96.31 170 TYR A C 1
ATOM 1316 O O . TYR A 1 170 ? 1.391 7.527 25.891 1 96.31 170 TYR A O 1
ATOM 1324 N N . GLN A 1 171 ? 3.184 8.797 25.391 1 93.94 171 GLN A N 1
ATOM 1325 C CA . GLN A 1 171 ? 3.023 9.641 26.562 1 93.94 171 GLN A CA 1
ATOM 1326 C C . GLN A 1 171 ? 1.667 10.336 26.562 1 93.94 171 GLN A C 1
ATOM 1328 O O . GLN A 1 171 ? 1.351 11.086 25.641 1 93.94 171 GLN A O 1
ATOM 1333 N N . GLY A 1 172 ? 0.813 10.008 27.594 1 93.62 172 GLY A N 1
ATOM 1334 C CA . GLY A 1 172 ? -0.501 10.625 27.719 1 93.62 172 GLY A CA 1
ATOM 1335 C C . GLY A 1 172 ? -1.606 9.781 27.109 1 93.62 172 GLY A C 1
ATOM 1336 O O . GLY A 1 172 ? -2.762 10.211 27.047 1 93.62 172 GLY A O 1
ATOM 1337 N N . ALA A 1 173 ? -1.284 8.602 26.672 1 94.12 173 ALA A N 1
ATOM 1338 C CA . ALA A 1 173 ? -2.244 7.742 25.984 1 94.12 173 ALA A CA 1
ATOM 1339 C C . ALA A 1 173 ? -3.516 7.57 26.797 1 94.12 173 ALA A C 1
ATOM 1341 O O . ALA A 1 173 ? -3.455 7.219 27.984 1 94.12 173 ALA A O 1
ATOM 1342 N N . GLY A 1 174 ? -4.648 7.863 26.156 1 92.12 174 GLY A N 1
ATOM 1343 C CA . GLY A 1 174 ? -5.941 7.641 26.766 1 92.12 174 GLY A CA 1
ATOM 1344 C C . GLY A 1 174 ? -6.363 8.766 27.703 1 92.12 174 GLY A C 1
ATOM 1345 O O . GLY A 1 174 ? -7.465 8.742 28.25 1 92.12 174 GLY A O 1
ATOM 1346 N N . LYS A 1 175 ? -5.582 9.773 27.828 1 93.81 175 LYS A N 1
ATOM 1347 C CA . LYS A 1 175 ? -5.867 10.797 28.828 1 93.81 175 LYS A CA 1
ATOM 1348 C C . LYS A 1 175 ? -5.895 12.188 28.203 1 93.81 175 LYS A C 1
ATOM 1350 O O . LYS A 1 175 ? -6.078 13.188 28.891 1 93.81 175 LYS A O 1
ATOM 1355 N N . PHE A 1 176 ? -5.719 12.211 26.969 1 95.5 176 PHE A N 1
ATOM 1356 C CA . PHE A 1 176 ? -5.668 13.516 26.312 1 95.5 176 PHE A CA 1
ATOM 1357 C C . PHE A 1 176 ? -7.051 14.156 26.297 1 95.5 176 PHE A C 1
ATOM 1359 O O . PHE A 1 176 ? -8.055 13.477 26.078 1 95.5 176 PHE A O 1
ATOM 1366 N N . LEU A 1 177 ? -7.074 15.383 26.609 1 94.31 177 LEU A N 1
ATOM 1367 C CA . LEU A 1 177 ? -8.211 16.188 26.188 1 94.31 177 LEU A CA 1
ATOM 1368 C C . LEU A 1 177 ? -8.086 16.578 24.719 1 94.31 177 LEU A C 1
ATOM 1370 O O . LEU A 1 177 ? -6.973 16.688 24.188 1 94.31 177 LEU A O 1
ATOM 1374 N N . PRO A 1 178 ? -9.195 16.734 24.047 1 93.44 178 PRO A N 1
ATOM 1375 C CA . PRO A 1 178 ? -9.148 17.062 22.625 1 93.44 178 PRO A CA 1
ATOM 1376 C C . PRO A 1 178 ? -8.211 18.219 22.312 1 93.44 178 PRO A C 1
ATOM 1378 O O . PRO A 1 178 ? -7.445 18.156 21.344 1 93.44 178 PRO A O 1
ATOM 1381 N N . GLU A 1 179 ? -8.211 19.266 23.125 1 92.06 179 GLU A N 1
ATOM 1382 C CA . GLU A 1 179 ? -7.398 20.453 22.875 1 92.06 179 GLU A CA 1
ATOM 1383 C C . GLU A 1 179 ? -5.91 20.141 22.984 1 92.06 179 GLU A C 1
ATOM 1385 O O . GLU A 1 179 ? -5.086 20.75 22.312 1 92.06 179 GLU A O 1
ATOM 1390 N N . GLU A 1 180 ? -5.594 19.156 23.797 1 93.88 180 GLU A N 1
ATOM 1391 C CA . GLU A 1 180 ? -4.199 18.797 24.031 1 93.88 180 GLU A CA 1
ATOM 1392 C C . GLU A 1 180 ? -3.594 18.094 22.828 1 93.88 180 GLU A C 1
ATOM 1394 O O . GLU A 1 180 ? -2.373 18.094 22.656 1 93.88 180 GLU A O 1
ATOM 1399 N N . LEU A 1 181 ? -4.418 17.516 21.938 1 94.19 181 LEU A N 1
ATOM 1400 C CA . LEU A 1 181 ? -3.926 16.797 20.766 1 94.19 181 LEU A CA 1
ATOM 1401 C C . LEU A 1 181 ? -3.217 17.734 19.812 1 94.19 181 LEU A C 1
ATOM 1403 O O . LEU A 1 181 ? -2.344 17.312 19.047 1 94.19 181 LEU A O 1
ATOM 1407 N N . GLN A 1 182 ? -3.561 18.969 19.859 1 92.06 182 GLN A N 1
ATOM 1408 C CA . GLN A 1 182 ? -2.957 19.938 18.969 1 92.06 182 GLN A CA 1
ATOM 1409 C C . GLN A 1 182 ? -1.476 20.141 19.281 1 92.06 182 GLN A C 1
ATOM 1411 O O . GLN A 1 182 ? -0.73 20.688 18.453 1 92.06 182 GLN A O 1
ATOM 1416 N N . ASN A 1 183 ? -1.069 19.734 20.516 1 92.56 183 ASN A N 1
ATOM 1417 C CA . ASN A 1 183 ? 0.325 19.844 20.938 1 92.56 183 ASN A CA 1
ATOM 1418 C C . ASN A 1 183 ? 1.117 18.594 20.594 1 92.56 183 ASN A C 1
ATOM 1420 O O . ASN A 1 183 ? 2.338 18.562 20.766 1 92.56 183 ASN A O 1
ATOM 1424 N N . GLU A 1 184 ? 0.427 17.578 20.094 1 94.56 184 GLU A N 1
ATOM 1425 C CA . GLU A 1 184 ? 1.061 16.312 19.734 1 94.56 184 GLU A CA 1
ATOM 1426 C C . GLU A 1 184 ? 1.352 16.234 18.25 1 94.56 184 GLU A C 1
ATOM 1428 O O . GLU A 1 184 ? 0.873 17.078 17.469 1 94.56 184 GLU A O 1
ATOM 1433 N N . ARG A 1 185 ? 2.248 15.328 17.891 1 95.44 185 ARG A N 1
ATOM 1434 C CA . ARG A 1 185 ? 2.41 15.062 16.469 1 95.44 185 ARG A CA 1
ATOM 1435 C C . ARG A 1 185 ? 1.189 14.344 15.898 1 95.44 185 ARG A C 1
ATOM 1437 O O . ARG A 1 185 ? 0.865 13.234 16.328 1 95.44 185 ARG A O 1
ATOM 1444 N N . LEU A 1 186 ? 0.564 14.992 14.992 1 95.62 186 LEU A N 1
ATOM 1445 C CA . LEU A 1 186 ? -0.619 14.43 14.359 1 95.62 186 LEU A CA 1
ATOM 1446 C C . LEU A 1 186 ? -0.252 13.727 13.055 1 95.62 186 LEU A C 1
ATOM 1448 O O . LEU A 1 186 ? 0.403 14.32 12.195 1 95.62 186 LEU A O 1
ATOM 1452 N N . ILE A 1 187 ? -0.631 12.469 12.977 1 97.12 187 ILE A N 1
ATOM 1453 C CA . ILE A 1 187 ? -0.38 11.68 11.773 1 97.12 187 ILE A CA 1
ATOM 1454 C C . ILE A 1 187 ? -1.492 11.93 10.758 1 97.12 187 ILE A C 1
ATOM 1456 O O . ILE A 1 187 ? -2.678 11.836 11.086 1 97.12 187 ILE A O 1
ATOM 1460 N N . HIS A 1 188 ? -1.089 12.25 9.578 1 90.81 188 HIS A N 1
ATOM 1461 C CA . HIS A 1 188 ? -2.035 12.555 8.516 1 90.81 188 HIS A CA 1
ATOM 1462 C C . HIS A 1 188 ? -1.957 11.516 7.395 1 90.81 188 HIS A C 1
ATOM 1464 O O . HIS A 1 188 ? -0.865 11.094 7.016 1 90.81 188 HIS A O 1
ATOM 1470 N N . SER A 1 189 ? -3.066 11.023 7.016 1 87.38 189 SER A N 1
ATOM 1471 C CA . SER A 1 189 ? -3.209 10.312 5.75 1 87.38 189 SER A CA 1
ATOM 1472 C C . SER A 1 189 ? -3.969 11.148 4.727 1 87.38 189 SER A C 1
ATOM 1474 O O . SER A 1 189 ? -5.121 11.516 4.953 1 87.38 189 SER A O 1
ATOM 1476 N N . VAL A 1 190 ? -3.348 11.375 3.643 1 72.75 190 VAL A N 1
ATOM 1477 C CA . VAL A 1 190 ? -3.879 12.289 2.641 1 72.75 190 VAL A CA 1
ATOM 1478 C C . VAL A 1 190 ? -5.227 11.781 2.133 1 72.75 190 VAL A C 1
ATOM 1480 O O . VAL A 1 190 ? -6.137 12.562 1.865 1 72.75 190 VAL A O 1
ATOM 1483 N N . LYS A 1 191 ? -5.367 10.508 2.107 1 67.56 191 LYS A N 1
ATOM 1484 C CA . LYS A 1 191 ? -6.582 9.938 1.527 1 67.56 191 LYS A CA 1
ATOM 1485 C C . LYS A 1 191 ? -7.547 9.477 2.615 1 67.56 191 LYS A C 1
ATOM 1487 O O . LYS A 1 191 ? -8.492 8.734 2.338 1 67.56 191 LYS A O 1
ATOM 1492 N N . ALA A 1 192 ? -7.301 9.938 3.805 1 77.38 192 ALA A N 1
ATOM 1493 C CA . ALA A 1 192 ? -8.203 9.562 4.887 1 77.38 192 ALA A CA 1
ATOM 1494 C C . ALA A 1 192 ? -9.562 10.242 4.738 1 77.38 192 ALA A C 1
ATOM 1496 O O . ALA A 1 192 ? -9.641 11.391 4.297 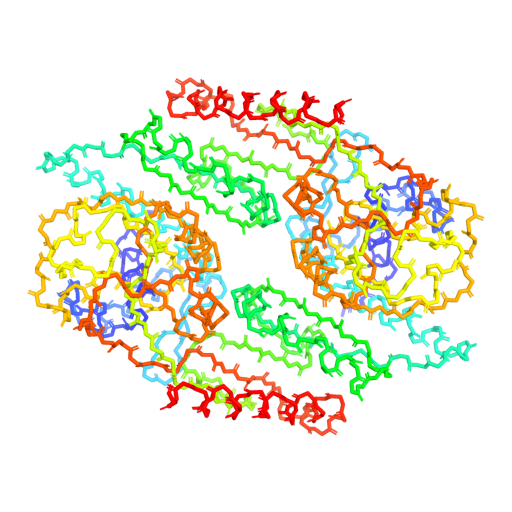1 77.38 192 ALA A O 1
ATOM 1497 N N . GLN A 1 193 ? -10.547 9.578 5.105 1 75.56 193 GLN A N 1
ATOM 1498 C CA . GLN A 1 193 ? -11.906 10.102 4.988 1 75.56 193 GLN A CA 1
ATOM 1499 C C . GLN A 1 193 ? -12.211 11.086 6.113 1 75.56 193 GLN A C 1
ATOM 1501 O O . GLN A 1 193 ? -13.062 11.969 5.961 1 75.56 193 GLN A O 1
ATOM 1506 N N . ALA A 1 194 ? -11.648 10.82 7.211 1 81.44 194 ALA A N 1
ATOM 1507 C CA . ALA A 1 194 ? -11.766 11.758 8.328 1 81.44 194 ALA A CA 1
ATOM 1508 C C . ALA A 1 194 ? -10.461 12.531 8.531 1 81.44 194 ALA A C 1
ATOM 1510 O O . ALA A 1 194 ? -9.383 11.938 8.594 1 81.44 194 ALA A O 1
ATOM 1511 N N . GLN A 1 195 ? -10.602 13.789 8.562 1 81.75 195 GLN A N 1
ATOM 1512 C CA . GLN A 1 195 ? -9.445 14.664 8.727 1 81.75 195 GLN A CA 1
ATOM 1513 C C . GLN A 1 195 ? -9.492 15.406 10.055 1 81.75 195 GLN A C 1
ATOM 1515 O O . GLN A 1 195 ? -10.57 15.633 10.609 1 81.75 195 GLN A O 1
ATOM 1520 N N . TRP A 1 196 ? -8.344 15.812 10.461 1 87.31 196 TRP A N 1
ATOM 1521 C CA . TRP A 1 196 ? -8.219 16.484 11.75 1 87.31 196 TRP A CA 1
ATOM 1522 C C . TRP A 1 196 ? -8.977 17.797 11.758 1 87.31 196 TRP A C 1
ATOM 1524 O O . TRP A 1 196 ? -9.555 18.188 12.781 1 87.31 196 TRP A O 1
ATOM 1534 N N . ASN A 1 197 ? -8.922 18.484 10.641 1 79.12 197 ASN A N 1
ATOM 1535 C CA . ASN A 1 197 ? -9.602 19.766 10.547 1 79.12 197 ASN A CA 1
ATOM 1536 C C . ASN A 1 197 ? -11.117 19.625 10.695 1 79.12 197 ASN A C 1
ATOM 1538 O O . ASN A 1 197 ? -11.82 20.594 10.969 1 79.12 197 ASN A O 1
ATOM 1542 N N . HIS A 1 198 ? -11.602 18.453 10.508 1 79.38 198 HIS A N 1
ATOM 1543 C CA . HIS A 1 198 ? -13.016 18.172 10.727 1 79.38 198 HIS A CA 1
ATOM 1544 C C . HIS A 1 198 ? -13.266 17.641 12.133 1 79.38 198 HIS A C 1
ATOM 1546 O O . HIS A 1 198 ? -14.312 17.922 12.727 1 79.38 198 HIS A O 1
ATOM 1552 N N . TRP A 1 199 ? -12.352 16.938 12.617 1 88.31 199 TRP A N 1
ATOM 1553 C CA . TRP A 1 199 ? -12.539 16.297 13.914 1 88.31 199 TRP A CA 1
ATOM 1554 C C . TRP A 1 199 ? -12.438 17.297 15.047 1 88.31 199 TRP A C 1
ATOM 1556 O O . TRP A 1 199 ? -13.203 17.234 16.016 1 88.31 199 TRP A O 1
ATOM 1566 N N . PHE A 1 200 ? -11.523 18.266 14.984 1 90.31 200 PHE A N 1
ATOM 1567 C CA . PHE A 1 200 ? -11.281 19.188 16.078 1 90.31 200 PHE A CA 1
ATOM 1568 C C . PHE A 1 200 ? -12.523 20.047 16.344 1 90.31 200 PHE A C 1
ATOM 1570 O O . PHE A 1 200 ? -12.961 20.172 17.5 1 90.31 200 PHE A O 1
ATOM 1577 N N . PRO A 1 201 ? -13.117 20.594 15.289 1 85.38 201 PRO A N 1
ATOM 1578 C CA . PRO A 1 201 ? -14.359 21.328 15.555 1 85.38 201 PRO A CA 1
ATOM 1579 C C . PRO A 1 201 ? -15.438 20.453 16.172 1 85.38 201 PRO A C 1
ATOM 1581 O O . PRO A 1 201 ? -16.188 20.922 17.047 1 85.38 201 PRO A O 1
ATOM 1584 N N . LEU A 1 202 ? -15.516 19.25 15.742 1 88.12 202 LEU A N 1
ATOM 1585 C CA . LEU A 1 202 ? -16.484 18.312 16.312 1 88.12 202 LEU A CA 1
ATOM 1586 C C . LEU A 1 202 ? -16.219 18.094 17.797 1 88.12 202 LEU A C 1
ATOM 1588 O O . LEU A 1 202 ? -17.156 17.859 18.562 1 88.12 202 LEU A O 1
ATOM 1592 N N . ALA A 1 203 ? -15.016 18.188 18.156 1 91.81 203 ALA A N 1
ATOM 1593 C CA . ALA A 1 203 ? -14.617 18 19.547 1 91.81 203 ALA A CA 1
ATOM 1594 C C . ALA A 1 203 ? -14.68 19.328 20.312 1 91.81 203 ALA A C 1
ATOM 1596 O O . ALA A 1 203 ? -14.289 19.391 21.484 1 91.81 203 ALA A O 1
ATOM 1597 N N . GLY A 1 204 ? -15.086 20.391 19.625 1 90.56 204 GLY A N 1
ATOM 1598 C CA . GLY A 1 204 ? -15.227 21.688 20.266 1 90.56 204 GLY A CA 1
ATOM 1599 C C . GLY A 1 204 ? -13.922 22.453 20.359 1 90.56 204 GLY A C 1
ATOM 1600 O O . GLY A 1 204 ? -13.766 23.328 21.203 1 90.56 204 GLY A O 1
ATOM 1601 N N . VAL A 1 205 ? -12.977 21.969 19.594 1 90.81 205 VAL A N 1
ATOM 1602 C CA . VAL A 1 205 ? -11.656 22.578 19.641 1 90.81 205 VAL A CA 1
ATOM 1603 C C . VAL A 1 205 ? -11.469 23.484 18.422 1 90.81 205 VAL A C 1
ATOM 1605 O O . VAL A 1 205 ? -11.719 23.078 17.297 1 90.81 205 VAL A O 1
ATOM 1608 N N . THR A 1 206 ? -11.117 24.703 18.594 1 82.81 206 THR A N 1
ATOM 1609 C CA . THR A 1 206 ? -10.773 25.625 17.516 1 82.81 206 THR A CA 1
ATOM 1610 C C . THR A 1 206 ? -9.297 25.469 17.125 1 82.81 206 THR A C 1
ATOM 1612 O O . THR A 1 206 ? -8.422 25.5 18 1 82.81 206 THR A O 1
ATOM 1615 N N . ALA A 1 207 ? -9.195 25.141 15.938 1 68.56 207 ALA A N 1
ATOM 1616 C CA . ALA A 1 207 ? -7.816 24.953 15.484 1 68.56 207 ALA A CA 1
ATOM 1617 C C . ALA A 1 207 ? -7.031 26.266 15.594 1 68.56 207 ALA A C 1
ATOM 1619 O O . ALA A 1 207 ? -7.465 27.297 15.086 1 68.56 207 ALA A O 1
ATOM 1620 N N . GLU A 1 208 ? -6.043 26.344 16.453 1 61.38 208 GLU A N 1
ATOM 1621 C CA . GLU A 1 208 ? -5.375 27.594 16.781 1 61.38 208 GLU A CA 1
ATOM 1622 C C . GLU A 1 208 ? -3.973 27.656 16.188 1 61.38 208 GLU A C 1
ATOM 1624 O O . GLU A 1 208 ? -3.373 28.734 16.094 1 61.38 208 GLU A O 1
ATOM 1629 N N . LYS A 1 209 ? -3.432 26.578 15.945 1 64.88 209 LYS A N 1
ATOM 1630 C CA . LYS A 1 209 ? -2.014 26.594 15.594 1 64.88 209 LYS A CA 1
ATOM 1631 C C . LYS A 1 209 ? -1.704 25.562 14.516 1 64.88 209 LYS A C 1
ATOM 1633 O O . LYS A 1 209 ? -2.549 24.719 14.188 1 64.88 209 LYS A O 1
ATOM 1638 N N . ARG A 1 210 ? -0.577 25.844 13.969 1 75.06 210 ARG A N 1
ATOM 1639 C CA . ARG A 1 210 ? -0.037 24.812 13.086 1 75.06 210 ARG A CA 1
ATOM 1640 C C . ARG A 1 210 ? 0.342 23.562 13.867 1 75.06 210 ARG A C 1
ATOM 1642 O O . ARG A 1 210 ? 1.009 23.641 14.898 1 75.06 210 ARG A O 1
ATOM 1649 N N . TRP A 1 211 ? -0.094 22.531 13.352 1 84.94 211 TRP A N 1
ATOM 1650 C CA . TRP A 1 211 ? 0.147 21.25 14.016 1 84.94 211 TRP A CA 1
ATOM 1651 C C . TRP A 1 211 ? 1.48 20.656 13.578 1 84.94 211 TRP A C 1
ATOM 1653 O O . TRP A 1 211 ? 1.929 20.875 12.453 1 84.94 211 TRP A O 1
ATOM 1663 N N . ARG A 1 212 ? 2.168 20.078 14.57 1 89.56 212 ARG A N 1
ATOM 1664 C CA . ARG A 1 212 ? 3.223 19.141 14.188 1 89.56 212 ARG A CA 1
ATOM 1665 C C . ARG A 1 212 ? 2.645 17.922 13.484 1 89.56 212 ARG A C 1
ATOM 1667 O O . ARG A 1 212 ? 1.721 17.281 13.992 1 89.56 212 ARG A O 1
ATOM 1674 N N . ARG A 1 213 ? 3.232 17.641 12.289 1 92.5 213 ARG A N 1
ATOM 1675 C CA . ARG A 1 213 ? 2.57 16.609 11.492 1 92.5 213 ARG A CA 1
ATOM 1676 C C . ARG A 1 213 ? 3.588 15.641 10.891 1 92.5 213 ARG A C 1
ATOM 1678 O O . ARG A 1 213 ? 4.773 15.969 10.781 1 92.5 213 ARG A O 1
ATOM 1685 N N . VAL A 1 214 ? 3.205 14.492 10.602 1 94.88 214 VAL A N 1
ATOM 1686 C CA . VAL A 1 214 ? 3.797 13.562 9.648 1 94.88 214 VAL A CA 1
ATOM 1687 C C . VAL A 1 214 ? 2.73 13.07 8.672 1 94.88 214 VAL A C 1
ATOM 1689 O O . VAL A 1 214 ? 1.587 12.82 9.07 1 94.88 214 VAL A O 1
ATOM 1692 N N . LEU A 1 215 ? 3.098 13.023 7.43 1 93.12 215 LEU A N 1
ATOM 1693 C CA . LEU A 1 215 ? 2.092 12.789 6.402 1 93.12 215 LEU A CA 1
ATOM 1694 C C . LEU A 1 215 ? 2.393 11.516 5.625 1 93.12 215 LEU A C 1
ATOM 1696 O O . LEU A 1 215 ? 3.543 11.258 5.262 1 93.12 215 LEU A O 1
ATOM 1700 N N . PHE A 1 216 ? 1.352 10.75 5.402 1 93.69 216 PHE A N 1
ATOM 1701 C CA . PHE A 1 216 ? 1.393 9.555 4.57 1 93.69 216 PHE A CA 1
ATOM 1702 C C . PHE A 1 216 ? 0.316 9.602 3.492 1 93.69 216 PHE A C 1
ATOM 1704 O O . PHE A 1 216 ? -0.653 10.352 3.611 1 93.69 216 PHE A O 1
ATOM 1711 N N . ASP A 1 217 ? 0.471 8.82 2.496 1 84.69 217 ASP A N 1
ATOM 1712 C CA . ASP A 1 217 ? -0.507 8.812 1.413 1 84.69 217 ASP A CA 1
ATOM 1713 C C . ASP A 1 217 ? -1.646 7.84 1.714 1 84.69 217 ASP A C 1
ATOM 1715 O O . ASP A 1 217 ? -2.73 7.949 1.137 1 84.69 217 ASP A O 1
ATOM 1719 N N . ARG A 1 218 ? -1.35 6.855 2.551 1 88.5 218 ARG A N 1
ATOM 1720 C CA . ARG A 1 218 ? -2.346 5.824 2.812 1 88.5 218 ARG A CA 1
ATOM 1721 C C . ARG A 1 218 ? -2.559 5.637 4.312 1 88.5 218 ARG A C 1
ATOM 1723 O O . ARG A 1 218 ? -1.606 5.707 5.094 1 88.5 218 ARG A O 1
ATOM 1730 N N . SER A 1 219 ? -3.764 5.227 4.629 1 93.88 219 SER A N 1
ATOM 1731 C CA . SER A 1 219 ? -4.172 5.098 6.023 1 93.88 219 SER A CA 1
ATOM 1732 C C . SER A 1 219 ? -3.463 3.93 6.703 1 93.88 219 SER A C 1
ATOM 1734 O O . SER A 1 219 ? -3.184 3.98 7.902 1 93.88 219 SER A O 1
ATOM 1736 N N . HIS A 1 220 ? -3.182 2.855 5.953 1 96.06 220 HIS A N 1
ATOM 1737 C CA . HIS A 1 220 ? -2.535 1.735 6.625 1 96.06 220 HIS A CA 1
ATOM 1738 C C . HIS A 1 220 ? -1.169 2.135 7.172 1 96.06 220 HIS A C 1
ATOM 1740 O O . HIS A 1 220 ? -0.752 1.653 8.227 1 96.06 220 HIS A O 1
ATOM 1746 N N . MET A 1 221 ? -0.483 3.059 6.508 1 96.31 221 MET A N 1
ATOM 1747 C CA . MET A 1 221 ? 0.792 3.562 7.012 1 96.31 221 MET A CA 1
ATOM 1748 C C . MET A 1 221 ? 0.58 4.457 8.227 1 96.31 221 MET A C 1
ATOM 1750 O O . MET A 1 221 ? 1.367 4.414 9.18 1 96.31 221 MET A O 1
ATOM 1754 N N . ALA A 1 222 ? -0.455 5.277 8.172 1 97.25 222 ALA A N 1
ATOM 1755 C CA . ALA A 1 222 ? -0.785 6.113 9.328 1 97.25 222 ALA A CA 1
ATOM 1756 C C . ALA A 1 222 ? -1.061 5.262 10.562 1 97.25 222 ALA A C 1
ATOM 1758 O O . ALA A 1 222 ? -0.606 5.586 11.664 1 97.25 222 ALA A O 1
ATOM 1759 N N . ILE A 1 223 ? -1.788 4.211 10.359 1 97.81 223 ILE A N 1
ATOM 1760 C CA . ILE A 1 223 ? -2.115 3.295 11.445 1 97.81 223 ILE A CA 1
ATOM 1761 C C . ILE A 1 223 ? -0.835 2.678 12.008 1 97.81 223 ILE A C 1
ATOM 1763 O O . ILE A 1 223 ? -0.62 2.67 13.219 1 97.81 223 ILE A O 1
ATOM 1767 N N . ASP A 1 224 ? 0.015 2.193 11.117 1 97.75 224 ASP A N 1
ATOM 1768 C CA . ASP A 1 224 ? 1.265 1.576 11.555 1 97.75 224 ASP A CA 1
ATOM 1769 C C . ASP A 1 224 ? 2.158 2.59 12.266 1 97.75 224 ASP A C 1
ATOM 1771 O O . ASP A 1 224 ? 2.85 2.248 13.227 1 97.75 224 ASP A O 1
ATOM 1775 N N . ALA A 1 225 ? 2.162 3.82 11.773 1 98.25 225 ALA A N 1
ATOM 1776 C CA . ALA A 1 225 ? 2.932 4.887 12.406 1 98.25 225 ALA A CA 1
ATOM 1777 C C . ALA A 1 225 ? 2.459 5.117 13.844 1 98.25 225 ALA A C 1
ATOM 1779 O O . ALA A 1 225 ? 3.273 5.324 14.742 1 98.25 225 ALA A O 1
ATOM 1780 N N . ALA A 1 226 ? 1.176 5.121 14.047 1 98.38 226 ALA A N 1
ATOM 1781 C CA . ALA A 1 226 ? 0.624 5.289 15.391 1 98.38 226 ALA A CA 1
ATOM 1782 C C . ALA A 1 226 ? 1.039 4.137 16.297 1 98.38 226 ALA A C 1
ATOM 1784 O O . ALA A 1 226 ? 1.4 4.352 17.469 1 98.38 226 ALA A O 1
ATOM 1785 N N . VAL A 1 227 ? 0.976 2.904 15.766 1 98.06 227 VAL A N 1
ATOM 1786 C CA . VAL A 1 227 ? 1.381 1.722 16.516 1 98.06 227 VAL A CA 1
ATOM 1787 C C . VAL A 1 227 ? 2.836 1.864 16.953 1 98.06 227 VAL A C 1
ATOM 1789 O O . VAL A 1 227 ? 3.191 1.473 18.078 1 98.06 227 VAL A O 1
ATOM 1792 N N . LEU A 1 228 ? 3.648 2.457 16.125 1 97.5 228 LEU A N 1
ATOM 1793 C CA . LEU A 1 228 ? 5.078 2.611 16.391 1 97.5 228 LEU A CA 1
ATOM 1794 C C . LEU A 1 228 ? 5.332 3.766 17.359 1 97.5 228 LEU A C 1
ATOM 1796 O O . LEU A 1 228 ? 6.48 4.039 17.703 1 97.5 228 LEU A O 1
ATOM 1800 N N . GLY A 1 229 ? 4.281 4.492 17.719 1 97.81 229 GLY A N 1
ATOM 1801 C CA . GLY A 1 229 ? 4.406 5.566 18.688 1 97.81 229 GLY A CA 1
ATOM 1802 C C . GLY A 1 229 ? 4.859 6.875 18.078 1 97.81 229 GLY A C 1
ATOM 1803 O O . GLY A 1 229 ? 5.352 7.762 18.781 1 97.81 229 GLY A O 1
ATOM 1804 N N . ILE A 1 230 ? 4.707 7.004 16.781 1 97.62 230 ILE A N 1
ATOM 1805 C CA . ILE A 1 230 ? 5.207 8.18 16.094 1 97.62 230 ILE A CA 1
ATOM 1806 C C . ILE A 1 230 ? 4.312 9.383 16.391 1 97.62 230 ILE A C 1
ATOM 1808 O O . ILE A 1 230 ? 4.766 10.531 16.359 1 97.62 230 ILE A O 1
ATOM 1812 N N . GLY A 1 231 ? 3.088 9.148 16.656 1 97.94 231 GLY A N 1
ATOM 1813 C CA . GLY A 1 231 ? 2.127 10.211 16.922 1 97.94 231 GLY A CA 1
ATOM 1814 C C . GLY A 1 231 ? 0.719 9.695 17.141 1 97.94 231 GLY A C 1
ATOM 1815 O O . GLY A 1 231 ? 0.528 8.531 17.5 1 97.94 231 GLY A O 1
ATOM 1816 N N . VAL A 1 232 ? -0.244 10.633 17 1 97.94 232 VAL A N 1
ATOM 1817 C CA . VAL A 1 232 ? -1.664 10.336 17.141 1 97.94 232 VAL A CA 1
ATOM 1818 C C . VAL A 1 232 ? -2.33 10.297 15.773 1 97.94 232 VAL A C 1
ATOM 1820 O O . VAL A 1 232 ? -2.18 11.227 14.977 1 97.94 232 VAL A O 1
ATOM 1823 N N . ALA A 1 233 ? -3.012 9.203 15.484 1 97.81 233 ALA A N 1
ATOM 1824 C CA . ALA A 1 233 ? -3.703 9.047 14.211 1 97.81 233 ALA A CA 1
ATOM 1825 C C . ALA A 1 233 ? -5.211 9.219 14.375 1 97.81 233 ALA A C 1
ATOM 1827 O O . ALA A 1 233 ? -5.738 9.062 15.477 1 97.81 233 ALA A O 1
ATOM 1828 N N . LEU A 1 234 ? -5.902 9.68 13.352 1 95.94 234 LEU A N 1
ATOM 1829 C CA . LEU A 1 234 ? -7.355 9.695 13.219 1 95.94 234 LEU A CA 1
ATOM 1830 C C . LEU A 1 234 ? -7.82 8.711 12.156 1 95.94 234 LEU A C 1
ATOM 1832 O O . LEU A 1 234 ? -7.77 9.016 10.961 1 95.94 234 LEU A O 1
ATOM 1836 N N . GLU A 1 235 ? -8.234 7.562 12.602 1 95.62 235 GLU A N 1
ATOM 1837 C CA . GLU A 1 235 ? -8.484 6.48 11.648 1 95.62 235 GLU A CA 1
ATOM 1838 C C . GLU A 1 235 ? -9.727 5.68 12.031 1 95.62 235 GLU A C 1
ATOM 1840 O O . GLU A 1 235 ? -10.305 5.898 13.094 1 95.62 235 GLU A O 1
ATOM 1845 N N . SER A 1 236 ? -10.117 4.758 11.18 1 95.12 236 SER A N 1
ATOM 1846 C CA . SER A 1 236 ? -11.367 4.008 11.234 1 95.12 236 SER A CA 1
ATOM 1847 C C . SER A 1 236 ? -11.234 2.76 12.102 1 95.12 236 SER A C 1
ATOM 1849 O O . SER A 1 236 ? -10.227 2.047 12.016 1 95.12 236 SER A O 1
ATOM 1851 N N . THR A 1 237 ? -12.281 2.459 12.875 1 95.25 237 THR A N 1
ATOM 1852 C CA . THR A 1 237 ? -12.352 1.226 13.656 1 95.25 237 THR A CA 1
ATOM 1853 C C . THR A 1 237 ? -12.336 0.008 12.734 1 95.25 237 THR A C 1
ATOM 1855 O O . THR A 1 237 ? -11.836 -1.055 13.109 1 95.25 237 THR A O 1
ATOM 1858 N N . LEU A 1 238 ? -12.859 0.147 11.523 1 95.88 238 LEU A N 1
ATOM 1859 C CA . LEU A 1 238 ? -12.844 -0.942 10.555 1 95.88 238 LEU A CA 1
ATOM 1860 C C . LEU A 1 238 ? -11.414 -1.3 10.156 1 95.88 238 LEU A C 1
ATOM 1862 O O . LEU A 1 238 ? -11.062 -2.479 10.094 1 95.88 238 LEU A O 1
ATOM 1866 N N . MET A 1 239 ? -10.586 -0.238 9.93 1 96.38 239 MET A N 1
ATOM 1867 C CA . MET A 1 239 ? -9.219 -0.419 9.445 1 96.38 239 MET A CA 1
ATOM 1868 C C . MET A 1 239 ? -8.273 -0.76 10.586 1 96.38 239 MET A C 1
ATOM 1870 O O . MET A 1 239 ? -7.172 -1.261 10.359 1 96.38 239 MET A O 1
ATOM 1874 N N . MET A 1 240 ? -8.688 -0.462 11.812 1 97.06 240 MET A N 1
ATOM 1875 C CA . MET A 1 240 ? -7.828 -0.68 12.977 1 97.06 240 MET A CA 1
ATOM 1876 C C . MET A 1 240 ? -8.328 -1.857 13.805 1 97.06 240 MET A C 1
ATOM 1878 O O . MET A 1 240 ? -8.016 -1.959 14.992 1 97.06 240 MET A O 1
ATOM 1882 N N . GLU A 1 241 ? -9.133 -2.723 13.25 1 96.25 241 GLU A N 1
ATOM 1883 C CA . GLU A 1 241 ? -9.758 -3.795 14.016 1 96.25 241 GLU A CA 1
ATOM 1884 C C . GLU A 1 241 ? -8.719 -4.57 14.828 1 96.25 241 GLU A C 1
ATOM 1886 O O . GLU A 1 241 ? -8.844 -4.691 16.047 1 96.25 241 GLU A O 1
ATOM 1891 N N . ARG A 1 242 ? -7.668 -5.066 14.242 1 95.31 242 ARG A N 1
ATOM 1892 C CA . ARG A 1 242 ? -6.668 -5.895 14.906 1 95.31 242 ARG A CA 1
ATOM 1893 C C . ARG A 1 242 ? -5.883 -5.082 15.93 1 95.31 242 ARG A C 1
ATOM 1895 O O . ARG A 1 242 ? -5.605 -5.562 17.031 1 95.31 242 ARG A O 1
ATOM 1902 N N . GLU A 1 243 ? -5.512 -3.848 15.523 1 97.31 243 GLU A N 1
ATOM 1903 C CA . GLU A 1 243 ? -4.703 -3.006 16.406 1 97.31 243 GLU A CA 1
ATOM 1904 C C . GLU A 1 243 ? -5.469 -2.646 17.672 1 97.31 243 GLU A C 1
ATOM 1906 O O . GLU A 1 243 ? -4.875 -2.541 18.75 1 97.31 243 GLU A O 1
ATOM 1911 N N . LEU A 1 244 ? -6.785 -2.467 17.562 1 96.12 244 LEU A N 1
ATOM 1912 C CA . LEU A 1 244 ? -7.605 -2.154 18.734 1 96.12 244 LEU A CA 1
ATOM 1913 C C . LEU A 1 244 ? -7.855 -3.402 19.578 1 96.12 244 LEU A C 1
ATOM 1915 O O . LEU A 1 244 ? -7.762 -3.359 20.797 1 96.12 244 LEU A O 1
ATOM 1919 N N . GLN A 1 245 ? -8.109 -4.5 18.906 1 94.94 245 GLN A N 1
ATOM 1920 C CA . GLN A 1 245 ? -8.375 -5.758 19.594 1 94.94 245 GLN A CA 1
ATOM 1921 C C . GLN A 1 245 ? -7.156 -6.219 20.391 1 94.94 245 GLN A C 1
ATOM 1923 O O . GLN A 1 245 ? -7.289 -6.691 21.516 1 94.94 245 GLN A O 1
ATOM 1928 N N . ASP A 1 246 ? -5.988 -6.062 19.812 1 95.19 246 ASP A N 1
ATOM 1929 C CA . ASP A 1 246 ? -4.754 -6.531 20.438 1 95.19 246 ASP A CA 1
ATOM 1930 C C . ASP A 1 246 ? -4.133 -5.445 21.312 1 95.19 246 ASP A C 1
ATOM 1932 O O . ASP A 1 246 ? -3.018 -5.602 21.812 1 95.19 246 ASP A O 1
ATOM 1936 N N . LYS A 1 247 ? -4.816 -4.273 21.391 1 96.5 247 LYS A N 1
ATOM 1937 C CA . LYS A 1 247 ? -4.43 -3.145 22.234 1 96.5 247 LYS A CA 1
ATOM 1938 C C . LYS A 1 247 ? -3.084 -2.57 21.797 1 96.5 247 LYS A C 1
ATOM 1940 O O . LYS A 1 247 ? -2.281 -2.154 22.641 1 96.5 247 LYS A O 1
ATOM 1945 N N . MET A 1 248 ? -2.783 -2.75 20.578 1 97.25 248 MET A N 1
ATOM 1946 C CA . MET A 1 248 ? -1.625 -2.064 20.016 1 97.25 248 MET A CA 1
ATOM 1947 C C . MET A 1 248 ? -1.897 -0.573 19.859 1 97.25 248 MET A C 1
ATOM 1949 O O . MET A 1 248 ? -0.964 0.231 19.812 1 97.25 248 MET A O 1
ATOM 1953 N N . LEU A 1 249 ? -3.207 -0.256 19.703 1 98.06 249 LEU A N 1
ATOM 1954 C CA . LEU A 1 249 ? -3.695 1.118 19.703 1 98.06 249 LEU A CA 1
ATOM 1955 C C . LEU A 1 249 ? -4.797 1.302 20.75 1 98.06 249 LEU A C 1
ATOM 1957 O O . LEU A 1 249 ? -5.582 0.384 21 1 98.06 249 LEU A O 1
ATOM 1961 N N . VAL A 1 250 ? -4.844 2.426 21.312 1 97.31 250 VAL A N 1
ATOM 1962 C CA . VAL A 1 250 ? -5.895 2.812 22.25 1 97.31 250 VAL A CA 1
ATOM 1963 C C . VAL A 1 250 ? -6.43 4.195 21.891 1 97.31 250 VAL A C 1
ATOM 1965 O O . VAL A 1 250 ? -5.734 4.988 21.25 1 97.31 250 VAL A O 1
ATOM 1968 N N . PRO A 1 251 ? -7.734 4.41 22.203 1 96.62 251 PRO A N 1
ATOM 1969 C CA . PRO A 1 251 ? -8.219 5.781 22 1 96.62 251 PRO A CA 1
ATOM 1970 C C . PRO A 1 251 ? -7.352 6.816 22.719 1 96.62 251 PRO A C 1
ATOM 1972 O O . PRO A 1 251 ? -6.992 6.633 23.875 1 96.62 251 PRO A O 1
ATOM 1975 N N . ALA A 1 252 ? -6.957 7.852 22.016 1 97.12 252 ALA A N 1
ATOM 1976 C CA . ALA A 1 252 ? -6.133 8.906 22.594 1 97.12 252 ALA A CA 1
ATOM 1977 C C . ALA A 1 252 ? -6.945 9.766 23.547 1 97.12 252 ALA A C 1
ATOM 1979 O O . ALA A 1 252 ? -6.418 10.258 24.562 1 97.12 252 ALA A O 1
ATOM 1980 N N . VAL A 1 253 ? -8.195 9.922 23.188 1 94.75 253 VAL A N 1
ATOM 1981 C CA . VAL A 1 253 ? -9.141 10.727 23.953 1 94.75 253 VAL A CA 1
ATOM 1982 C C . VAL A 1 253 ? -10.281 9.836 24.453 1 94.75 253 VAL A C 1
ATOM 1984 O O . VAL A 1 253 ? -10.93 9.148 23.672 1 94.75 253 VAL A O 1
ATOM 1987 N N . ALA A 1 254 ? -10.531 9.695 25.703 1 87.19 254 ALA A N 1
ATOM 1988 C CA . ALA A 1 254 ? -11.508 8.797 26.312 1 87.19 254 ALA A CA 1
ATOM 1989 C C . ALA A 1 254 ? -12.906 9.031 25.766 1 87.19 254 ALA A C 1
ATOM 1991 O O . ALA A 1 254 ? -13.609 8.086 25.406 1 87.19 254 ALA A O 1
ATOM 1992 N N . ASP A 1 255 ? -13.484 10.18 25.672 1 84.81 255 ASP A N 1
ATOM 1993 C CA . ASP A 1 255 ? -14.828 10.477 25.172 1 84.81 255 ASP A CA 1
ATOM 1994 C C . ASP A 1 255 ? -14.766 11.289 23.875 1 84.81 255 ASP A C 1
ATOM 1996 O O . ASP A 1 255 ? -15.484 12.281 23.734 1 84.81 255 ASP A O 1
ATOM 2000 N N . ALA A 1 256 ? -13.984 10.727 23 1 87.81 256 ALA A N 1
ATOM 2001 C CA . ALA A 1 256 ? -13.797 11.438 21.734 1 87.81 256 ALA A CA 1
ATOM 2002 C C . ALA A 1 256 ? -15.047 11.359 20.875 1 87.81 256 ALA A C 1
ATOM 2004 O O . ALA A 1 256 ? -15.688 10.305 20.797 1 87.81 256 ALA A O 1
ATOM 2005 N N . PRO A 1 257 ? -15.484 12.484 20.328 1 88.69 257 PRO A N 1
ATOM 2006 C CA . PRO A 1 257 ? -16.531 12.367 19.312 1 88.69 257 PRO A CA 1
ATOM 2007 C C . PRO A 1 257 ? -16.156 11.414 18.188 1 88.69 257 PRO A C 1
ATOM 2009 O O . PRO A 1 257 ? -14.984 11.359 17.781 1 88.69 257 PRO A O 1
ATOM 2012 N N . ARG A 1 258 ? -17.172 10.695 17.75 1 87.44 258 ARG A N 1
ATOM 2013 C CA . ARG A 1 258 ? -16.953 9.719 16.688 1 87.44 258 ARG A CA 1
ATOM 2014 C C . ARG A 1 258 ? -17.625 10.156 15.391 1 87.44 258 ARG A C 1
ATOM 2016 O O . ARG A 1 258 ? -18.734 10.711 15.414 1 87.44 258 ARG A O 1
ATOM 2023 N N . ILE A 1 259 ? -16.875 10.039 14.375 1 86.69 259 ILE A N 1
ATOM 2024 C CA . ILE A 1 259 ? -17.422 10.258 13.039 1 86.69 259 ILE A CA 1
ATOM 2025 C C . ILE A 1 259 ? -17.875 8.922 12.445 1 86.69 259 ILE A C 1
ATOM 2027 O O . ILE A 1 259 ? -17.078 7.988 12.328 1 86.69 259 ILE A O 1
ATOM 2031 N N . LYS A 1 260 ? -19.125 8.797 12.148 1 89.38 260 LYS A N 1
ATOM 2032 C CA . LYS A 1 260 ? -19.672 7.57 11.578 1 89.38 260 LYS A CA 1
ATOM 2033 C C . LYS A 1 260 ? -19.906 7.707 10.078 1 89.38 260 LYS A C 1
ATOM 2035 O O . LYS A 1 260 ? -20.531 8.664 9.625 1 89.38 260 LYS A O 1
ATOM 2040 N N . LEU A 1 261 ? -19.344 6.832 9.344 1 89.25 261 LEU A N 1
ATOM 2041 C CA . LEU A 1 261 ? -19.438 6.875 7.883 1 89.25 261 LEU A CA 1
ATOM 2042 C C . LEU A 1 261 ? -19.422 5.469 7.297 1 89.25 261 LEU A C 1
ATOM 2044 O O . LEU A 1 261 ? -18.891 4.543 7.906 1 89.25 261 LEU A O 1
ATOM 2048 N N . VAL A 1 262 ? -20.109 5.305 6.227 1 91.5 262 VAL A N 1
ATOM 2049 C CA . VAL A 1 262 ? -19.844 4.172 5.344 1 91.5 262 VAL A CA 1
ATOM 2050 C C . VAL A 1 262 ? -18.922 4.605 4.199 1 91.5 262 VAL A C 1
ATOM 2052 O O . VAL A 1 262 ? -19.312 5.43 3.369 1 91.5 262 VAL A O 1
ATOM 2055 N N . THR A 1 263 ? -17.688 4.109 4.203 1 89.69 263 THR A N 1
ATOM 2056 C CA . THR A 1 263 ? -16.734 4.609 3.219 1 89.69 263 THR A CA 1
ATOM 2057 C C . THR A 1 263 ? -16.328 3.504 2.246 1 89.69 263 THR A C 1
ATOM 2059 O O . THR A 1 263 ? -15.781 3.779 1.181 1 89.69 263 THR A O 1
ATOM 2062 N N . GLN A 1 264 ? -16.578 2.264 2.58 1 94.38 264 GLN A N 1
ATOM 2063 C CA . GLN A 1 264 ? -16.172 1.112 1.787 1 94.38 264 GLN A CA 1
ATOM 2064 C C . GLN A 1 264 ? -17.375 0.384 1.201 1 94.38 264 GLN A C 1
ATOM 2066 O O . GLN A 1 264 ? -18.328 0.076 1.919 1 94.38 264 GLN A O 1
ATOM 2071 N N . TRP A 1 265 ? -17.281 0.083 -0.069 1 94.44 265 TRP A N 1
ATOM 2072 C CA . TRP A 1 265 ? -18.406 -0.491 -0.79 1 94.44 265 TRP A CA 1
ATOM 2073 C C . TRP A 1 265 ? -17.953 -1.644 -1.681 1 94.44 265 TRP A C 1
ATOM 2075 O O . TRP A 1 265 ? -16.922 -1.562 -2.332 1 94.44 265 TRP A O 1
ATOM 2085 N N . ILE A 1 266 ? -18.75 -2.707 -1.635 1 97.44 266 ILE A N 1
ATOM 2086 C CA . ILE A 1 266 ? -18.562 -3.803 -2.58 1 97.44 266 ILE A CA 1
ATOM 2087 C C . ILE A 1 266 ? -19.203 -3.441 -3.922 1 97.44 266 ILE A C 1
ATOM 2089 O O . ILE A 1 266 ? -20.391 -3.129 -3.986 1 97.44 266 ILE A O 1
ATOM 2093 N N . VAL A 1 267 ? -18.406 -3.473 -4.98 1 96.31 267 VAL A N 1
ATOM 2094 C CA . VAL A 1 267 ? -18.875 -2.998 -6.277 1 96.31 267 VAL A CA 1
ATOM 2095 C C . VAL A 1 267 ? -18.516 -4.008 -7.363 1 96.31 267 VAL A C 1
ATOM 2097 O O . VAL A 1 267 ? -17.406 -4.559 -7.352 1 96.31 267 VAL A O 1
ATOM 2100 N N . CYS A 1 268 ? -19.391 -4.316 -8.273 1 96.69 268 CYS A N 1
ATOM 2101 C CA . CYS A 1 268 ? -19.109 -5.086 -9.477 1 96.69 268 CYS A CA 1
ATOM 2102 C C . CYS A 1 268 ? -20.234 -4.934 -10.5 1 96.69 268 CYS A C 1
ATOM 2104 O O . CYS A 1 268 ? -21.312 -4.418 -10.18 1 96.69 268 CYS A O 1
ATOM 2106 N N . PRO A 1 269 ? -19.969 -5.234 -11.742 1 94.44 269 PRO A N 1
ATOM 2107 C CA . PRO A 1 269 ? -21.078 -5.297 -12.695 1 94.44 269 PRO A CA 1
ATOM 2108 C C . PRO A 1 269 ? -22.156 -6.281 -12.266 1 94.44 269 PRO A C 1
ATOM 2110 O O . PRO A 1 269 ? -21.859 -7.336 -11.703 1 94.44 269 PRO A O 1
ATOM 2113 N N . HIS A 1 270 ? -23.406 -5.98 -12.664 1 95.31 270 HIS A N 1
ATOM 2114 C CA . HIS A 1 270 ? -24.516 -6.852 -12.305 1 95.31 270 HIS A CA 1
ATOM 2115 C C . HIS A 1 270 ? -24.344 -8.242 -12.898 1 95.31 270 HIS A C 1
ATOM 2117 O O . HIS A 1 270 ? -24.719 -9.242 -12.289 1 95.31 270 HIS A O 1
ATOM 2123 N N . SER A 1 271 ? -23.781 -8.297 -14.039 1 92.88 271 SER A N 1
ATOM 2124 C CA . SER A 1 271 ? -23.594 -9.578 -14.719 1 92.88 271 SER A CA 1
ATOM 2125 C C . SER A 1 271 ? -22.625 -10.477 -13.945 1 92.88 271 SER A C 1
ATOM 2127 O O . SER A 1 271 ? -22.688 -11.695 -14.062 1 92.88 271 SER A O 1
ATOM 2129 N N . HIS A 1 272 ? -21.719 -9.875 -13.172 1 95.38 272 HIS A N 1
ATOM 2130 C CA . HIS A 1 272 ? -20.734 -10.656 -12.422 1 95.38 272 HIS A CA 1
ATOM 2131 C C . HIS A 1 272 ? -21.406 -11.422 -11.281 1 95.38 272 HIS A C 1
ATOM 2133 O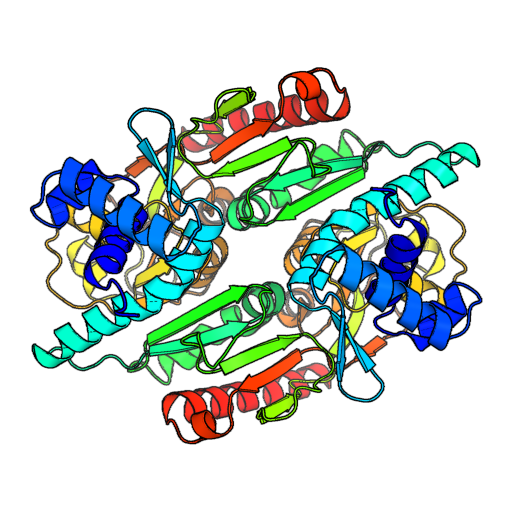 O . HIS A 1 272 ? -20.859 -12.422 -10.812 1 95.38 272 HIS A O 1
ATOM 2139 N N . LEU A 1 273 ? -22.578 -10.984 -10.828 1 93.81 273 LEU A N 1
ATOM 2140 C CA . LEU A 1 273 ? -23.25 -11.578 -9.688 1 93.81 273 LEU A CA 1
ATOM 2141 C C . LEU A 1 273 ? -23.688 -13.008 -10 1 93.81 273 LEU A C 1
ATOM 2143 O O . LEU A 1 273 ? -24.016 -13.773 -9.094 1 93.81 273 LEU A O 1
ATOM 2147 N N . ARG A 1 274 ? -23.641 -13.367 -11.242 1 91.19 274 ARG A N 1
ATOM 2148 C CA . ARG A 1 274 ? -24.047 -14.711 -11.641 1 91.19 274 ARG A CA 1
ATOM 2149 C C . ARG A 1 274 ? -22.859 -15.664 -11.68 1 91.19 274 ARG A C 1
ATOM 2151 O O . ARG A 1 274 ? -23.031 -16.875 -11.75 1 91.19 274 ARG A O 1
ATOM 2158 N N . GLN A 1 275 ? -21.703 -15.102 -11.672 1 93.06 275 GLN A N 1
ATOM 2159 C CA . GLN A 1 275 ? -20.5 -15.93 -11.656 1 93.06 275 GLN A CA 1
ATOM 2160 C C . GLN A 1 275 ? -20.312 -16.578 -10.289 1 93.06 275 GLN A C 1
ATOM 2162 O O . GLN A 1 275 ? -20.344 -15.898 -9.258 1 93.06 275 GLN A O 1
ATOM 2167 N N . ARG A 1 276 ? -20.094 -17.844 -10.242 1 92 276 ARG A N 1
ATOM 2168 C CA . ARG A 1 276 ? -19.969 -18.609 -9 1 92 276 ARG A CA 1
ATOM 2169 C C . ARG A 1 276 ? -18.859 -18.031 -8.117 1 92 276 ARG A C 1
ATOM 2171 O O . ARG A 1 276 ? -19.031 -17.891 -6.91 1 92 276 ARG A O 1
ATOM 2178 N N . LYS A 1 277 ? -17.688 -17.688 -8.68 1 94.12 277 LYS A N 1
ATOM 2179 C CA . LYS A 1 277 ? -16.562 -17.172 -7.918 1 94.12 277 LYS A CA 1
ATOM 2180 C C . LYS A 1 277 ? -16.938 -15.875 -7.207 1 94.12 277 LYS A C 1
ATOM 2182 O O . LYS A 1 277 ? -16.531 -15.648 -6.062 1 94.12 277 LYS A O 1
ATOM 2187 N N . VAL A 1 278 ? -17.734 -14.977 -7.84 1 96.31 278 VAL A N 1
ATOM 2188 C CA . VAL A 1 278 ? -18.156 -13.703 -7.262 1 96.31 278 VAL A CA 1
ATOM 2189 C C . VAL A 1 278 ? -19.188 -13.953 -6.168 1 96.31 278 VAL A C 1
ATOM 2191 O O . VAL A 1 278 ? -19.125 -13.336 -5.098 1 96.31 278 VAL A O 1
ATOM 2194 N N . MET A 1 279 ? -20.109 -14.898 -6.434 1 96.25 279 MET A N 1
ATOM 2195 C CA . MET A 1 279 ? -21.141 -15.242 -5.449 1 96.25 279 MET A CA 1
ATOM 2196 C C . MET A 1 279 ? -20.5 -15.773 -4.168 1 96.25 279 MET A C 1
ATOM 2198 O O . MET A 1 279 ? -20.891 -15.375 -3.068 1 96.25 279 MET A O 1
ATOM 2202 N N . LEU A 1 280 ? -19.531 -16.672 -4.332 1 96.75 280 LEU A N 1
ATOM 2203 C CA . LEU A 1 280 ? -18.859 -17.266 -3.18 1 96.75 280 LEU A CA 1
ATOM 2204 C C . LEU A 1 280 ? -18.141 -16.188 -2.371 1 96.75 280 LEU A C 1
ATOM 2206 O O . LEU A 1 280 ? -18.203 -16.188 -1.139 1 96.75 280 LEU A O 1
ATOM 2210 N N . PHE A 1 281 ? -17.5 -15.25 -3.012 1 98.5 281 PHE A N 1
ATOM 2211 C CA . PHE A 1 281 ? -16.766 -14.188 -2.328 1 98.5 281 PHE A CA 1
ATOM 2212 C C . PHE A 1 281 ? -17.734 -13.25 -1.612 1 98.5 281 PHE A C 1
ATOM 2214 O O . PHE A 1 281 ? -17.469 -12.828 -0.484 1 98.5 281 PHE A O 1
ATOM 2221 N N . LEU A 1 282 ? -18.781 -12.906 -2.283 1 98.19 282 LEU A N 1
ATOM 2222 C CA . LEU A 1 282 ? -19.781 -12.016 -1.696 1 98.19 282 LEU A CA 1
ATOM 2223 C C . LEU A 1 282 ? -20.375 -12.625 -0.427 1 98.19 282 LEU A C 1
ATOM 2225 O O . LEU A 1 282 ? -20.562 -11.93 0.57 1 98.19 282 LEU A O 1
ATOM 2229 N N . GLU A 1 283 ? -20.703 -13.875 -0.516 1 98.06 283 GLU A N 1
ATOM 2230 C CA . GLU A 1 283 ? -21.234 -14.562 0.66 1 98.06 283 GLU A CA 1
ATOM 2231 C C . GLU A 1 283 ? -20.234 -14.547 1.807 1 98.06 283 GLU A C 1
ATOM 2233 O O . GLU A 1 283 ? -20.594 -14.281 2.955 1 98.06 283 GLU A O 1
ATOM 2238 N N . TRP A 1 284 ? -18.984 -14.852 1.509 1 98.25 284 TRP A N 1
ATOM 2239 C CA . TRP A 1 284 ? -17.922 -14.828 2.5 1 98.25 284 TRP A CA 1
ATOM 2240 C C . TRP A 1 284 ? -17.75 -13.43 3.086 1 98.25 284 TRP A C 1
ATOM 2242 O O . TRP A 1 284 ? -17.625 -13.273 4.305 1 98.25 284 TRP A O 1
ATOM 2252 N N . MET A 1 285 ? -17.797 -12.375 2.246 1 97.81 285 MET A N 1
ATOM 2253 C CA . MET A 1 285 ? -17.656 -10.984 2.668 1 97.81 285 MET A CA 1
ATOM 2254 C C . MET A 1 285 ? -18.766 -10.602 3.633 1 97.81 285 MET A C 1
ATOM 2256 O O . MET A 1 285 ? -18.531 -9.922 4.633 1 97.81 285 MET A O 1
ATOM 2260 N N . ARG A 1 286 ? -19.953 -11.016 3.266 1 97.88 286 ARG A N 1
ATOM 2261 C CA . ARG A 1 286 ? -21.094 -10.703 4.105 1 97.88 286 ARG A CA 1
ATOM 2262 C C . ARG A 1 286 ? -20.969 -11.367 5.477 1 97.88 286 ARG A C 1
ATOM 2264 O O . ARG A 1 286 ? -21.297 -10.766 6.496 1 97.88 286 ARG A O 1
ATOM 2271 N N . LYS A 1 287 ? -20.5 -12.562 5.488 1 97.62 287 LYS A N 1
ATOM 2272 C CA . LYS A 1 287 ? -20.266 -13.25 6.754 1 97.62 287 LYS A CA 1
ATOM 2273 C C . LYS A 1 287 ? -19.234 -12.508 7.598 1 97.62 287 LYS A C 1
ATOM 2275 O O . LYS A 1 287 ? -19.422 -12.328 8.805 1 97.62 287 LYS A O 1
ATOM 2280 N N . GLN A 1 288 ? -18.094 -12.086 6.965 1 97.12 288 GLN A N 1
ATOM 2281 C CA . GLN A 1 288 ? -17.047 -11.336 7.656 1 97.12 288 GLN A CA 1
ATOM 2282 C C . GLN A 1 288 ? -17.594 -10.016 8.195 1 97.12 288 GLN A C 1
ATOM 2284 O O . GLN A 1 288 ? -17.266 -9.617 9.32 1 97.12 288 GLN A O 1
ATOM 2289 N N . ARG A 1 289 ? -18.344 -9.336 7.355 1 96.44 289 ARG A N 1
ATOM 2290 C CA . ARG A 1 289 ? -18.969 -8.07 7.742 1 96.44 289 ARG A CA 1
ATOM 2291 C C . ARG A 1 289 ? -19.875 -8.25 8.961 1 96.44 289 ARG A C 1
ATOM 2293 O O . ARG A 1 289 ? -19.812 -7.469 9.906 1 96.44 289 ARG A O 1
ATOM 2300 N N . ASP A 1 290 ? -20.703 -9.273 8.945 1 96 290 ASP A N 1
ATOM 2301 C CA . ASP A 1 290 ? -21.641 -9.539 10.031 1 96 290 ASP A CA 1
ATOM 2302 C C . ASP A 1 290 ? -20.906 -9.867 11.328 1 96 290 ASP A C 1
ATOM 2304 O O . ASP A 1 290 ? -21.312 -9.43 12.406 1 96 290 ASP A O 1
ATOM 2308 N N . GLU A 1 291 ? -19.859 -10.617 11.242 1 95 291 GLU A N 1
ATOM 2309 C CA . GLU A 1 291 ? -19.047 -10.938 12.406 1 95 291 GLU A CA 1
ATOM 2310 C C . GLU A 1 291 ? -18.391 -9.688 12.992 1 95 291 GLU A C 1
ATOM 2312 O O . GLU A 1 291 ? -18.328 -9.523 14.211 1 95 291 GLU A O 1
ATOM 2317 N N . TRP A 1 292 ? -17.906 -8.836 12.102 1 94.94 292 TRP A N 1
ATOM 2318 C CA . TRP A 1 292 ? -17.281 -7.59 12.539 1 94.94 292 TRP A CA 1
ATOM 2319 C C . TRP A 1 292 ? -18.297 -6.719 13.289 1 94.94 292 TRP A C 1
ATOM 2321 O O . TRP A 1 292 ? -17.969 -6.137 14.328 1 94.94 292 TRP A O 1
ATOM 2331 N N . GLN A 1 293 ? -19.5 -6.633 12.781 1 92.94 293 GLN A N 1
ATOM 2332 C CA . GLN A 1 293 ? -20.547 -5.801 13.367 1 92.94 293 GLN A CA 1
ATOM 2333 C C . GLN A 1 293 ? -20.969 -6.328 14.734 1 92.94 293 GLN A C 1
ATOM 2335 O O . GLN A 1 293 ? -21.266 -5.547 15.641 1 92.94 293 GLN A O 1
ATOM 2340 N N . THR A 1 294 ? -20.938 -7.613 14.875 1 89.5 294 THR A N 1
ATOM 2341 C CA . THR A 1 294 ? -21.312 -8.234 16.141 1 89.5 294 THR A CA 1
ATOM 2342 C C . THR A 1 294 ? -20.25 -7.977 17.203 1 89.5 294 THR A C 1
ATOM 2344 O O . THR A 1 294 ? -20.578 -7.785 18.375 1 89.5 294 THR A O 1
ATOM 2347 N N . ARG A 1 295 ? -18.984 -7.988 16.859 1 84.19 295 ARG A N 1
ATOM 2348 C CA . ARG A 1 295 ? -17.875 -7.762 17.797 1 84.19 295 ARG A CA 1
ATOM 2349 C C . ARG A 1 295 ? -17.828 -6.305 18.234 1 84.19 295 ARG A C 1
ATOM 2351 O O . ARG A 1 295 ? -17.438 -6.004 19.375 1 84.19 295 ARG A O 1
ATOM 2358 N N . ARG A 1 296 ? -17.984 -5.367 17.375 1 70.81 296 ARG A N 1
ATOM 2359 C CA . ARG A 1 296 ? -17.969 -3.939 17.672 1 70.81 296 ARG A CA 1
ATOM 2360 C C . ARG A 1 296 ? -19 -3.596 18.75 1 70.81 296 ARG A C 1
ATOM 2362 O O . ARG A 1 296 ? -18.766 -2.705 19.578 1 70.81 296 ARG A O 1
ATOM 2369 N N . VAL A 1 297 ? -20.188 -4.148 18.625 1 51.75 297 VAL A N 1
ATOM 2370 C CA . VAL A 1 297 ? -21.297 -3.9 19.531 1 51.75 297 VAL A CA 1
ATOM 2371 C C . VAL A 1 297 ? -20.969 -4.488 20.906 1 51.75 297 VAL A C 1
ATOM 2373 O O . VAL A 1 297 ? -21.5 -4.035 21.922 1 51.75 297 VAL A O 1
ATOM 2376 N N . VAL A 1 298 ? -20.031 -5.344 20.953 1 45.03 298 VAL A N 1
ATOM 2377 C CA . VAL A 1 298 ? -19.812 -5.848 22.312 1 45.03 298 VAL A CA 1
ATOM 2378 C C . VAL A 1 298 ? -18.703 -5.047 22.984 1 45.03 298 VAL A C 1
ATOM 2380 O O . VAL A 1 298 ? -17.703 -4.711 22.359 1 45.03 298 VAL A O 1
ATOM 2383 N N . MET B 1 1 ? 0.454 29.875 -21.312 1 33.41 1 MET B N 1
ATOM 2384 C CA . MET B 1 1 ? -0.879 29.547 -20.812 1 33.41 1 MET B CA 1
ATOM 2385 C C . MET B 1 1 ? -0.977 29.797 -19.312 1 33.41 1 MET B C 1
ATOM 2387 O O . MET B 1 1 ? -0.048 29.5 -18.562 1 33.41 1 MET B O 1
ATOM 2391 N N . GLN B 1 2 ? -1.675 30.781 -18.906 1 46.5 2 GLN B N 1
ATOM 2392 C CA . GLN B 1 2 ? -1.789 31.219 -17.516 1 46.5 2 GLN B CA 1
ATOM 2393 C C . GLN B 1 2 ? -2.328 30.094 -16.641 1 46.5 2 GLN B C 1
ATOM 2395 O O . GLN B 1 2 ? -3.291 29.422 -17 1 46.5 2 GLN B O 1
ATOM 2400 N N . ILE B 1 3 ? -1.542 29.656 -15.766 1 53.72 3 ILE B N 1
ATOM 2401 C CA . ILE B 1 3 ? -1.944 28.625 -14.82 1 53.72 3 ILE B CA 1
ATOM 2402 C C . ILE B 1 3 ? -3.211 29.047 -14.086 1 53.72 3 ILE B C 1
ATOM 2404 O O . ILE B 1 3 ? -3.236 30.109 -13.453 1 53.72 3 ILE B O 1
ATOM 2408 N N . PRO B 1 4 ? -4.336 28.344 -14.328 1 64.44 4 PRO B N 1
ATOM 2409 C CA . PRO B 1 4 ? -5.586 28.719 -13.664 1 64.44 4 PRO B CA 1
ATOM 2410 C C . PRO B 1 4 ? -5.586 28.391 -12.172 1 64.44 4 PRO B C 1
ATOM 2412 O O . PRO B 1 4 ? -6.301 27.484 -11.734 1 64.44 4 PRO B O 1
ATOM 2415 N N . ILE B 1 5 ? -4.793 29.234 -11.469 1 63.88 5 ILE B N 1
ATOM 2416 C CA . ILE B 1 5 ? -4.531 28.984 -10.062 1 63.88 5 ILE B CA 1
ATOM 2417 C C . ILE B 1 5 ? -5.848 28.938 -9.289 1 63.88 5 ILE B C 1
ATOM 2419 O O . ILE B 1 5 ? -6.027 28.094 -8.398 1 63.88 5 ILE B O 1
ATOM 2423 N N . LYS B 1 6 ? -6.676 29.938 -9.664 1 72.88 6 LYS B N 1
ATOM 2424 C CA . LYS B 1 6 ? -7.961 29.984 -8.977 1 72.88 6 LYS B CA 1
ATOM 2425 C C . LYS B 1 6 ? -8.734 28.688 -9.164 1 72.88 6 LYS B C 1
ATOM 2427 O O . LYS B 1 6 ? -9.227 28.109 -8.195 1 72.88 6 LYS B O 1
ATOM 2432 N N . SER B 1 7 ? -8.719 28.297 -10.453 1 80.5 7 SER B N 1
ATOM 2433 C CA . SER B 1 7 ? -9.453 27.062 -10.734 1 80.5 7 SER B CA 1
ATOM 2434 C C . SER B 1 7 ? -8.805 25.859 -10.055 1 80.5 7 SER B C 1
ATOM 2436 O O . SER B 1 7 ? -9.5 24.953 -9.609 1 80.5 7 SER B O 1
ATOM 2438 N N . ILE B 1 8 ? -7.531 25.953 -9.922 1 76.44 8 ILE B N 1
ATOM 2439 C CA . ILE B 1 8 ? -6.797 24.859 -9.281 1 76.44 8 ILE B CA 1
ATOM 2440 C C . ILE B 1 8 ? -7.117 24.828 -7.789 1 76.44 8 ILE B C 1
ATOM 2442 O O . ILE B 1 8 ? -7.363 23.766 -7.227 1 76.44 8 ILE B O 1
ATOM 2446 N N . LEU B 1 9 ? -7.168 25.984 -7.238 1 74.94 9 LEU B N 1
ATOM 2447 C CA . LEU B 1 9 ? -7.465 26.078 -5.816 1 74.94 9 LEU B CA 1
ATOM 2448 C C . LEU B 1 9 ? -8.898 25.641 -5.527 1 74.94 9 LEU B C 1
ATOM 2450 O O . LEU B 1 9 ? -9.156 24.969 -4.523 1 74.94 9 LEU B O 1
ATOM 2454 N N . VAL B 1 10 ? -9.773 26 -6.449 1 80.5 10 VAL B N 1
ATOM 2455 C CA . VAL B 1 10 ? -11.18 25.625 -6.297 1 80.5 10 VAL B CA 1
ATOM 2456 C C . VAL B 1 10 ? -11.328 24.109 -6.418 1 80.5 10 VAL B C 1
ATOM 2458 O O . VAL B 1 10 ? -12.031 23.484 -5.621 1 80.5 10 VAL B O 1
ATOM 2461 N N . PHE B 1 11 ? -10.586 23.562 -7.309 1 84.5 11 PHE B N 1
ATOM 2462 C CA . PHE B 1 11 ? -10.586 22.125 -7.457 1 84.5 11 PHE B CA 1
ATOM 2463 C C . PHE B 1 11 ? -10.062 21.453 -6.195 1 84.5 11 PHE B C 1
ATOM 2465 O O . PHE B 1 11 ? -10.664 20.5 -5.695 1 84.5 11 PHE B O 1
ATOM 2472 N N . HIS B 1 12 ? -8.984 22 -5.852 1 79.75 12 HIS B N 1
ATOM 2473 C CA . HIS B 1 12 ? -8.359 21.422 -4.668 1 79.75 12 HIS B CA 1
ATOM 2474 C C . HIS B 1 12 ? -9.312 21.438 -3.477 1 79.75 12 HIS B C 1
ATOM 2476 O O . HIS B 1 12 ? -9.438 20.453 -2.76 1 79.75 12 HIS B O 1
ATOM 2482 N N . ALA B 1 13 ? -9.984 22.531 -3.25 1 79.19 13 ALA B N 1
ATOM 2483 C CA . ALA B 1 13 ? -10.938 22.688 -2.152 1 79.19 13 ALA B CA 1
ATOM 2484 C C . ALA B 1 13 ? -12.102 21.703 -2.299 1 79.19 13 ALA B C 1
ATOM 2486 O O . ALA B 1 13 ? -12.523 21.078 -1.322 1 79.19 13 ALA B O 1
ATOM 2487 N N . ALA B 1 14 ? -12.531 21.562 -3.5 1 82.31 14 ALA B N 1
ATOM 2488 C CA . ALA B 1 14 ? -13.664 20.672 -3.752 1 82.31 14 ALA B CA 1
ATOM 2489 C C . ALA B 1 14 ? -13.273 19.219 -3.545 1 82.31 14 ALA B C 1
ATOM 2491 O O . ALA B 1 14 ? -14.039 18.438 -2.971 1 82.31 14 ALA B O 1
ATOM 2492 N N . ALA B 1 15 ? -12.141 18.969 -4.031 1 79.69 15 ALA B N 1
ATOM 2493 C CA . ALA B 1 15 ? -11.641 17.609 -3.896 1 79.69 15 ALA B CA 1
ATOM 2494 C C . ALA B 1 15 ? -11.422 17.25 -2.43 1 79.69 15 ALA B C 1
ATOM 2496 O O . ALA B 1 15 ? -11.781 16.156 -1.994 1 79.69 15 ALA B O 1
ATOM 2497 N N . ARG B 1 16 ? -10.852 18.141 -1.781 1 71.25 16 ARG B N 1
ATOM 2498 C CA . ARG B 1 16 ? -10.578 17.953 -0.359 1 71.25 16 ARG B CA 1
ATOM 2499 C C . ARG B 1 16 ? -11.875 17.797 0.431 1 71.25 16 ARG B C 1
ATOM 2501 O O . ARG B 1 16 ? -11.977 16.938 1.298 1 71.25 16 ARG B O 1
ATOM 2508 N N . ALA B 1 17 ? -12.859 18.656 0.093 1 71.5 17 ALA B N 1
ATOM 2509 C CA . ALA B 1 17 ? -14.133 18.672 0.801 1 71.5 17 ALA B CA 1
ATOM 2510 C C . ALA B 1 17 ? -15.031 17.516 0.353 1 71.5 17 ALA B C 1
ATOM 2512 O O . ALA B 1 17 ? -15.984 17.156 1.041 1 71.5 17 ALA B O 1
ATOM 2513 N N . GLY B 1 18 ? -14.586 16.969 -0.828 1 73.38 18 GLY B N 1
ATOM 2514 C CA . GLY B 1 18 ? -15.422 15.945 -1.435 1 73.38 18 GLY B CA 1
ATOM 2515 C C . GLY B 1 18 ? -16.797 16.453 -1.813 1 73.38 18 GLY B C 1
ATOM 2516 O O . GLY B 1 18 ? -17.734 15.664 -1.942 1 73.38 18 GLY B O 1
ATOM 2517 N N . SER B 1 19 ? -16.984 17.703 -1.807 1 79.38 19 SER B N 1
ATOM 2518 C CA . SER B 1 19 ? -18.281 18.344 -2.039 1 79.38 19 SER B CA 1
ATOM 2519 C C . SER B 1 19 ? -18.109 19.734 -2.65 1 79.38 19 SER B C 1
ATOM 2521 O O . SER B 1 19 ? -17.281 20.516 -2.193 1 79.38 19 SER B O 1
ATOM 2523 N N . ILE B 1 20 ? -18.906 19.984 -3.678 1 85.25 20 ILE B N 1
ATOM 2524 C CA . ILE B 1 20 ? -18.891 21.297 -4.324 1 85.25 20 ILE B CA 1
ATOM 2525 C C . ILE B 1 20 ? -19.516 22.344 -3.396 1 85.25 20 ILE B C 1
ATOM 2527 O O . ILE B 1 20 ? -18.984 23.438 -3.258 1 85.25 20 ILE B O 1
ATOM 2531 N N . SER B 1 21 ? -20.609 21.906 -2.723 1 85.31 21 SER B N 1
ATOM 2532 C CA . SER B 1 21 ? -21.281 22.844 -1.829 1 85.31 21 SER B CA 1
ATOM 2533 C C . SER B 1 21 ? -20.391 23.219 -0.649 1 85.31 21 SER B C 1
ATOM 2535 O O . SER B 1 21 ? -20.312 24.375 -0.269 1 85.31 21 SER B O 1
ATOM 2537 N N . ARG B 1 22 ? -19.734 22.297 -0.113 1 80 22 ARG B N 1
ATOM 2538 C CA . ARG B 1 22 ? -18.859 22.547 1.016 1 80 22 ARG B CA 1
ATOM 2539 C C . ARG B 1 22 ? -17.672 23.406 0.59 1 80 22 ARG B C 1
ATOM 2541 O O . ARG B 1 22 ? -17.25 24.312 1.325 1 80 22 ARG B O 1
ATOM 2548 N N . ALA B 1 23 ? -17.141 23.078 -0.551 1 83.06 23 ALA B N 1
ATOM 2549 C CA . ALA B 1 23 ? -16.062 23.891 -1.084 1 83.06 23 ALA B CA 1
ATOM 2550 C C . ALA B 1 23 ? -16.516 25.328 -1.305 1 83.06 23 ALA B C 1
ATOM 2552 O O . ALA B 1 23 ? -15.758 26.266 -1.026 1 83.06 23 ALA B O 1
ATOM 2553 N N . ALA B 1 24 ? -17.703 25.484 -1.78 1 86.12 24 ALA B N 1
ATOM 2554 C CA . ALA B 1 24 ? -18.266 26.812 -2.01 1 86.12 24 ALA B CA 1
ATOM 2555 C C . ALA B 1 24 ? -18.359 27.594 -0.708 1 86.12 24 ALA B C 1
ATOM 2557 O O . ALA B 1 24 ? -18 28.781 -0.661 1 86.12 24 ALA B O 1
ATOM 2558 N N . GLU B 1 25 ? -18.797 26.891 0.292 1 79.62 25 GLU B N 1
ATOM 2559 C CA . GLU B 1 25 ? -18.891 27.516 1.611 1 79.62 25 GLU B CA 1
ATOM 2560 C C . GLU B 1 25 ? -17.516 27.922 2.123 1 79.62 25 GLU B C 1
ATOM 2562 O O . GLU B 1 25 ? -17.328 29.031 2.613 1 79.62 25 GLU B O 1
ATOM 2567 N N . GLU B 1 26 ? -16.578 27.062 1.912 1 75.88 26 GLU B N 1
ATOM 2568 C CA . GLU B 1 26 ? -15.219 27.297 2.369 1 75.88 26 GLU B CA 1
ATOM 2569 C C . GLU B 1 26 ? -14.586 28.484 1.639 1 75.88 26 GLU B C 1
ATOM 2571 O O . GLU B 1 26 ? -13.836 29.25 2.234 1 75.88 26 GLU B O 1
ATOM 2576 N N . LEU B 1 27 ? -14.898 28.578 0.401 1 78.19 27 LEU B N 1
ATOM 2577 C CA . LEU B 1 27 ? -14.273 29.578 -0.453 1 78.19 27 LEU B CA 1
ATOM 2578 C C . LEU B 1 27 ? -15.125 30.844 -0.542 1 78.19 27 LEU B C 1
ATOM 2580 O O . LEU B 1 27 ? -14.734 31.828 -1.183 1 78.19 27 LEU B O 1
ATOM 2584 N N . SER B 1 28 ? -16.297 30.766 0.174 1 80.38 28 SER B N 1
ATOM 2585 C CA . SER B 1 28 ? -17.234 31.891 0.175 1 80.38 28 SER B CA 1
ATOM 2586 C C . SER B 1 28 ? -17.641 32.281 -1.244 1 80.38 28 SER B C 1
ATOM 2588 O O . SER B 1 28 ? -17.594 33.438 -1.611 1 80.38 28 SER B O 1
ATOM 2590 N N . VAL B 1 29 ? -17.938 31.312 -2.029 1 83 29 VAL B N 1
ATOM 2591 C CA . VAL B 1 29 ? -18.453 31.469 -3.387 1 83 29 VAL B CA 1
ATOM 2592 C C . VAL B 1 29 ? -19.672 30.578 -3.588 1 83 29 VAL B C 1
ATOM 2594 O O . VAL B 1 29 ? -20.078 29.859 -2.674 1 83 29 VAL B O 1
ATOM 2597 N N . THR B 1 30 ? -20.391 30.734 -4.672 1 85.81 30 THR B N 1
ATOM 2598 C CA . THR B 1 30 ? -21.547 29.906 -4.957 1 85.81 30 THR B CA 1
ATOM 2599 C C . THR B 1 30 ? -21.125 28.547 -5.496 1 85.81 30 THR B C 1
ATOM 2601 O O . THR B 1 30 ? -20.062 28.422 -6.109 1 85.81 30 THR B O 1
ATOM 2604 N N . PRO B 1 31 ? -21.922 27.594 -5.199 1 89.62 31 PRO B N 1
ATOM 2605 C CA . PRO B 1 31 ? -21.641 26.281 -5.785 1 89.62 31 PRO B CA 1
ATOM 2606 C C . PRO B 1 31 ? -21.484 26.344 -7.305 1 89.62 31 PRO B C 1
ATOM 2608 O O . PRO B 1 31 ? -20.656 25.625 -7.871 1 89.62 31 PRO B O 1
ATOM 2611 N N . SER B 1 32 ? -22.281 27.188 -7.895 1 89.75 32 SER B N 1
ATOM 2612 C CA . SER B 1 32 ? -22.203 27.344 -9.344 1 89.75 32 SER B CA 1
ATOM 2613 C C . SER B 1 32 ? -20.828 27.859 -9.758 1 89.75 32 SER B C 1
ATOM 2615 O O . SER B 1 32 ? -20.281 27.422 -10.781 1 89.75 32 SER B O 1
ATOM 2617 N N . ALA B 1 33 ? -20.297 28.734 -9.016 1 85.5 33 ALA B N 1
ATOM 2618 C CA . ALA B 1 33 ? -18.953 29.266 -9.281 1 85.5 33 ALA B CA 1
ATOM 2619 C C . ALA B 1 33 ? -17.891 28.172 -9.156 1 85.5 33 ALA B C 1
ATOM 2621 O O . ALA B 1 33 ? -16.969 28.094 -9.961 1 85.5 33 ALA B O 1
ATOM 2622 N N . VAL B 1 34 ? -18 27.359 -8.086 1 89.06 34 VAL B N 1
ATOM 2623 C CA . VAL B 1 34 ? -17.078 26.25 -7.891 1 89.06 34 VAL B CA 1
ATOM 2624 C C . VAL B 1 34 ? -17.156 25.297 -9.086 1 89.06 34 VAL B C 1
ATOM 2626 O O . VAL B 1 34 ? -16.125 24.922 -9.641 1 89.06 34 VAL B O 1
ATOM 2629 N N . SER B 1 35 ? -18.359 25 -9.492 1 89 35 SER B N 1
ATOM 2630 C CA . SER B 1 35 ? -18.547 24.094 -10.617 1 89 35 SER B CA 1
ATOM 2631 C C . SER B 1 35 ? -17.953 24.672 -11.898 1 89 35 SER B C 1
ATOM 2633 O O . SER B 1 35 ? -17.312 23.938 -12.664 1 89 35 SER B O 1
ATOM 2635 N N . GLN B 1 36 ? -18.188 25.891 -12.078 1 87.12 36 GLN B N 1
ATOM 2636 C CA . GLN B 1 36 ? -17.672 26.562 -13.266 1 87.12 36 GLN B CA 1
ATOM 2637 C C . GLN B 1 36 ? -16.141 26.547 -13.289 1 87.12 36 GLN B C 1
ATOM 2639 O O . GLN B 1 36 ? -15.539 26.312 -14.336 1 87.12 36 GLN B O 1
ATOM 2644 N N . GLN B 1 37 ? -15.547 26.844 -12.172 1 85.44 37 GLN B N 1
ATOM 2645 C CA . GLN B 1 37 ? -14.086 26.844 -12.07 1 85.44 37 GLN B CA 1
ATOM 2646 C C . GLN B 1 37 ? -13.516 25.453 -12.352 1 85.44 37 GLN B C 1
ATOM 2648 O O . GLN B 1 37 ? -12.477 25.328 -12.992 1 85.44 37 GLN B O 1
ATOM 2653 N N . ILE B 1 38 ? -14.156 24.422 -11.82 1 87.38 38 ILE B N 1
ATOM 2654 C CA . ILE B 1 38 ? -13.711 23.047 -12.039 1 87.38 38 ILE B CA 1
ATOM 2655 C C . ILE B 1 38 ? -13.812 22.703 -13.523 1 87.38 38 ILE B C 1
ATOM 2657 O O . ILE B 1 38 ? -12.891 22.125 -14.094 1 87.38 38 ILE B O 1
ATOM 2661 N N . GLN B 1 39 ? -14.914 23.109 -14.102 1 86.44 39 GLN B N 1
ATOM 2662 C CA . GLN B 1 39 ? -15.102 22.891 -15.531 1 86.44 39 GLN B CA 1
ATOM 2663 C C . GLN B 1 39 ? -14.039 23.609 -16.344 1 86.44 39 GLN B C 1
ATOM 2665 O O . GLN B 1 39 ? -13.531 23.078 -17.328 1 86.44 39 GLN B O 1
ATOM 2670 N N . LEU B 1 40 ? -13.797 24.828 -15.961 1 79.94 40 LEU B N 1
ATOM 2671 C CA . LEU B 1 40 ? -12.75 25.594 -16.609 1 79.94 40 LEU B CA 1
ATOM 2672 C C . LEU B 1 40 ? -11.406 24.875 -16.531 1 79.94 40 LEU B C 1
ATOM 2674 O O . LEU B 1 40 ? -10.688 24.766 -17.516 1 79.94 40 LEU B O 1
ATOM 2678 N N . LEU B 1 41 ? -11.062 24.406 -15.344 1 81.56 41 LEU B N 1
ATOM 2679 C CA . LEU B 1 41 ? -9.82 23.672 -15.133 1 81.56 41 LEU B CA 1
ATOM 2680 C C . LEU B 1 41 ? -9.766 22.422 -15.984 1 81.56 41 LEU B C 1
ATOM 2682 O O . LEU B 1 41 ? -8.766 22.156 -16.656 1 81.56 41 LEU B O 1
ATOM 2686 N N . GLU B 1 42 ? -10.844 21.656 -15.906 1 84.94 42 GLU B N 1
ATOM 2687 C CA . GLU B 1 42 ? -10.93 20.422 -16.688 1 84.94 42 GLU B CA 1
ATOM 2688 C C . GLU B 1 42 ? -10.805 20.703 -18.188 1 84.94 42 GLU B C 1
ATOM 2690 O O . GLU B 1 42 ? -10.148 19.953 -18.906 1 84.94 42 GLU B O 1
ATOM 2695 N N . GLY B 1 43 ? -11.477 21.797 -18.641 1 77.81 43 GLY B N 1
ATOM 2696 C CA . GLY B 1 43 ? -11.359 22.234 -20.031 1 77.81 43 GLY B CA 1
ATOM 2697 C C . GLY B 1 43 ? -9.93 22.578 -20.422 1 77.81 43 GLY B C 1
ATOM 2698 O O . GLY B 1 43 ? -9.461 22.172 -21.484 1 77.81 43 GLY B O 1
ATOM 2699 N N . GLN B 1 44 ? -9.266 23.25 -19.578 1 72.06 44 GLN B N 1
ATOM 2700 C CA . GLN B 1 44 ? -7.883 23.641 -19.844 1 72.06 44 GLN B CA 1
ATOM 2701 C C . GLN B 1 44 ? -6.965 22.422 -19.844 1 72.06 44 GLN B C 1
ATOM 2703 O O . GLN B 1 44 ? -6.016 22.359 -20.625 1 72.06 44 GLN B O 1
ATOM 2708 N N . LEU B 1 45 ? -7.293 21.547 -18.938 1 71.31 45 LEU B N 1
ATOM 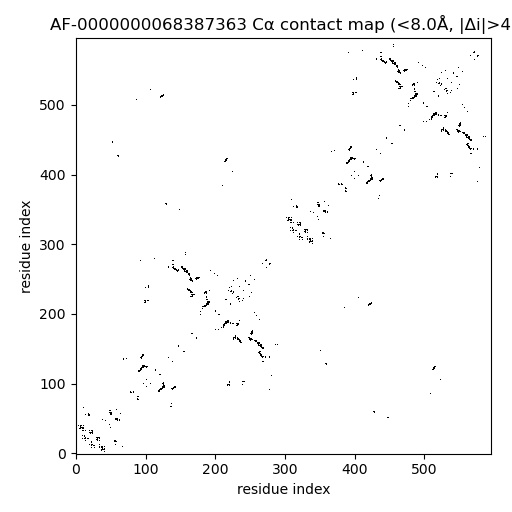2709 C CA . LEU B 1 45 ? -6.461 20.359 -18.797 1 71.31 45 LEU B CA 1
ATOM 2710 C C . LEU B 1 45 ? -6.84 19.312 -19.844 1 71.31 45 LEU B C 1
ATOM 2712 O O . LEU B 1 45 ? -6.062 18.391 -20.109 1 71.31 45 LEU B O 1
ATOM 2716 N N . GLY B 1 46 ? -8.023 19.469 -20.406 1 70.5 46 GLY B N 1
ATOM 2717 C CA . GLY B 1 46 ? -8.531 18.484 -21.344 1 70.5 46 GLY B CA 1
ATOM 2718 C C . GLY B 1 46 ? -8.883 17.156 -20.672 1 70.5 46 GLY B C 1
ATOM 2719 O O . GLY B 1 46 ? -8.828 16.109 -21.312 1 70.5 46 GLY B O 1
ATOM 2720 N N . THR B 1 47 ? -8.945 17.203 -19.375 1 75.06 47 THR B N 1
ATOM 2721 C CA . THR B 1 47 ? -9.227 16 -18.609 1 75.06 47 THR B CA 1
ATOM 2722 C C . THR B 1 47 ? -10.289 16.266 -17.547 1 75.06 47 THR B C 1
ATOM 2724 O O . THR B 1 47 ? -10.32 17.344 -16.953 1 75.06 47 THR B O 1
ATOM 2727 N N . THR B 1 48 ? -11.172 15.289 -17.406 1 78.94 48 THR B N 1
ATOM 2728 C CA . THR B 1 48 ? -12.172 15.375 -16.344 1 78.94 48 THR B CA 1
ATOM 2729 C C . THR B 1 48 ? -11.562 14.977 -15.008 1 78.94 48 THR B C 1
ATOM 2731 O O . THR B 1 48 ? -10.945 13.914 -14.883 1 78.94 48 THR B O 1
ATOM 2734 N N . LEU B 1 49 ? -11.586 15.953 -14.109 1 80.5 49 LEU B N 1
ATOM 2735 C CA . LEU B 1 49 ? -10.984 15.734 -12.805 1 80.5 49 LEU B CA 1
ATOM 2736 C C . LEU B 1 49 ? -12.031 15.281 -11.789 1 80.5 49 LEU B C 1
ATOM 2738 O O . LEU B 1 49 ? -11.711 14.57 -10.836 1 80.5 49 LEU B O 1
ATOM 2742 N N . MET B 1 50 ? -13.188 15.867 -11.977 1 80.38 50 MET B N 1
ATOM 2743 C CA . MET B 1 50 ? -14.266 15.57 -11.031 1 80.38 50 MET B CA 1
ATOM 2744 C C . MET B 1 50 ? -15.5 15.055 -11.766 1 80.38 50 MET B C 1
ATOM 2746 O O . MET B 1 50 ? -15.828 15.531 -12.852 1 80.38 50 MET B O 1
ATOM 2750 N N . ALA B 1 51 ? -16 14.039 -11.273 1 75.75 51 ALA B N 1
ATOM 2751 C CA . ALA B 1 51 ? -17.219 13.477 -11.859 1 75.75 51 ALA B CA 1
ATOM 2752 C C . ALA B 1 51 ? -18.391 13.594 -10.891 1 75.75 51 ALA B C 1
ATOM 2754 O O . ALA B 1 51 ? -18.203 13.586 -9.672 1 75.75 51 ALA B O 1
ATOM 2755 N N . ARG B 1 52 ? -19.578 14.055 -11.5 1 65.56 52 ARG B N 1
ATOM 2756 C CA . ARG B 1 52 ? -20.797 14.203 -10.711 1 65.56 52 ARG B CA 1
ATOM 2757 C C . ARG B 1 52 ? -21.609 12.914 -10.711 1 65.56 52 ARG B C 1
ATOM 2759 O O . ARG B 1 52 ? -21.797 12.289 -11.758 1 65.56 52 ARG B O 1
ATOM 2766 N N . THR B 1 53 ? -21.75 12.438 -9.703 1 55.81 53 THR B N 1
ATOM 2767 C CA . THR B 1 53 ? -22.734 11.367 -9.555 1 55.81 53 THR B CA 1
ATOM 2768 C C . THR B 1 53 ? -23.906 11.828 -8.695 1 55.81 53 THR B C 1
ATOM 2770 O O . THR B 1 53 ? -23.844 11.758 -7.461 1 55.81 53 THR B O 1
ATOM 2773 N N . GLY B 1 54 ? -24.969 12.312 -9.141 1 54.69 54 GLY B N 1
ATOM 2774 C CA . GLY B 1 54 ? -26.062 12.945 -8.414 1 54.69 54 GLY B CA 1
ATOM 2775 C C . GLY B 1 54 ? -25.672 14.281 -7.809 1 54.69 54 GLY B C 1
ATOM 2776 O O . GLY B 1 54 ? -25.219 15.18 -8.508 1 54.69 54 GLY B O 1
ATOM 2777 N N . ARG B 1 55 ? -25.875 14.406 -6.438 1 56.25 55 ARG B N 1
ATOM 2778 C CA . ARG B 1 55 ? -25.547 15.648 -5.742 1 56.25 55 ARG B CA 1
ATOM 2779 C C . ARG B 1 55 ? -24.109 15.641 -5.234 1 56.25 55 ARG B C 1
ATOM 2781 O O . ARG B 1 55 ? -23.609 16.656 -4.746 1 56.25 55 ARG B O 1
ATOM 2788 N N . LYS B 1 56 ? -23.453 14.57 -5.332 1 61.59 56 LYS B N 1
ATOM 2789 C CA . LYS B 1 56 ? -22.109 14.477 -4.75 1 61.59 56 LYS B CA 1
ATOM 2790 C C . LYS B 1 56 ? -21.031 14.516 -5.836 1 61.59 56 LYS B C 1
ATOM 2792 O O . LYS B 1 56 ? -21.266 14.062 -6.957 1 61.59 56 LYS B O 1
ATOM 2797 N N . VAL B 1 57 ? -19.859 15.109 -5.574 1 69.56 57 VAL B N 1
ATOM 2798 C CA . VAL B 1 57 ? -18.75 15.266 -6.496 1 69.56 57 VAL B CA 1
ATOM 2799 C C . VAL B 1 57 ? -17.594 14.344 -6.078 1 69.56 57 VAL B C 1
ATOM 2801 O O . VAL B 1 57 ? -17.266 14.258 -4.895 1 69.56 57 VAL B O 1
ATOM 2804 N N . THR B 1 58 ? -17.203 13.391 -6.969 1 72.69 58 THR B N 1
ATOM 2805 C CA . THR B 1 58 ? -16.078 12.5 -6.734 1 72.69 58 THR B CA 1
ATOM 2806 C C . THR B 1 58 ? -14.945 12.797 -7.715 1 72.69 58 THR B C 1
ATOM 2808 O O . THR B 1 58 ? -15.18 13.359 -8.789 1 72.69 58 THR B O 1
ATOM 2811 N N . LEU B 1 59 ? -13.711 12.461 -7.246 1 75.44 59 LEU B N 1
ATOM 2812 C CA . LEU B 1 59 ? -12.555 12.664 -8.117 1 75.44 59 LEU B CA 1
ATOM 2813 C C . LEU B 1 59 ? -12.422 11.516 -9.117 1 75.44 59 LEU B C 1
ATOM 2815 O O . LEU B 1 59 ? -12.664 10.352 -8.766 1 75.44 59 LEU B O 1
ATOM 2819 N N . THR B 1 60 ? -12.109 11.859 -10.375 1 69.19 60 THR B N 1
ATOM 2820 C CA . THR B 1 60 ? -11.641 10.867 -11.336 1 69.19 60 THR B CA 1
ATOM 2821 C C . THR B 1 60 ? -10.234 10.391 -10.984 1 69.19 60 THR B C 1
ATOM 2823 O O . THR B 1 60 ? -9.609 10.914 -10.062 1 69.19 60 THR B O 1
ATOM 2826 N N . GLU B 1 61 ? -9.781 9.43 -11.648 1 58.34 61 GLU B N 1
ATOM 2827 C CA . GLU B 1 61 ? -8.391 9.008 -11.461 1 58.34 61 GLU B CA 1
ATOM 2828 C C . GLU B 1 61 ? -7.426 10.156 -11.742 1 58.34 61 GLU B C 1
ATOM 2830 O O . GLU B 1 61 ? -6.473 10.367 -10.984 1 58.34 61 GLU B O 1
ATOM 2835 N N . ALA B 1 62 ? -7.762 10.773 -12.82 1 64.69 62 ALA B N 1
ATOM 2836 C CA . ALA B 1 62 ? -6.973 11.953 -13.148 1 64.69 62 ALA B CA 1
ATOM 2837 C C . ALA B 1 62 ? -7.098 13.023 -12.07 1 64.69 62 ALA B C 1
ATOM 2839 O O . ALA B 1 62 ? -6.121 13.695 -11.734 1 64.69 62 ALA B O 1
ATOM 2840 N N . GLY B 1 63 ? -8.336 13.078 -11.516 1 72.75 63 GLY B N 1
ATOM 2841 C CA . GLY B 1 63 ? -8.555 14.016 -10.43 1 72.75 63 GLY B CA 1
ATOM 2842 C C . GLY B 1 63 ? -7.785 13.664 -9.172 1 72.75 63 GLY B C 1
ATOM 2843 O O . GLY B 1 63 ? -7.191 14.539 -8.539 1 72.75 63 GLY B O 1
ATOM 2844 N N . GLU B 1 64 ? -7.785 12.445 -8.891 1 65.19 64 GLU B N 1
ATOM 2845 C CA . GLU B 1 64 ? -7.031 11.977 -7.73 1 65.19 64 GLU B CA 1
ATOM 2846 C C . GLU B 1 64 ? -5.535 12.227 -7.906 1 65.19 64 GLU B C 1
ATOM 2848 O O . GLU B 1 64 ? -4.863 12.688 -6.98 1 65.19 64 GLU B O 1
ATOM 2853 N N . ARG B 1 65 ? -5.105 11.906 -9.062 1 59.31 65 ARG B N 1
ATOM 2854 C CA . ARG B 1 65 ? -3.697 12.133 -9.375 1 59.31 65 ARG B CA 1
ATOM 2855 C C . ARG B 1 65 ? -3.359 13.617 -9.312 1 59.31 65 ARG B C 1
ATOM 2857 O O . ARG B 1 65 ? -2.352 14.008 -8.719 1 59.31 65 ARG B O 1
ATOM 2864 N N . TYR B 1 66 ? -4.254 14.359 -9.969 1 66.5 66 TYR B N 1
ATOM 2865 C CA . TYR B 1 66 ? -4.031 15.805 -9.977 1 66.5 66 TYR B CA 1
ATOM 2866 C C . TYR B 1 66 ? -4.086 16.375 -8.562 1 66.5 66 TYR B C 1
ATOM 2868 O O . TYR B 1 66 ? -3.244 17.188 -8.188 1 66.5 66 TYR B O 1
ATOM 2876 N N . PHE B 1 67 ? -5.102 15.891 -7.809 1 70.06 67 PHE B N 1
ATOM 2877 C CA . PHE B 1 67 ? -5.242 16.312 -6.422 1 70.06 67 PHE B CA 1
ATOM 2878 C C . PHE B 1 67 ? -3.986 15.984 -5.625 1 70.06 67 PHE B C 1
ATOM 2880 O O . PHE B 1 67 ? -3.449 16.844 -4.918 1 70.06 67 PHE B O 1
ATOM 2887 N N . SER B 1 68 ? -3.549 14.844 -5.867 1 60.94 68 SER B N 1
ATOM 2888 C CA . SER B 1 68 ? -2.352 14.406 -5.156 1 60.94 68 SER B CA 1
ATOM 2889 C C . SER B 1 68 ? -1.137 15.234 -5.562 1 60.94 68 SER B C 1
ATOM 2891 O O . SER B 1 68 ? -0.309 15.586 -4.719 1 60.94 68 SER B O 1
ATOM 2893 N N . MET B 1 69 ? -1.12 15.578 -6.805 1 59.09 69 MET B N 1
ATOM 2894 C CA . MET B 1 69 ? 0.019 16.312 -7.359 1 59.09 69 MET B CA 1
ATOM 2895 C C . MET B 1 69 ? 0.047 17.75 -6.855 1 59.09 69 MET B C 1
ATOM 2897 O O . MET B 1 69 ? 1.119 18.312 -6.625 1 59.09 69 MET B O 1
ATOM 2901 N N . ILE B 1 70 ? -1.206 18.219 -6.66 1 64.12 70 ILE B N 1
ATOM 2902 C CA . ILE B 1 70 ? -1.209 19.656 -6.414 1 64.12 70 ILE B CA 1
ATOM 2903 C C . ILE B 1 70 ? -1.309 19.938 -4.914 1 64.12 70 ILE B C 1
ATOM 2905 O O . ILE B 1 70 ? -1.02 21.031 -4.453 1 64.12 70 ILE B O 1
ATOM 2909 N N . THR B 1 71 ? -1.787 18.875 -4.25 1 63.72 71 THR B N 1
ATOM 2910 C CA . THR B 1 71 ? -2.035 19.078 -2.828 1 63.72 71 THR B CA 1
ATOM 2911 C C . THR B 1 71 ? -0.767 19.531 -2.115 1 63.72 71 THR B C 1
ATOM 2913 O O . THR B 1 71 ? -0.795 20.5 -1.348 1 63.72 71 THR B O 1
ATOM 2916 N N . ALA B 1 72 ? 0.22 18.875 -2.438 1 57.88 72 ALA B N 1
ATOM 2917 C CA . ALA B 1 72 ? 1.474 19.25 -1.787 1 57.88 72 ALA B CA 1
ATOM 2918 C C . ALA B 1 72 ? 1.838 20.703 -2.092 1 57.88 72 ALA B C 1
ATOM 2920 O O . ALA B 1 72 ? 2.295 21.438 -1.21 1 57.88 72 ALA B O 1
ATOM 2921 N N . GLN B 1 73 ? 1.563 21.062 -3.309 1 57.62 73 GLN B N 1
ATOM 2922 C CA . GLN B 1 73 ? 1.899 22.422 -3.713 1 57.62 73 GLN B CA 1
ATOM 2923 C C . GLN B 1 73 ? 0.982 23.438 -3.039 1 57.62 73 GLN B C 1
ATOM 2925 O O . GLN B 1 73 ? 1.438 24.484 -2.588 1 57.62 73 GLN B O 1
ATOM 2930 N N . ILE B 1 74 ? -0.25 23.109 -3.014 1 61.06 74 ILE B N 1
ATOM 2931 C CA . ILE B 1 74 ? -1.209 24.031 -2.406 1 61.06 74 ILE B CA 1
ATOM 2932 C C . ILE B 1 74 ? -0.931 24.141 -0.909 1 61.06 74 ILE B C 1
ATOM 2934 O O . ILE B 1 74 ? -0.966 25.25 -0.349 1 61.06 74 ILE B O 1
ATOM 2938 N N . GLU B 1 75 ? -0.649 23 -0.383 1 58.72 75 GLU B N 1
ATOM 2939 C CA . GLU B 1 75 ? -0.3 23.031 1.034 1 58.72 75 GLU B CA 1
ATOM 2940 C C . GLU B 1 75 ? 0.974 23.828 1.276 1 58.72 75 GLU B C 1
ATOM 2942 O O . GLU B 1 75 ? 1.075 24.562 2.266 1 58.72 75 GLU B O 1
ATOM 2947 N N . GLN B 1 76 ? 1.816 23.703 0.327 1 55.97 76 GLN B N 1
ATOM 2948 C CA . GLN B 1 76 ? 3.045 24.484 0.433 1 55.97 76 GLN B CA 1
ATOM 2949 C C . GLN B 1 76 ? 2.758 25.984 0.316 1 55.97 76 GLN B C 1
ATOM 2951 O O . GLN B 1 76 ? 3.383 26.797 1.002 1 55.97 76 GLN B O 1
ATOM 2956 N N . ILE B 1 77 ? 1.894 26.266 -0.585 1 54.53 77 ILE B N 1
ATOM 2957 C CA . ILE B 1 77 ? 1.493 27.656 -0.725 1 54.53 77 ILE B CA 1
ATOM 2958 C C . ILE B 1 77 ? 0.856 28.141 0.575 1 54.53 77 ILE B C 1
ATOM 2960 O O . ILE B 1 77 ? 1.153 29.25 1.044 1 54.53 77 ILE B O 1
ATOM 2964 N N . SER B 1 78 ? -0.022 27.297 1.012 1 56.09 78 SER B N 1
ATOM 2965 C CA . SER B 1 78 ? -0.647 27.641 2.287 1 56.09 78 SER B CA 1
ATOM 2966 C C . SER B 1 78 ? 0.394 27.797 3.389 1 56.09 78 SER B C 1
ATOM 2968 O O . SER B 1 78 ? 0.342 28.75 4.172 1 56.09 78 SER B O 1
ATOM 2970 N N . ASP B 1 79 ? 1.306 26.906 3.348 1 53.19 79 ASP B N 1
ATOM 2971 C CA . ASP B 1 79 ? 2.375 26.953 4.34 1 53.19 79 ASP B CA 1
ATOM 2972 C C . ASP B 1 79 ? 3.209 28.219 4.184 1 53.19 79 ASP B C 1
ATOM 2974 O O . ASP B 1 79 ? 3.562 28.859 5.176 1 53.19 79 ASP B O 1
ATOM 2978 N N . ALA B 1 80 ? 3.537 28.469 2.971 1 51.81 80 ALA B N 1
ATOM 2979 C CA . ALA B 1 80 ? 4.305 29.672 2.688 1 51.81 80 ALA B CA 1
ATOM 2980 C C . ALA B 1 80 ? 3.547 30.922 3.139 1 51.81 80 ALA B C 1
ATOM 2982 O O . ALA B 1 80 ? 4.141 31.844 3.695 1 51.81 80 ALA B O 1
ATOM 2983 N N . THR B 1 81 ? 2.316 30.859 2.781 1 50.72 81 THR B N 1
ATOM 2984 C CA . THR B 1 81 ? 1.479 31.984 3.178 1 50.72 81 THR B CA 1
ATOM 2985 C C . THR B 1 81 ? 1.448 32.125 4.695 1 50.72 81 THR B C 1
ATOM 2987 O O . THR B 1 81 ? 1.563 33.25 5.223 1 50.72 81 THR B O 1
ATOM 2990 N N . ASP B 1 82 ? 1.362 31.016 5.223 1 50.19 82 ASP B N 1
ATOM 2991 C CA . ASP B 1 82 ? 1.352 31.016 6.68 1 50.19 82 ASP B CA 1
ATOM 2992 C C . ASP B 1 82 ? 2.703 31.453 7.238 1 50.19 82 ASP B C 1
ATOM 2994 O O . ASP B 1 82 ? 2.764 32.156 8.266 1 50.19 82 ASP B O 1
ATOM 2998 N N . SER B 1 83 ? 3.697 31 6.586 1 51 83 SER B N 1
ATOM 2999 C CA . SER B 1 83 ? 5.035 31.406 7.012 1 51 83 SER B CA 1
ATOM 3000 C C . SER B 1 83 ? 5.188 32.938 7 1 51 83 SER B C 1
ATOM 3002 O O . SER B 1 83 ? 5.832 33.5 7.879 1 51 83 SER B O 1
ATOM 3004 N N . ILE B 1 84 ? 4.676 33.5 6.012 1 49.22 84 ILE B N 1
ATOM 3005 C CA . ILE B 1 84 ? 4.738 34.938 5.934 1 49.22 84 ILE B CA 1
ATOM 3006 C C . ILE B 1 84 ? 3.963 35.562 7.098 1 49.22 84 ILE B C 1
ATOM 3008 O O . ILE B 1 84 ? 4.336 36.594 7.613 1 49.22 84 ILE B O 1
ATOM 3012 N N . ARG B 1 85 ? 2.918 34.875 7.371 1 48.25 85 ARG B N 1
ATOM 3013 C CA . ARG B 1 85 ? 2.141 35.375 8.5 1 48.25 85 ARG B CA 1
ATOM 3014 C C . ARG B 1 85 ? 2.883 35.188 9.812 1 48.25 85 ARG B C 1
ATOM 3016 O O . ARG B 1 85 ? 2.375 35.531 10.883 1 48.25 85 ARG B O 1
ATOM 3023 N N . GLY B 1 86 ? 4.203 34.812 9.758 1 48.75 86 GLY B N 1
ATOM 3024 C CA . GLY B 1 86 ? 5.031 34.656 10.945 1 48.75 86 GLY B CA 1
ATOM 3025 C C . GLY B 1 86 ? 5.086 33.219 11.445 1 48.75 86 GLY B C 1
ATOM 3026 O O . GLY B 1 86 ? 5.59 32.969 12.539 1 48.75 86 GLY B O 1
ATOM 3027 N N . PHE B 1 87 ? 4.234 32.438 10.898 1 47.19 87 PHE B N 1
ATOM 3028 C CA . PHE B 1 87 ? 4.316 31.062 11.344 1 47.19 87 PHE B CA 1
ATOM 3029 C C . PHE B 1 87 ? 5.613 30.422 10.867 1 47.19 87 PHE B C 1
ATOM 3031 O O . PHE B 1 87 ? 6.117 30.766 9.797 1 47.19 87 PHE B O 1
ATOM 3038 N N . ARG B 1 88 ? 6.555 30.203 11.773 1 50.69 88 ARG B N 1
ATOM 3039 C CA . ARG B 1 88 ? 7.82 29.547 11.453 1 50.69 88 ARG B CA 1
ATOM 3040 C C . ARG B 1 88 ? 7.66 28.594 10.281 1 50.69 88 ARG B C 1
ATOM 3042 O O . ARG B 1 88 ? 6.68 27.844 10.219 1 50.69 88 ARG B O 1
ATOM 3049 N N . SER B 1 89 ? 8.281 28.891 9.188 1 60.09 89 SER B N 1
ATOM 3050 C CA . SER B 1 89 ? 8.281 28.125 7.941 1 60.09 89 SER B CA 1
ATOM 3051 C C . SER B 1 89 ? 8.648 26.672 8.188 1 60.09 89 SER B C 1
ATOM 3053 O O . SER B 1 89 ? 9.625 26.375 8.875 1 60.09 89 SER B O 1
ATOM 3055 N N . VAL B 1 90 ? 7.695 25.828 8.25 1 73.12 90 VAL B N 1
ATOM 3056 C CA . VAL B 1 90 ? 7.961 24.406 8.422 1 73.12 90 VAL B CA 1
ATOM 3057 C C . VAL B 1 90 ? 8.578 23.844 7.145 1 73.12 90 VAL B C 1
ATOM 3059 O O . VAL B 1 90 ? 8.078 24.078 6.043 1 73.12 90 VAL B O 1
ATOM 3062 N N . THR B 1 91 ? 9.812 23.484 7.23 1 83.44 91 THR B N 1
ATOM 3063 C CA . THR B 1 91 ? 10.484 22.781 6.133 1 83.44 91 THR B CA 1
ATOM 3064 C C . THR B 1 91 ? 9.938 21.359 5.984 1 83.44 91 THR B C 1
ATOM 3066 O O . THR B 1 91 ? 9.977 20.578 6.934 1 83.44 91 THR B O 1
ATOM 3069 N N . THR B 1 92 ? 9.328 21.078 4.816 1 89.31 92 THR B N 1
ATOM 3070 C CA . THR B 1 92 ? 8.781 19.75 4.555 1 89.31 92 THR B CA 1
ATOM 3071 C C . THR B 1 92 ? 9.727 18.938 3.674 1 89.31 92 THR B C 1
ATOM 3073 O O . THR B 1 92 ? 10.18 19.422 2.633 1 89.31 92 THR B O 1
ATOM 3076 N N . LEU B 1 93 ? 10.125 17.828 4.16 1 95.12 93 LEU B N 1
ATOM 3077 C CA . LEU B 1 93 ? 10.844 16.844 3.365 1 95.12 93 LEU B CA 1
ATOM 3078 C C . LEU B 1 93 ? 9.883 15.836 2.742 1 95.12 93 LEU B C 1
ATOM 3080 O O . LEU B 1 93 ? 9.211 15.078 3.457 1 95.12 93 LEU B O 1
ATOM 3084 N N . THR B 1 94 ? 9.781 15.805 1.438 1 94 94 THR B N 1
ATOM 3085 C CA . THR B 1 94 ? 8.906 14.883 0.728 1 94 94 THR B CA 1
ATOM 3086 C C . THR B 1 94 ? 9.695 13.703 0.168 1 94 94 THR B C 1
ATOM 3088 O O . THR B 1 94 ? 10.555 13.883 -0.699 1 94 94 THR B O 1
ATOM 3091 N N . ILE B 1 95 ? 9.375 12.547 0.678 1 96.62 95 ILE B N 1
ATOM 3092 C CA . ILE B 1 95 ? 10.008 11.297 0.272 1 96.62 95 ILE B CA 1
ATOM 3093 C C . ILE B 1 95 ? 9.016 10.445 -0.522 1 96.62 95 ILE B C 1
ATOM 3095 O O . ILE B 1 95 ? 7.898 10.211 -0.071 1 96.62 95 ILE B O 1
ATOM 3099 N N . ARG B 1 96 ? 9.406 10.055 -1.649 1 94.25 96 ARG B N 1
ATOM 3100 C CA . ARG B 1 96 ? 8.656 9.047 -2.395 1 94.25 96 ARG B CA 1
ATOM 3101 C C . ARG B 1 96 ? 9.383 7.711 -2.385 1 94.25 96 ARG B C 1
ATOM 3103 O O . ARG B 1 96 ? 10.609 7.66 -2.477 1 94.25 96 ARG B O 1
ATOM 3110 N N . ALA B 1 97 ? 8.664 6.695 -2.201 1 94.75 97 ALA B N 1
ATOM 3111 C CA . ALA B 1 97 ? 9.203 5.34 -2.207 1 94.75 97 ALA B CA 1
ATOM 3112 C C . ALA B 1 97 ? 8.156 4.332 -2.672 1 94.75 97 ALA B C 1
ATOM 3114 O O . ALA B 1 97 ? 6.965 4.637 -2.699 1 94.75 97 ALA B O 1
ATOM 3115 N N . THR B 1 98 ? 8.609 3.164 -3.117 1 89.88 98 THR B N 1
ATOM 3116 C CA . THR B 1 98 ? 7.645 2.115 -3.434 1 89.88 98 THR B CA 1
ATOM 3117 C C . THR B 1 98 ? 6.859 1.711 -2.189 1 89.88 98 THR B C 1
ATOM 3119 O O . THR B 1 98 ? 7.324 1.899 -1.064 1 89.88 98 THR B O 1
ATOM 3122 N N . PRO B 1 99 ? 5.668 1.178 -2.391 1 90.94 99 PRO B N 1
ATOM 3123 C CA . PRO B 1 99 ? 4.836 0.83 -1.237 1 90.94 99 PRO B CA 1
ATOM 3124 C C . PRO B 1 99 ? 5.535 -0.122 -0.27 1 90.94 99 PRO B C 1
ATOM 3126 O O . PRO B 1 99 ? 5.488 0.082 0.946 1 90.94 99 PRO B O 1
ATOM 3129 N N . THR B 1 100 ? 6.238 -1.062 -0.755 1 94.56 100 THR B N 1
ATOM 3130 C CA . THR B 1 100 ? 6.805 -2.098 0.099 1 94.56 100 THR B CA 1
ATOM 3131 C C . THR B 1 100 ? 7.934 -1.533 0.957 1 94.56 100 THR B C 1
ATOM 3133 O O . THR B 1 100 ? 7.961 -1.738 2.172 1 94.56 100 THR B O 1
ATOM 3136 N N . ILE B 1 101 ? 8.867 -0.773 0.421 1 95.56 101 ILE B N 1
ATOM 3137 C CA . ILE B 1 101 ? 9.984 -0.258 1.212 1 95.56 101 ILE B CA 1
ATOM 3138 C C . ILE B 1 101 ? 9.477 0.826 2.164 1 95.56 101 ILE B C 1
ATOM 3140 O O . ILE B 1 101 ? 10.016 0.993 3.262 1 95.56 101 ILE B O 1
ATOM 3144 N N . SER B 1 102 ? 8.453 1.563 1.731 1 96.62 102 SER B N 1
ATOM 3145 C CA . SER B 1 102 ? 7.828 2.535 2.623 1 96.62 102 SER B CA 1
ATOM 3146 C C . SER B 1 102 ? 7.273 1.861 3.875 1 96.62 102 SER B C 1
ATOM 3148 O O . SER B 1 102 ? 7.496 2.336 4.992 1 96.62 102 SER B O 1
ATOM 3150 N N . ASN B 1 103 ? 6.652 0.746 3.635 1 95.88 103 ASN B N 1
ATOM 3151 C CA . ASN B 1 103 ? 5.938 0.046 4.695 1 95.88 103 ASN B CA 1
ATOM 3152 C C . ASN B 1 103 ? 6.883 -0.776 5.566 1 95.88 103 ASN B C 1
ATOM 3154 O O . ASN B 1 103 ? 6.754 -0.788 6.789 1 95.88 103 ASN B O 1
ATOM 3158 N N . LYS B 1 104 ? 7.785 -1.41 4.98 1 97 104 LYS B N 1
ATOM 3159 C CA . LYS B 1 104 ? 8.508 -2.477 5.672 1 97 104 LYS B CA 1
ATOM 3160 C C . LYS B 1 104 ? 9.867 -1.991 6.164 1 97 104 LYS B C 1
ATOM 3162 O O . LYS B 1 104 ? 10.461 -2.598 7.055 1 97 104 LYS B O 1
ATOM 3167 N N . TRP B 1 105 ? 10.359 -0.902 5.617 1 97.44 105 TRP B N 1
ATOM 3168 C CA . TRP B 1 105 ? 11.727 -0.528 5.965 1 97.44 105 TRP B CA 1
ATOM 3169 C C . TRP B 1 105 ? 11.789 0.915 6.457 1 97.44 105 TRP B C 1
ATOM 3171 O O . TRP B 1 105 ? 12.359 1.194 7.512 1 97.44 105 TRP B O 1
ATOM 3181 N N . LEU B 1 106 ? 11.195 1.895 5.734 1 97.88 106 LEU B N 1
ATOM 3182 C CA . LEU B 1 106 ? 11.273 3.309 6.082 1 97.88 106 LEU B CA 1
ATOM 3183 C C . LEU B 1 106 ? 10.406 3.619 7.297 1 97.88 106 LEU B C 1
ATOM 3185 O O . LEU B 1 106 ? 10.875 4.23 8.258 1 97.88 106 LEU B O 1
ATOM 3189 N N . LEU B 1 107 ? 9.188 3.176 7.234 1 97.69 107 LEU B N 1
ATOM 3190 C CA . LEU B 1 107 ? 8.219 3.551 8.258 1 97.69 107 LEU B CA 1
ATOM 3191 C C . LEU B 1 107 ? 8.664 3.053 9.633 1 97.69 107 LEU B C 1
ATOM 3193 O O . LEU B 1 107 ? 8.68 3.82 10.594 1 97.69 107 LEU B O 1
ATOM 3197 N N . PRO B 1 108 ? 9.125 1.833 9.766 1 97.06 108 PRO B N 1
ATOM 3198 C CA . PRO B 1 108 ? 9.523 1.341 11.078 1 97.06 108 PRO B CA 1
ATOM 3199 C C . PRO B 1 108 ? 10.711 2.109 11.656 1 97.06 108 PRO B C 1
ATOM 3201 O O . PRO B 1 108 ? 10.953 2.059 12.867 1 97.06 108 PRO B O 1
ATOM 3204 N N . ARG B 1 109 ? 11.422 2.801 10.812 1 97.38 109 ARG B N 1
ATOM 3205 C CA . ARG B 1 109 ? 12.625 3.508 11.234 1 97.38 109 ARG B CA 1
ATOM 3206 C C . ARG B 1 109 ? 12.375 5.008 11.32 1 97.38 109 ARG B C 1
ATOM 3208 O O . ARG B 1 109 ? 13.156 5.738 11.938 1 97.38 109 ARG B O 1
ATOM 3215 N N . LEU B 1 110 ? 11.297 5.449 10.742 1 97.88 110 LEU B N 1
ATOM 3216 C CA . LEU B 1 110 ? 11.055 6.867 10.484 1 97.88 110 LEU B CA 1
ATOM 3217 C C . LEU B 1 110 ? 10.984 7.648 11.789 1 97.88 110 LEU B C 1
ATOM 3219 O O . LEU B 1 110 ? 11.344 8.828 11.836 1 97.88 110 LEU B O 1
ATOM 3223 N N . GLY B 1 111 ? 10.516 7.031 12.891 1 96.94 111 GLY B N 1
ATOM 3224 C CA . GLY B 1 111 ? 10.414 7.684 14.18 1 96.94 111 GLY B CA 1
ATOM 3225 C C . GLY B 1 111 ? 11.727 8.289 14.648 1 96.94 111 GLY B C 1
ATOM 3226 O O . GLY B 1 111 ? 11.75 9.398 15.18 1 96.94 111 GLY B O 1
ATOM 3227 N N . SER B 1 112 ? 12.828 7.578 14.422 1 97 112 SER B N 1
ATOM 3228 C CA . SER B 1 112 ? 14.133 8.055 14.859 1 97 112 SER B CA 1
ATOM 3229 C C . SER B 1 112 ? 14.547 9.32 14.109 1 97 112 SER B C 1
ATOM 3231 O O . SER B 1 112 ? 15.148 10.219 14.688 1 97 112 SER B O 1
ATOM 3233 N N . PHE B 1 113 ? 14.258 9.391 12.844 1 98.06 113 PHE B N 1
ATOM 3234 C CA . PHE B 1 113 ? 14.562 10.578 12.055 1 98.06 113 PHE B CA 1
ATOM 3235 C C . PHE B 1 113 ? 13.75 11.773 12.547 1 98.06 113 PHE B C 1
ATOM 3237 O O . PHE B 1 113 ? 14.289 12.875 12.695 1 98.06 113 PHE B O 1
ATOM 3244 N N . LEU B 1 114 ? 12.453 11.516 12.758 1 96.62 114 LEU B N 1
ATOM 3245 C CA . LEU B 1 114 ? 11.555 12.578 13.211 1 96.62 114 LEU B CA 1
ATOM 3246 C C . LEU B 1 114 ? 11.961 13.086 14.586 1 96.62 114 LEU B C 1
ATOM 3248 O O . LEU B 1 114 ? 11.805 14.273 14.883 1 96.62 114 LEU B O 1
ATOM 3252 N N . GLU B 1 115 ? 12.484 12.234 15.422 1 95.06 115 GLU B N 1
ATOM 3253 C CA . GLU B 1 115 ? 12.961 12.617 16.75 1 95.06 115 GLU B CA 1
ATOM 3254 C C . GLU B 1 115 ? 14.25 13.43 16.641 1 95.06 115 GLU B C 1
ATOM 3256 O O . GLU B 1 115 ? 14.445 14.391 17.391 1 95.06 115 GLU B O 1
ATOM 3261 N N . GLU B 1 116 ? 15.117 13.008 15.781 1 95.88 116 GLU B N 1
ATOM 3262 C CA . GLU B 1 116 ? 16.406 13.68 15.602 1 95.88 116 GLU B CA 1
ATOM 3263 C C . GLU B 1 116 ? 16.219 15.047 14.945 1 95.88 116 GLU B C 1
ATOM 3265 O O . GLU B 1 116 ? 17.016 15.969 15.18 1 95.88 116 GLU B O 1
ATOM 3270 N N . HIS B 1 117 ? 15.195 15.164 14.172 1 95.44 117 HIS B N 1
ATOM 3271 C CA . HIS B 1 117 ? 14.969 16.406 13.438 1 95.44 117 HIS B CA 1
ATOM 3272 C C . HIS B 1 117 ? 13.531 16.891 13.602 1 95.44 117 HIS B C 1
ATOM 3274 O O . HIS B 1 117 ? 12.773 16.938 12.633 1 95.44 117 HIS B O 1
ATOM 3280 N N . PRO B 1 118 ? 13.164 17.375 14.773 1 91.38 118 PRO B N 1
ATOM 3281 C CA . PRO B 1 118 ? 11.789 17.781 15.062 1 91.38 118 PRO B CA 1
ATOM 3282 C C . PRO B 1 118 ? 11.352 19 14.258 1 91.38 118 PRO B C 1
ATOM 3284 O O . PRO B 1 118 ? 10.156 19.297 14.172 1 91.38 118 PRO B O 1
ATOM 3287 N N . GLU B 1 119 ? 12.258 19.656 13.648 1 87.12 119 GLU B N 1
ATOM 3288 C CA . GLU B 1 119 ? 11.961 20.859 12.875 1 87.12 119 GLU B CA 1
ATOM 3289 C C . GLU B 1 119 ? 11.453 20.5 11.477 1 87.12 119 GLU B C 1
ATOM 3291 O O . GLU B 1 119 ? 10.883 21.344 10.781 1 87.12 119 GLU B O 1
ATOM 3296 N N . LEU B 1 120 ? 11.641 19.281 11.055 1 92.25 120 LEU B N 1
ATOM 3297 C CA . LEU B 1 120 ? 11.234 18.859 9.719 1 92.25 120 LEU B CA 1
ATOM 3298 C C . LEU B 1 120 ? 9.859 18.219 9.75 1 92.25 120 LEU B C 1
ATOM 3300 O O . LEU B 1 120 ? 9.539 17.453 10.672 1 92.25 120 LEU B O 1
ATOM 3304 N N . GLU B 1 121 ? 9.07 18.609 8.852 1 93.44 121 GLU B N 1
ATOM 3305 C CA . GLU B 1 121 ? 7.867 17.859 8.516 1 93.44 121 GLU B CA 1
ATOM 3306 C C . GLU B 1 121 ? 8.133 16.859 7.395 1 93.44 121 GLU B C 1
ATOM 3308 O O . GLU B 1 121 ? 8.766 17.203 6.391 1 93.44 121 GLU B O 1
ATOM 3313 N N . VAL B 1 122 ? 7.738 15.609 7.633 1 96.25 122 VAL B N 1
ATOM 3314 C CA . VAL B 1 122 ? 8.047 14.578 6.648 1 96.25 122 VAL B CA 1
ATOM 3315 C C . VAL B 1 122 ? 6.762 14.094 5.984 1 96.25 122 VAL B C 1
ATOM 3317 O O . VAL B 1 122 ? 5.762 13.852 6.656 1 96.25 122 VAL B O 1
ATOM 3320 N N . ARG B 1 123 ? 6.805 14.062 4.703 1 93.94 123 ARG B N 1
ATOM 3321 C CA . ARG B 1 123 ? 5.797 13.406 3.883 1 93.94 123 ARG B CA 1
ATOM 3322 C C . ARG B 1 123 ? 6.371 12.172 3.197 1 93.94 123 ARG B C 1
ATOM 3324 O O . ARG B 1 123 ? 7.352 12.266 2.453 1 93.94 123 ARG B O 1
ATOM 3331 N N . LEU B 1 124 ? 5.832 11.023 3.508 1 95.69 124 LEU B N 1
ATOM 3332 C CA . LEU B 1 124 ? 6.234 9.773 2.871 1 95.69 124 LEU B CA 1
ATOM 3333 C C . LEU B 1 124 ? 5.121 9.242 1.975 1 95.69 124 LEU B C 1
ATOM 3335 O O . LEU B 1 124 ? 4.074 8.812 2.465 1 95.69 124 LEU B O 1
ATOM 3339 N N . ASP B 1 125 ? 5.367 9.227 0.706 1 89.56 125 ASP B N 1
ATOM 3340 C CA . ASP B 1 125 ? 4.43 8.727 -0.293 1 89.56 125 ASP B CA 1
ATOM 3341 C C . ASP B 1 125 ? 4.844 7.344 -0.791 1 89.56 125 ASP B C 1
ATOM 3343 O O . ASP B 1 125 ? 5.848 7.207 -1.496 1 89.56 125 ASP B O 1
ATOM 3347 N N . GLY B 1 126 ? 4.02 6.352 -0.448 1 89.38 126 GLY B N 1
ATOM 3348 C CA . GLY B 1 126 ? 4.258 4.984 -0.878 1 89.38 126 GLY B CA 1
ATOM 3349 C C . GLY B 1 126 ? 3.596 4.648 -2.199 1 89.38 126 GLY B C 1
ATOM 3350 O O . GLY B 1 126 ? 2.512 4.059 -2.225 1 89.38 126 GLY B O 1
ATOM 3351 N N . THR B 1 127 ? 4.227 4.961 -3.301 1 79 127 THR B N 1
ATOM 3352 C CA . THR B 1 127 ? 3.625 4.766 -4.613 1 79 127 THR B CA 1
ATOM 3353 C C . THR B 1 127 ? 4.652 4.227 -5.605 1 79 127 THR B C 1
ATOM 3355 O O . THR B 1 127 ? 5.859 4.402 -5.414 1 79 127 THR B O 1
ATOM 3358 N N . ASN B 1 128 ? 4.168 3.555 -6.59 1 67.38 128 ASN B N 1
ATOM 3359 C CA . ASN B 1 128 ? 5.055 3.051 -7.633 1 67.38 128 ASN B CA 1
ATOM 3360 C C . ASN B 1 128 ? 5.148 4.02 -8.805 1 67.38 128 ASN B C 1
ATOM 3362 O O . ASN B 1 128 ? 5.887 3.775 -9.766 1 67.38 128 ASN B O 1
ATOM 3366 N N . GLU B 1 129 ? 4.438 5.023 -8.664 1 62.91 129 GLU B N 1
ATOM 3367 C CA . G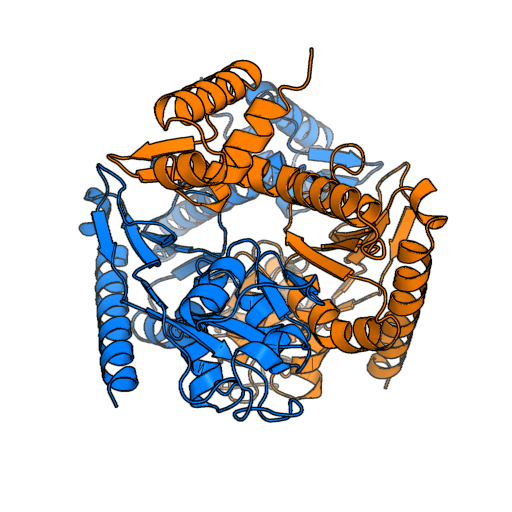LU B 1 129 ? 4.496 5.977 -9.766 1 62.91 129 GLU B CA 1
ATOM 3368 C C . GLU B 1 129 ? 5.867 6.641 -9.852 1 62.91 129 GLU B C 1
ATOM 3370 O O . GLU B 1 129 ? 6.434 7.039 -8.828 1 62.91 129 GLU B O 1
ATOM 3375 N N . PRO B 1 130 ? 6.406 6.605 -11.055 1 61.94 130 PRO B N 1
ATOM 3376 C CA . PRO B 1 130 ? 7.695 7.289 -11.172 1 61.94 130 PRO B CA 1
ATOM 3377 C C . PRO B 1 130 ? 7.605 8.781 -10.852 1 61.94 130 PRO B C 1
ATOM 3379 O O . PRO B 1 130 ? 6.617 9.43 -11.195 1 61.94 130 PRO B O 1
ATOM 3382 N N . THR B 1 131 ? 8.641 9.203 -10.281 1 76.25 131 THR B N 1
ATOM 3383 C CA . THR B 1 131 ? 8.68 10.609 -9.906 1 76.25 131 THR B CA 1
ATOM 3384 C C . THR B 1 131 ? 9.18 11.469 -11.055 1 76.25 131 THR B C 1
ATOM 3386 O O . THR B 1 131 ? 10.242 11.195 -11.625 1 76.25 131 THR B O 1
ATOM 3389 N N . ASP B 1 132 ? 8.414 12.375 -11.461 1 74.81 132 ASP B N 1
ATOM 3390 C CA . ASP B 1 132 ? 8.93 13.477 -12.266 1 74.81 132 ASP B CA 1
ATOM 3391 C C . ASP B 1 132 ? 9.383 14.641 -11.383 1 74.81 132 ASP B C 1
ATOM 3393 O O . ASP B 1 132 ? 8.586 15.516 -11.039 1 74.81 132 ASP B O 1
ATOM 3397 N N . PHE B 1 133 ? 10.656 14.672 -11.133 1 85.12 133 PHE B N 1
ATOM 3398 C CA . PHE B 1 133 ? 11.227 15.641 -10.195 1 85.12 133 PHE B CA 1
ATOM 3399 C C . PHE B 1 133 ? 11.047 17.062 -10.703 1 85.12 133 PHE B C 1
ATOM 3401 O O . PHE B 1 133 ? 11.141 18.016 -9.938 1 85.12 133 PHE B O 1
ATOM 3408 N N . SER B 1 134 ? 10.852 17.219 -11.953 1 74.38 134 SER B N 1
ATOM 3409 C CA . SER B 1 134 ? 10.703 18.547 -12.523 1 74.38 134 SER B CA 1
ATOM 3410 C C . SER B 1 134 ? 9.281 19.078 -12.336 1 74.38 134 SER B C 1
ATOM 3412 O O . SER B 1 134 ? 9.062 20.297 -12.352 1 74.38 134 SER B O 1
ATOM 3414 N N . GLN B 1 135 ? 8.414 18.125 -12.086 1 67.5 135 GLN B N 1
ATOM 3415 C CA . GLN B 1 135 ? 7.008 18.531 -12.031 1 67.5 135 GLN B CA 1
ATOM 3416 C C . GLN B 1 135 ? 6.418 18.281 -10.648 1 67.5 135 GLN B C 1
ATOM 3418 O O . GLN B 1 135 ? 5.375 18.844 -10.305 1 67.5 135 GLN B O 1
ATOM 3423 N N . GLU B 1 136 ? 7.086 17.469 -9.961 1 73.44 136 GLU B N 1
ATOM 3424 C CA . GLU B 1 136 ? 6.539 17.062 -8.664 1 73.44 136 GLU B CA 1
ATOM 3425 C C . GLU B 1 136 ? 7.422 17.562 -7.52 1 73.44 136 GLU B C 1
ATOM 3427 O O . GLU B 1 136 ? 8.633 17.719 -7.684 1 73.44 136 GLU B O 1
ATOM 3432 N N . LEU B 1 137 ? 6.762 17.812 -6.426 1 78.69 137 LEU B N 1
ATOM 3433 C CA . LEU B 1 137 ? 7.484 18.266 -5.246 1 78.69 137 LEU B CA 1
ATOM 3434 C C . LEU B 1 137 ? 8.008 17.078 -4.438 1 78.69 137 LEU B C 1
ATOM 3436 O O . LEU B 1 137 ? 7.504 16.797 -3.348 1 78.69 137 LEU B O 1
ATOM 3440 N N . VAL B 1 138 ? 8.875 16.406 -5.004 1 90.62 138 VAL B N 1
ATOM 3441 C CA . VAL B 1 138 ? 9.547 15.297 -4.348 1 90.62 138 VAL B CA 1
ATOM 3442 C C . VAL B 1 138 ? 11.023 15.633 -4.145 1 90.62 138 VAL B C 1
ATOM 3444 O O . VAL B 1 138 ? 11.711 16.047 -5.078 1 90.62 138 VAL B O 1
ATOM 3447 N N . ASP B 1 139 ? 11.43 15.586 -2.945 1 93.69 139 ASP B N 1
ATOM 3448 C CA . ASP B 1 139 ? 12.812 15.945 -2.635 1 93.69 139 ASP B CA 1
ATOM 3449 C C . ASP B 1 139 ? 13.758 14.781 -2.93 1 93.69 139 ASP B C 1
ATOM 3451 O O . ASP B 1 139 ? 14.875 14.984 -3.408 1 93.69 139 ASP B O 1
ATOM 3455 N N . ILE B 1 140 ? 13.32 13.594 -2.605 1 96.31 140 ILE B N 1
ATOM 3456 C CA . ILE B 1 140 ? 14.156 12.406 -2.717 1 96.31 140 ILE B CA 1
ATOM 3457 C C . ILE B 1 140 ? 13.273 11.164 -2.879 1 96.31 140 ILE B C 1
ATOM 3459 O O . ILE B 1 140 ? 12.133 11.141 -2.41 1 96.31 140 ILE B O 1
ATOM 3463 N N . GLU B 1 141 ? 13.758 10.195 -3.619 1 96.12 141 GLU B N 1
ATOM 3464 C CA . GLU B 1 141 ? 13 8.992 -3.932 1 96.12 141 GLU B CA 1
ATOM 3465 C C . GLU B 1 141 ? 13.805 7.734 -3.619 1 96.12 141 GLU B C 1
ATOM 3467 O O . GLU B 1 141 ? 15.016 7.691 -3.844 1 96.12 141 GLU B O 1
ATOM 3472 N N . LEU B 1 142 ? 13.172 6.805 -2.945 1 96 142 LEU B N 1
ATOM 3473 C CA . LEU B 1 142 ? 13.664 5.43 -2.98 1 96 142 LEU B CA 1
ATOM 3474 C C . LEU B 1 142 ? 12.992 4.645 -4.102 1 96 142 LEU B C 1
ATOM 3476 O O . LEU B 1 142 ? 11.82 4.266 -3.988 1 96 142 LEU B O 1
ATOM 3480 N N . ARG B 1 143 ? 13.789 4.371 -5.094 1 90.5 143 ARG B N 1
ATOM 3481 C CA . ARG B 1 143 ? 13.266 3.84 -6.348 1 90.5 143 ARG B CA 1
ATOM 3482 C C . ARG B 1 143 ? 13.695 2.391 -6.551 1 90.5 143 ARG B C 1
ATOM 3484 O O . ARG B 1 143 ? 14.836 2.027 -6.254 1 90.5 143 ARG B O 1
ATOM 3491 N N . HIS B 1 144 ? 12.703 1.671 -6.918 1 85.94 144 HIS B N 1
ATOM 3492 C CA . HIS B 1 144 ? 13 0.298 -7.312 1 85.94 144 HIS B CA 1
ATOM 3493 C C . HIS B 1 144 ? 13.508 0.231 -8.75 1 85.94 144 HIS B C 1
ATOM 3495 O O . HIS B 1 144 ? 12.977 0.911 -9.633 1 85.94 144 HIS B O 1
ATOM 3501 N N . GLY B 1 145 ? 14.516 -0.548 -8.969 1 82.75 145 GLY B N 1
ATOM 3502 C CA . GLY B 1 145 ? 15.016 -0.686 -10.328 1 82.75 145 GLY B CA 1
ATOM 3503 C C . GLY B 1 145 ? 16.453 -1.16 -10.391 1 82.75 145 GLY B C 1
ATOM 3504 O O . GLY B 1 145 ? 16.906 -1.896 -9.516 1 82.75 145 GLY B O 1
ATOM 3505 N N . ASP B 1 146 ? 17.094 -0.683 -11.453 1 80.19 146 ASP B N 1
ATOM 3506 C CA . ASP B 1 146 ? 18.453 -1.189 -11.68 1 80.19 146 ASP B CA 1
ATOM 3507 C C . ASP B 1 146 ? 19.484 -0.099 -11.438 1 80.19 146 ASP B C 1
ATOM 3509 O O . ASP B 1 146 ? 20.688 -0.323 -11.625 1 80.19 146 ASP B O 1
ATOM 3513 N N . GLY B 1 147 ? 19.094 1.047 -11.039 1 85.88 147 GLY B N 1
ATOM 3514 C CA . GLY B 1 147 ? 20.016 2.096 -10.633 1 85.88 147 GLY B CA 1
ATOM 3515 C C . GLY B 1 147 ? 20.484 2.947 -11.797 1 85.88 147 GLY B C 1
ATOM 3516 O O . GLY B 1 147 ? 21.438 3.725 -11.656 1 85.88 147 GLY B O 1
ATOM 3517 N N . ARG B 1 148 ? 19.891 2.834 -12.906 1 84.38 148 ARG B N 1
ATOM 3518 C CA . ARG B 1 148 ? 20.359 3.557 -14.078 1 84.38 148 ARG B CA 1
ATOM 3519 C C . ARG B 1 148 ? 19.406 4.672 -14.469 1 84.38 148 ARG B C 1
ATOM 3521 O O . ARG B 1 148 ? 18.547 4.488 -15.336 1 84.38 148 ARG B O 1
ATOM 3528 N N . TRP B 1 149 ? 19.469 5.855 -13.977 1 88.06 149 TRP B N 1
ATOM 3529 C CA . TRP B 1 149 ? 18.688 7.059 -14.266 1 88.06 149 TRP B CA 1
ATOM 3530 C C . TRP B 1 149 ? 19.609 8.258 -14.5 1 88.06 149 TRP B C 1
ATOM 3532 O O . TRP B 1 149 ? 19.875 9.031 -13.578 1 88.06 149 TRP B O 1
ATOM 3542 N N . PRO B 1 150 ? 20.062 8.375 -15.789 1 89.81 150 PRO B N 1
ATOM 3543 C CA . PRO B 1 150 ? 21.016 9.445 -16.094 1 89.81 150 PRO B CA 1
ATOM 3544 C C . PRO B 1 150 ? 20.516 10.82 -15.648 1 89.81 150 PRO B C 1
ATOM 3546 O O . PRO B 1 150 ? 19.328 11.117 -15.781 1 89.81 150 PRO B O 1
ATOM 3549 N N . GLY B 1 151 ? 21.469 11.578 -15.219 1 92.62 151 GLY B N 1
ATOM 3550 C CA . GLY B 1 151 ? 21.141 12.945 -14.836 1 92.62 151 GLY B CA 1
ATOM 3551 C C . GLY B 1 151 ? 20.719 13.078 -13.383 1 92.62 151 GLY B C 1
ATOM 3552 O O . GLY B 1 151 ? 20.641 14.188 -12.859 1 92.62 151 GLY B O 1
ATOM 3553 N N . LEU B 1 152 ? 20.5 11.93 -12.797 1 95.06 152 LEU B N 1
ATOM 3554 C CA . LEU B 1 152 ? 20.109 11.945 -11.391 1 95.06 152 LEU B CA 1
ATOM 3555 C C . LEU B 1 152 ? 21.234 11.406 -10.516 1 95.06 152 LEU B C 1
ATOM 3557 O O . LEU B 1 152 ? 22.125 10.711 -11 1 95.06 152 LEU B O 1
ATOM 3561 N N . PHE B 1 153 ? 21.203 11.875 -9.289 1 96.62 153 PHE B N 1
ATOM 3562 C CA . PHE B 1 153 ? 21.984 11.211 -8.258 1 96.62 153 PHE B CA 1
ATOM 3563 C C . PHE B 1 153 ? 21.406 9.836 -7.938 1 96.62 153 PHE B C 1
ATOM 3565 O O . PHE B 1 153 ? 20.188 9.703 -7.742 1 96.62 153 PHE B O 1
ATOM 3572 N N . VAL B 1 154 ? 22.219 8.828 -7.918 1 97.06 154 VAL B N 1
ATOM 3573 C CA . VAL B 1 154 ? 21.812 7.445 -7.684 1 97.06 154 VAL B CA 1
ATOM 3574 C C . VAL B 1 154 ? 22.781 6.77 -6.719 1 97.06 154 VAL B C 1
ATOM 3576 O O . VAL B 1 154 ? 23.984 6.77 -6.949 1 97.06 154 VAL B O 1
ATOM 3579 N N . GLU B 1 155 ? 22.25 6.246 -5.645 1 97.44 155 GLU B N 1
ATOM 3580 C CA . GLU B 1 155 ? 23.031 5.5 -4.664 1 97.44 155 GLU B CA 1
ATOM 3581 C C . GLU B 1 155 ? 22.312 4.223 -4.238 1 97.44 155 GLU B C 1
ATOM 3583 O O . GLU B 1 155 ? 21.156 4.273 -3.797 1 97.44 155 GLU B O 1
ATOM 3588 N N . GLY B 1 156 ? 22.938 3.09 -4.422 1 96.69 156 GLY B N 1
ATOM 3589 C CA . GLY B 1 156 ? 22.344 1.838 -3.994 1 96.69 156 GLY B CA 1
ATOM 3590 C C . GLY B 1 156 ? 22.125 1.758 -2.494 1 96.69 156 GLY B C 1
ATOM 3591 O O . GLY B 1 156 ? 22.969 2.217 -1.721 1 96.69 156 GLY B O 1
ATOM 3592 N N . LEU B 1 157 ? 21 1.238 -2.094 1 96.38 157 LEU B N 1
ATOM 3593 C CA . LEU B 1 157 ? 20.75 1.099 -0.662 1 96.38 157 LEU B CA 1
ATOM 3594 C C . LEU B 1 157 ? 21.562 -0.056 -0.08 1 96.38 157 LEU B C 1
ATOM 3596 O O . LEU B 1 157 ? 22.516 0.166 0.665 1 96.38 157 LEU B O 1
ATOM 3600 N N . VAL B 1 158 ? 21.25 -1.306 -0.446 1 95.19 158 VAL B N 1
ATOM 3601 C CA . VAL B 1 158 ? 21.984 -2.48 0.017 1 95.19 158 VAL B CA 1
ATOM 3602 C C . VAL B 1 158 ? 21.797 -3.629 -0.974 1 95.19 158 VAL B C 1
ATOM 3604 O O . VAL B 1 158 ? 20.891 -3.59 -1.815 1 95.19 158 VAL B O 1
ATOM 3607 N N . GLU B 1 159 ? 22.719 -4.551 -0.896 1 94.19 159 GLU B N 1
ATOM 3608 C CA . GLU B 1 159 ? 22.469 -5.844 -1.529 1 94.19 159 GLU B CA 1
ATOM 3609 C C . GLU B 1 159 ? 21.609 -6.738 -0.64 1 94.19 159 GLU B C 1
ATOM 3611 O O . GLU B 1 159 ? 21.984 -7.031 0.5 1 94.19 159 GLU B O 1
ATOM 3616 N N . GLU B 1 160 ? 20.484 -7.055 -1.113 1 93.38 160 GLU B N 1
ATOM 3617 C CA . GLU B 1 160 ? 19.562 -7.891 -0.364 1 93.38 160 GLU B CA 1
ATOM 3618 C C . GLU B 1 160 ? 19.516 -9.312 -0.922 1 93.38 160 GLU B C 1
ATOM 3620 O O . GLU B 1 160 ? 20.078 -9.578 -1.982 1 93.38 160 GLU B O 1
ATOM 3625 N N . GLU B 1 161 ? 18.938 -10.195 -0.152 1 94.25 161 GLU B N 1
ATOM 3626 C CA . GLU B 1 161 ? 18.812 -11.602 -0.534 1 94.25 161 GLU B CA 1
ATOM 3627 C C . GLU B 1 161 ? 17.344 -12.047 -0.519 1 94.25 161 GLU B C 1
ATOM 3629 O O . GLU B 1 161 ? 16.578 -11.648 0.366 1 94.25 161 GLU B O 1
ATOM 3634 N N . PHE B 1 162 ? 17.016 -12.797 -1.551 1 94.38 162 PHE B N 1
ATOM 3635 C CA . PHE B 1 162 ? 15.664 -13.352 -1.637 1 94.38 162 PHE B CA 1
ATOM 3636 C C . PHE B 1 162 ? 15.672 -14.836 -1.291 1 94.38 162 PHE B C 1
ATOM 3638 O O . PHE B 1 162 ? 16.547 -15.586 -1.753 1 94.38 162 PHE B O 1
ATOM 3645 N N . LEU B 1 163 ? 14.797 -15.266 -0.448 1 94.81 163 LEU B N 1
ATOM 3646 C CA . LEU B 1 163 ? 14.68 -16.656 -0.053 1 94.81 163 LEU B CA 1
ATOM 3647 C C . LEU B 1 163 ? 13.227 -17.016 0.26 1 94.81 163 LEU B C 1
ATOM 3649 O O . LEU B 1 163 ? 12.43 -16.141 0.591 1 94.81 163 LEU B O 1
ATOM 3653 N N . PRO B 1 164 ? 12.859 -18.297 0.131 1 96.75 164 PRO B N 1
ATOM 3654 C CA . PRO B 1 164 ? 11.523 -18.734 0.555 1 96.75 164 PRO B CA 1
ATOM 3655 C C . PRO B 1 164 ? 11.328 -18.656 2.066 1 96.75 164 PRO B C 1
ATOM 3657 O O . PRO B 1 164 ? 12.18 -19.125 2.83 1 96.75 164 PRO B O 1
ATOM 3660 N N . VAL B 1 165 ? 10.219 -18.094 2.498 1 97.44 165 VAL B N 1
ATOM 3661 C CA . VAL B 1 165 ? 9.922 -17.953 3.92 1 97.44 165 VAL B CA 1
ATOM 3662 C C . VAL B 1 165 ? 8.469 -18.344 4.191 1 97.44 165 VAL B C 1
ATOM 3664 O O . VAL B 1 165 ? 7.633 -18.297 3.287 1 97.44 165 VAL B O 1
ATOM 3667 N N . CYS B 1 166 ? 8.195 -18.719 5.355 1 98.44 166 CYS B N 1
ATOM 3668 C CA . CYS B 1 166 ? 6.844 -19.016 5.828 1 98.44 166 CYS B CA 1
ATOM 3669 C C . CYS B 1 166 ? 6.734 -18.781 7.332 1 98.44 166 CYS B C 1
ATOM 3671 O O . CYS B 1 166 ? 7.73 -18.484 7.996 1 98.44 166 CYS B O 1
ATOM 3673 N N . SER B 1 167 ? 5.488 -18.75 7.793 1 98.44 167 SER B N 1
ATOM 3674 C CA . SER B 1 167 ? 5.258 -18.672 9.234 1 98.44 167 SER B CA 1
ATOM 3675 C C . SER B 1 167 ? 5.891 -19.859 9.953 1 98.44 167 SER B C 1
ATOM 3677 O O . SER B 1 167 ? 5.906 -20.969 9.43 1 98.44 167 SER B O 1
ATOM 3679 N N . PRO B 1 168 ? 6.426 -19.641 11.188 1 97.69 168 PRO B N 1
ATOM 3680 C CA . PRO B 1 168 ? 6.945 -20.781 11.961 1 97.69 168 PRO B CA 1
ATOM 3681 C C . PRO B 1 168 ? 5.879 -21.828 12.266 1 97.69 168 PRO B C 1
ATOM 3683 O O . PRO B 1 168 ? 6.199 -22.984 12.523 1 97.69 168 PRO B O 1
ATOM 3686 N N . ASN B 1 169 ? 4.641 -21.422 12.203 1 96.56 169 ASN B N 1
ATOM 3687 C CA . ASN B 1 169 ? 3.529 -22.328 12.492 1 96.56 169 ASN B CA 1
ATOM 3688 C C . ASN B 1 169 ? 3.031 -23.031 11.227 1 96.56 169 ASN B C 1
ATOM 3690 O O . ASN B 1 169 ? 2.129 -23.859 11.289 1 96.56 169 ASN B O 1
ATOM 3694 N N . TYR B 1 170 ? 3.592 -22.641 10.102 1 96.31 170 TYR B N 1
ATOM 3695 C CA . TYR B 1 170 ? 3.244 -23.312 8.852 1 96.31 170 TYR B CA 1
ATOM 3696 C C . TYR B 1 170 ? 3.68 -24.766 8.875 1 96.31 170 TYR B C 1
ATOM 3698 O O . TYR B 1 170 ? 4.785 -25.078 9.312 1 96.31 170 TYR B O 1
ATOM 3706 N N . GLN B 1 171 ? 2.783 -25.703 8.492 1 93.94 171 GLN B N 1
ATOM 3707 C CA . GLN B 1 171 ? 3.127 -27.125 8.477 1 93.94 171 GLN B CA 1
ATOM 3708 C C . GLN B 1 171 ? 4.34 -27.375 7.594 1 93.94 171 GLN B C 1
ATOM 3710 O O . GLN B 1 171 ? 4.32 -27.094 6.398 1 93.94 171 GLN B O 1
ATOM 3715 N N . GLY B 1 172 ? 5.457 -27.875 8.227 1 93.69 172 GLY B N 1
ATOM 3716 C CA . GLY B 1 172 ? 6.672 -28.188 7.488 1 93.69 172 GLY B CA 1
ATOM 3717 C C . GLY B 1 172 ? 7.684 -27.062 7.512 1 93.69 172 GLY B C 1
ATOM 3718 O O . GLY B 1 172 ? 8.727 -27.141 6.859 1 93.69 172 GLY B O 1
ATOM 3719 N N . ALA B 1 173 ? 7.41 -26.031 8.258 1 94.19 173 ALA B N 1
ATOM 3720 C CA . ALA B 1 173 ? 8.266 -24.844 8.289 1 94.19 173 ALA B CA 1
ATOM 3721 C C . ALA B 1 173 ? 9.711 -25.219 8.578 1 94.19 173 ALA B C 1
ATOM 3723 O O . ALA B 1 173 ? 9.992 -25.938 9.547 1 94.19 173 ALA B O 1
ATOM 3724 N N . GLY B 1 174 ? 10.609 -24.766 7.691 1 92.25 174 GLY B N 1
ATOM 3725 C CA . GLY B 1 174 ? 12.039 -24.953 7.902 1 92.25 174 GLY B CA 1
ATOM 3726 C C . GLY B 1 174 ? 12.531 -26.312 7.461 1 92.25 174 GLY B C 1
ATOM 3727 O O . GLY B 1 174 ? 13.727 -26.594 7.527 1 92.25 174 GLY B O 1
ATOM 3728 N N . LYS B 1 175 ? 11.688 -27.125 6.953 1 93.88 175 LYS B N 1
ATOM 3729 C CA . LYS B 1 175 ? 12.078 -28.516 6.668 1 93.88 175 LYS B CA 1
ATOM 3730 C C . LYS B 1 175 ? 11.781 -28.875 5.215 1 93.88 175 LYS B C 1
ATOM 3732 O O . LYS B 1 175 ? 12.008 -30.016 4.797 1 93.88 175 LYS B O 1
ATOM 3737 N N . PHE B 1 176 ? 11.297 -27.969 4.512 1 95.5 176 PHE B N 1
ATOM 3738 C CA . PHE B 1 176 ? 10.93 -28.281 3.137 1 95.5 176 PHE B CA 1
ATOM 3739 C C . PHE B 1 176 ? 12.172 -28.484 2.281 1 95.5 176 PHE B C 1
ATOM 3741 O O . PHE B 1 176 ? 13.172 -27.781 2.439 1 95.5 176 PHE B O 1
ATOM 3748 N N . LEU B 1 177 ? 12.133 -29.484 1.512 1 94.25 177 LEU B N 1
ATOM 3749 C CA . LEU B 1 177 ? 13.016 -29.516 0.349 1 94.25 177 LEU B CA 1
ATOM 3750 C C . LEU B 1 177 ? 12.477 -28.625 -0.761 1 94.25 177 LEU B C 1
ATOM 3752 O O . LEU B 1 177 ? 11.266 -28.406 -0.869 1 94.25 177 LEU B O 1
ATOM 3756 N N . PRO B 1 178 ? 13.359 -28.078 -1.55 1 93.31 178 PRO B N 1
ATOM 3757 C CA . PRO B 1 178 ? 12.922 -27.172 -2.607 1 93.31 178 PRO B CA 1
ATOM 3758 C C . PRO B 1 178 ? 11.797 -27.75 -3.459 1 93.31 178 PRO B C 1
ATOM 3760 O O . PRO B 1 178 ? 10.828 -27.062 -3.777 1 93.31 178 PRO B O 1
ATOM 3763 N N . GLU B 1 179 ? 11.867 -29.016 -3.801 1 92.06 179 GLU B N 1
ATOM 3764 C CA . GLU B 1 179 ? 10.875 -29.656 -4.664 1 92.06 179 GLU B CA 1
ATOM 3765 C C . GLU B 1 179 ? 9.516 -29.734 -3.982 1 92.06 179 GLU B C 1
ATOM 3767 O O . GLU B 1 179 ? 8.477 -29.688 -4.648 1 92.06 179 GLU B O 1
ATOM 3772 N N . GLU B 1 180 ? 9.531 -29.797 -2.674 1 93.88 180 GLU B N 1
ATOM 3773 C CA . GLU B 1 180 ? 8.297 -29.938 -1.91 1 93.88 180 GLU B CA 1
ATOM 3774 C C . GLU B 1 180 ? 7.5 -28.641 -1.907 1 93.88 180 GLU B C 1
ATOM 3776 O O . GLU B 1 180 ? 6.289 -28.641 -1.693 1 93.88 180 GLU B O 1
ATOM 3781 N N . LEU B 1 181 ? 8.156 -27.5 -2.166 1 94.25 181 LEU B N 1
ATOM 3782 C CA . LEU B 1 181 ? 7.477 -26.203 -2.162 1 94.25 181 LEU B CA 1
ATOM 3783 C C . LEU B 1 181 ? 6.438 -26.125 -3.275 1 94.25 181 LEU B C 1
ATOM 378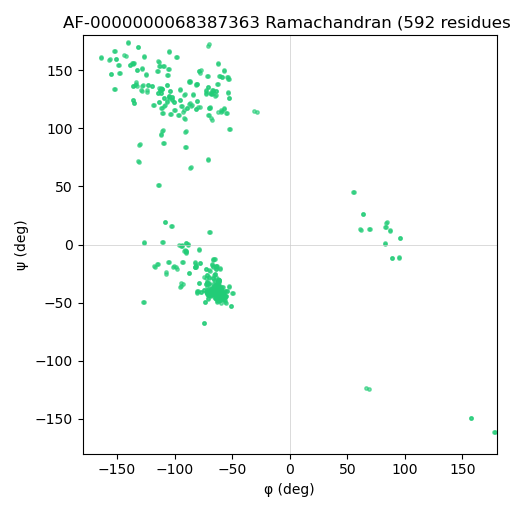5 O O . LEU B 1 181 ? 5.461 -25.391 -3.17 1 94.25 181 LEU B O 1
ATOM 3789 N N . GLN B 1 182 ? 6.617 -26.875 -4.285 1 92.12 182 GLN B N 1
ATOM 3790 C CA . GLN B 1 182 ? 5.691 -26.859 -5.414 1 92.12 182 GLN B CA 1
ATOM 3791 C C . GLN B 1 182 ? 4.324 -27.406 -5.008 1 92.12 182 GLN B C 1
ATOM 3793 O O . GLN B 1 182 ? 3.336 -27.203 -5.719 1 92.12 182 GLN B O 1
ATOM 3798 N N . ASN B 1 183 ? 4.297 -28.172 -3.873 1 92.56 183 ASN B N 1
ATOM 3799 C CA . ASN B 1 183 ? 3.047 -28.734 -3.371 1 92.56 183 ASN B CA 1
ATOM 3800 C C . ASN B 1 183 ? 2.359 -27.781 -2.393 1 92.56 183 ASN B C 1
ATOM 3802 O O . ASN B 1 183 ? 1.233 -28.047 -1.96 1 92.56 183 ASN B O 1
ATOM 3806 N N . GLU B 1 184 ? 3.018 -26.688 -2.07 1 94.56 184 GLU B N 1
ATOM 3807 C CA . GLU B 1 184 ? 2.48 -25.703 -1.136 1 94.56 184 GLU B CA 1
ATOM 3808 C C . GLU B 1 184 ? 1.839 -24.531 -1.874 1 94.56 184 GLU B C 1
ATOM 3810 O O . GLU B 1 184 ? 2.012 -24.391 -3.086 1 94.56 184 GLU B O 1
ATOM 3815 N N . ARG B 1 185 ? 1.003 -23.812 -1.152 1 95.5 185 ARG B N 1
ATOM 3816 C CA . ARG B 1 185 ? 0.525 -22.562 -1.732 1 95.5 185 ARG B CA 1
ATOM 3817 C C . ARG B 1 185 ? 1.646 -21.531 -1.809 1 95.5 185 ARG B C 1
ATOM 3819 O O . ARG B 1 185 ? 2.207 -21.141 -0.784 1 95.5 185 ARG B O 1
ATOM 3826 N N . LEU B 1 186 ? 1.938 -21.156 -2.986 1 95.69 186 LEU B N 1
ATOM 3827 C CA . LEU B 1 186 ? 2.984 -20.156 -3.213 1 95.69 186 LEU B CA 1
ATOM 3828 C C . LEU B 1 186 ? 2.395 -18.766 -3.334 1 95.69 186 LEU B C 1
ATOM 3830 O O . LEU B 1 186 ? 1.476 -18.531 -4.125 1 95.69 186 LEU B O 1
ATOM 3834 N N . ILE B 1 187 ? 2.891 -17.875 -2.494 1 97.12 187 ILE B N 1
ATOM 3835 C CA . ILE B 1 187 ? 2.445 -16.484 -2.52 1 97.12 187 ILE B CA 1
ATOM 3836 C C . ILE B 1 187 ? 3.229 -15.711 -3.578 1 97.12 187 ILE B C 1
ATOM 3838 O O . ILE B 1 187 ? 4.461 -15.766 -3.615 1 97.12 187 ILE B O 1
ATOM 3842 N N . HIS B 1 188 ? 2.506 -15.039 -4.402 1 90.94 188 HIS B N 1
ATOM 3843 C CA . HIS B 1 188 ? 3.111 -14.281 -5.492 1 90.94 188 HIS B CA 1
ATOM 3844 C C . HIS B 1 188 ? 2.885 -12.781 -5.316 1 90.94 188 HIS B C 1
ATOM 3846 O O . HIS B 1 188 ? 1.793 -12.359 -4.934 1 90.94 188 HIS B O 1
ATOM 3852 N N . SER B 1 189 ? 3.922 -12.047 -5.434 1 87.44 189 SER B N 1
ATOM 3853 C CA . SER B 1 189 ? 3.828 -10.609 -5.652 1 87.44 189 SER B CA 1
ATOM 3854 C C . SER B 1 189 ? 4.195 -10.242 -7.086 1 87.44 189 SER B C 1
ATOM 3856 O O . SER B 1 189 ? 5.316 -10.508 -7.531 1 87.44 189 SER B O 1
ATOM 3858 N N . VAL B 1 190 ? 3.309 -9.609 -7.727 1 73.06 190 VAL B N 1
ATOM 3859 C CA . VAL B 1 190 ? 3.455 -9.336 -9.156 1 73.06 190 VAL B CA 1
ATOM 3860 C C . VAL B 1 190 ? 4.684 -8.461 -9.383 1 73.06 190 VAL B C 1
ATOM 3862 O O . VAL B 1 190 ? 5.395 -8.625 -10.383 1 73.06 190 VAL B O 1
ATOM 3865 N N . LYS B 1 191 ? 4.973 -7.633 -8.453 1 67.69 191 LYS B N 1
ATOM 3866 C CA . LYS B 1 191 ? 6.062 -6.68 -8.648 1 67.69 191 LYS B CA 1
ATOM 3867 C C . LYS B 1 191 ? 7.32 -7.129 -7.91 1 67.69 191 LYS B C 1
ATOM 3869 O O . LYS B 1 191 ? 8.258 -6.348 -7.738 1 67.69 191 LYS B O 1
ATOM 3874 N N . ALA B 1 192 ? 7.336 -8.375 -7.535 1 77.38 192 ALA B N 1
ATOM 3875 C CA . ALA B 1 192 ? 8.523 -8.875 -6.844 1 77.38 192 ALA B CA 1
ATOM 3876 C C . ALA B 1 192 ? 9.695 -9.016 -7.801 1 77.38 192 ALA B C 1
ATOM 3878 O O . ALA B 1 192 ? 9.516 -9.375 -8.969 1 77.38 192 ALA B O 1
ATOM 3879 N N . GLN B 1 193 ? 10.828 -8.766 -7.332 1 75.62 193 GLN B N 1
ATOM 3880 C CA . GLN B 1 193 ? 12.031 -8.844 -8.148 1 75.62 193 GLN B CA 1
ATOM 3881 C C . GLN B 1 193 ? 12.484 -10.289 -8.328 1 75.62 193 GLN B C 1
ATOM 3883 O O . GLN B 1 193 ? 13.156 -10.625 -9.305 1 75.62 193 GLN B O 1
ATOM 3888 N N . ALA B 1 194 ? 12.25 -11.031 -7.332 1 81.31 194 ALA B N 1
ATOM 3889 C CA . ALA B 1 194 ? 12.523 -12.469 -7.43 1 81.31 194 ALA B CA 1
ATOM 3890 C C . ALA B 1 194 ? 11.227 -13.258 -7.586 1 81.31 194 ALA B C 1
ATOM 3892 O O . ALA B 1 194 ? 10.281 -13.07 -6.82 1 81.31 194 ALA B O 1
ATOM 3893 N N . GLN B 1 195 ? 11.219 -14.047 -8.57 1 81.94 195 GLN B N 1
ATOM 3894 C CA . GLN B 1 195 ? 10.031 -14.844 -8.867 1 81.94 195 GLN B CA 1
ATOM 3895 C C . GLN B 1 195 ? 10.312 -16.328 -8.68 1 81.94 195 GLN B C 1
ATOM 3897 O O . GLN B 1 195 ? 11.461 -16.781 -8.805 1 81.94 195 GLN B O 1
ATOM 3902 N N . TRP B 1 196 ? 9.266 -17.047 -8.477 1 87.38 196 TRP B N 1
ATOM 3903 C CA . TRP B 1 196 ? 9.383 -18.484 -8.211 1 87.38 196 TRP B CA 1
ATOM 3904 C C . TRP B 1 196 ? 9.953 -19.219 -9.422 1 87.38 196 TRP B C 1
ATOM 3906 O O . TRP B 1 196 ? 10.719 -20.172 -9.273 1 87.38 196 TRP B O 1
ATOM 3916 N N . ASN B 1 197 ? 9.539 -18.766 -10.586 1 79.12 197 ASN B N 1
ATOM 3917 C CA . ASN B 1 197 ? 10.008 -19.406 -11.812 1 79.12 197 ASN B CA 1
ATOM 3918 C C . ASN B 1 197 ? 11.516 -19.25 -11.984 1 79.12 197 ASN B C 1
ATOM 3920 O O . ASN B 1 197 ? 12.133 -19.984 -12.758 1 79.12 197 ASN B O 1
ATOM 3924 N N . HIS B 1 198 ? 12.07 -18.312 -11.312 1 79.5 198 HIS B N 1
ATOM 3925 C CA . HIS B 1 198 ? 13.516 -18.141 -11.32 1 79.5 198 HIS B CA 1
ATOM 3926 C C . HIS B 1 198 ? 14.18 -18.875 -10.164 1 79.5 198 HIS B C 1
ATOM 3928 O O . HIS B 1 198 ? 15.297 -19.375 -10.297 1 79.5 198 HIS B O 1
ATOM 3934 N N . TRP B 1 199 ? 13.508 -18.922 -9.102 1 88.5 199 TRP B N 1
ATOM 3935 C CA . TRP B 1 199 ? 14.094 -19.516 -7.898 1 88.5 199 TRP B CA 1
ATOM 3936 C C . TRP B 1 199 ? 14.148 -21.031 -8.008 1 88.5 199 TRP B C 1
ATOM 3938 O O . TRP B 1 199 ? 15.133 -21.656 -7.59 1 88.5 199 TRP B O 1
ATOM 3948 N N . PHE B 1 200 ? 13.141 -21.688 -8.562 1 90.31 200 PHE B N 1
ATOM 3949 C CA . PHE B 1 200 ? 13.07 -23.141 -8.594 1 90.31 200 PHE B CA 1
ATOM 3950 C C . PHE B 1 200 ? 14.219 -23.734 -9.406 1 90.31 200 PHE B C 1
ATOM 3952 O O . PHE B 1 200 ? 14.914 -24.641 -8.953 1 90.31 200 PHE B O 1
ATOM 3959 N N . PRO B 1 201 ? 14.453 -23.172 -10.602 1 85.5 201 PRO B N 1
ATOM 3960 C CA . PRO B 1 201 ? 15.617 -23.672 -11.336 1 85.5 201 PRO B CA 1
ATOM 3961 C C . PRO B 1 201 ? 16.922 -23.484 -10.562 1 85.5 201 PRO B C 1
ATOM 3963 O O . PRO B 1 201 ? 17.797 -24.359 -10.609 1 85.5 201 PRO B O 1
ATOM 3966 N N . LEU B 1 202 ? 17.047 -22.391 -9.891 1 88.31 202 LEU B N 1
ATOM 3967 C CA . LEU B 1 202 ? 18.234 -22.141 -9.086 1 88.31 202 LEU B CA 1
ATOM 3968 C C . LEU B 1 202 ? 18.375 -23.188 -7.984 1 88.31 202 LEU B C 1
ATOM 3970 O O . LEU B 1 202 ? 19.5 -23.531 -7.59 1 88.31 202 LEU B O 1
ATOM 3974 N N . ALA B 1 203 ? 17.297 -23.672 -7.543 1 91.81 203 ALA B N 1
ATOM 3975 C CA . ALA B 1 203 ? 17.281 -24.688 -6.492 1 91.81 203 ALA B CA 1
ATOM 3976 C C . ALA B 1 203 ? 17.375 -26.094 -7.082 1 91.81 203 ALA B C 1
ATOM 3978 O O . ALA B 1 203 ? 17.281 -27.078 -6.352 1 91.81 203 ALA B O 1
ATOM 3979 N N . GLY B 1 204 ? 17.453 -26.172 -8.422 1 90.5 204 GLY B N 1
ATOM 3980 C CA . GLY B 1 204 ? 17.594 -27.453 -9.102 1 90.5 204 GLY B CA 1
ATOM 3981 C C . GLY B 1 204 ? 16.266 -28.156 -9.305 1 90.5 204 GLY B C 1
ATOM 3982 O O . GLY B 1 204 ? 16.219 -29.375 -9.453 1 90.5 204 GLY B O 1
ATOM 3983 N N . VAL B 1 205 ? 15.227 -27.375 -9.133 1 90.81 205 VAL B N 1
ATOM 3984 C CA . VAL B 1 205 ? 13.891 -27.969 -9.25 1 90.81 205 VAL B CA 1
ATOM 3985 C C . VAL B 1 205 ? 13.289 -27.609 -10.602 1 90.81 205 VAL B C 1
ATOM 3987 O O . VAL B 1 205 ? 13.297 -26.438 -11.008 1 90.81 205 VAL B O 1
ATOM 3990 N N . THR B 1 206 ? 12.844 -28.531 -11.375 1 83 206 THR B N 1
ATOM 3991 C CA . THR B 1 206 ? 12.125 -28.297 -12.625 1 83 206 THR B CA 1
ATOM 3992 C C . THR B 1 206 ? 10.633 -28.109 -12.359 1 83 206 THR B C 1
ATOM 3994 O O . THR B 1 206 ? 10.016 -28.906 -11.656 1 83 206 THR B O 1
ATOM 3997 N N . ALA B 1 207 ? 10.281 -26.969 -12.75 1 68.44 207 ALA B N 1
ATOM 3998 C CA . ALA B 1 207 ? 8.867 -26.688 -12.531 1 68.44 207 ALA B CA 1
ATOM 3999 C C . ALA B 1 207 ? 7.984 -27.688 -13.273 1 68.44 207 ALA B C 1
ATOM 4001 O O . ALA B 1 207 ? 8.148 -27.891 -14.477 1 68.44 207 ALA B O 1
ATOM 4002 N N . GLU B 1 208 ? 7.234 -28.516 -12.586 1 61.53 208 GLU B N 1
ATOM 4003 C CA . GLU B 1 208 ? 6.523 -29.641 -13.188 1 61.53 208 GLU B CA 1
ATOM 4004 C C . GLU B 1 208 ? 5.023 -29.375 -13.25 1 61.53 208 GLU B C 1
ATOM 4006 O O . GLU B 1 208 ? 4.301 -30.031 -13.992 1 61.53 208 GLU B O 1
ATOM 4011 N N . LYS B 1 209 ? 4.555 -28.578 -12.422 1 65 209 LYS B N 1
ATOM 4012 C CA . LYS B 1 209 ? 3.104 -28.484 -12.297 1 65 209 LYS B CA 1
ATOM 4013 C C . LYS B 1 209 ? 2.67 -27.047 -12.023 1 65 209 LYS B C 1
ATOM 4015 O O . LYS B 1 209 ? 3.508 -26.172 -11.773 1 65 209 LYS B O 1
ATOM 4020 N N . ARG B 1 210 ? 1.421 -26.922 -12.273 1 74.94 210 ARG B N 1
ATOM 4021 C CA . ARG B 1 210 ? 0.813 -25.672 -11.852 1 74.94 210 ARG B CA 1
ATOM 4022 C C . ARG B 1 210 ? 0.802 -25.547 -10.328 1 74.94 210 ARG B C 1
ATOM 4024 O O . ARG B 1 210 ? 0.407 -26.484 -9.633 1 74.94 210 ARG B O 1
ATOM 4031 N N . TRP B 1 211 ? 1.235 -24.469 -9.938 1 84.81 211 TRP B N 1
ATOM 4032 C CA . TRP B 1 211 ? 1.331 -24.219 -8.5 1 84.81 211 TRP B CA 1
ATOM 4033 C C . TRP B 1 211 ? 0.017 -23.672 -7.953 1 84.81 211 TRP B C 1
ATOM 4035 O O . TRP B 1 211 ? -0.72 -22.984 -8.664 1 84.81 211 TRP B O 1
ATOM 4045 N N . ARG B 1 212 ? -0.334 -24.172 -6.762 1 89.44 212 ARG B N 1
ATOM 4046 C CA . ARG B 1 212 ? -1.326 -23.422 -5.992 1 89.44 212 ARG B CA 1
ATOM 4047 C C . ARG B 1 212 ? -0.797 -22.047 -5.598 1 89.44 212 ARG B C 1
ATOM 4049 O O . ARG B 1 212 ? 0.295 -21.938 -5.039 1 89.44 212 ARG B O 1
ATOM 4056 N N . ARG B 1 213 ? -1.617 -21.016 -5.914 1 92.5 213 ARG B N 1
ATOM 4057 C CA . ARG B 1 213 ? -1.055 -19.672 -5.738 1 92.5 213 ARG B CA 1
ATOM 4058 C C . ARG B 1 213 ? -2.062 -18.734 -5.086 1 92.5 213 ARG B C 1
ATOM 4060 O O . ARG B 1 213 ? -3.268 -19 -5.102 1 92.5 213 ARG B O 1
ATOM 4067 N N . VAL B 1 214 ? -1.645 -17.75 -4.469 1 94.94 214 VAL B N 1
ATOM 4068 C CA . VAL B 1 214 ? -2.336 -16.516 -4.148 1 94.94 214 VAL B CA 1
ATOM 4069 C C . VAL B 1 214 ? -1.492 -15.32 -4.598 1 94.94 214 VAL B C 1
ATOM 4071 O O . VAL B 1 214 ? -0.266 -15.328 -4.469 1 94.94 214 VAL B O 1
ATOM 4074 N N . LEU B 1 215 ? -2.145 -14.367 -5.195 1 93.19 215 LEU B N 1
ATOM 4075 C CA . LEU B 1 215 ? -1.405 -13.297 -5.863 1 93.19 215 LEU B CA 1
ATOM 4076 C C . LEU B 1 215 ? -1.735 -11.945 -5.25 1 93.19 215 LEU B C 1
ATOM 4078 O O . LEU B 1 215 ? -2.9 -11.648 -4.973 1 93.19 215 LEU B O 1
ATOM 4082 N N . PHE B 1 216 ? -0.698 -11.164 -5.047 1 93.75 216 PHE B N 1
ATOM 4083 C CA . PHE B 1 216 ? -0.802 -9.781 -4.59 1 93.75 216 PHE B CA 1
ATOM 4084 C C . PHE B 1 216 ? -0.047 -8.844 -5.523 1 93.75 216 PHE B C 1
ATOM 4086 O O . PHE B 1 216 ? 0.817 -9.281 -6.285 1 93.75 216 PHE B O 1
ATOM 4093 N N . ASP B 1 217 ? -0.345 -7.605 -5.449 1 84.75 217 ASP B N 1
ATOM 4094 C CA . ASP B 1 217 ? 0.323 -6.637 -6.312 1 84.75 217 ASP B CA 1
ATOM 4095 C C . ASP B 1 217 ? 1.616 -6.133 -5.676 1 84.75 217 ASP B C 1
ATOM 4097 O O . ASP B 1 217 ? 2.494 -5.613 -6.367 1 84.75 217 ASP B O 1
ATOM 4101 N N . ARG B 1 218 ? 1.671 -6.207 -4.355 1 88.56 218 ARG B N 1
ATOM 4102 C CA . ARG B 1 218 ? 2.824 -5.656 -3.652 1 88.56 218 ARG B CA 1
ATOM 4103 C C . ARG B 1 218 ? 3.426 -6.68 -2.695 1 88.56 218 ARG B C 1
ATOM 4105 O O . ARG B 1 218 ? 2.699 -7.445 -2.061 1 88.56 218 ARG B O 1
ATOM 4112 N N . SER B 1 219 ? 4.715 -6.516 -2.494 1 93.88 219 SER B N 1
ATOM 4113 C CA . SER B 1 219 ? 5.473 -7.469 -1.69 1 93.88 219 SER B CA 1
ATOM 4114 C C . SER B 1 219 ? 5.102 -7.363 -0.215 1 93.88 219 SER B C 1
ATOM 4116 O O . SER B 1 219 ? 5.125 -8.359 0.508 1 93.88 219 SER B O 1
ATOM 4118 N N . HIS B 1 220 ? 4.777 -6.156 0.264 1 96.12 220 HIS B N 1
ATOM 4119 C CA . HIS B 1 220 ? 4.461 -6.066 1.686 1 96.12 220 HIS B CA 1
ATOM 4120 C C . HIS B 1 220 ? 3.234 -6.906 2.031 1 96.12 220 HIS B C 1
ATOM 4122 O O . HIS B 1 220 ? 3.158 -7.48 3.119 1 96.12 220 HIS B O 1
ATOM 4128 N N . MET B 1 221 ? 2.293 -7.043 1.101 1 96.38 221 MET B N 1
ATOM 4129 C CA . MET B 1 221 ? 1.133 -7.902 1.319 1 96.38 221 MET B CA 1
ATOM 4130 C C . MET B 1 221 ? 1.531 -9.375 1.279 1 96.38 221 MET B C 1
ATOM 4132 O O . MET B 1 221 ? 1.02 -10.18 2.059 1 96.38 221 MET B O 1
ATOM 4136 N N . ALA B 1 222 ? 2.412 -9.711 0.344 1 97.31 222 ALA B N 1
ATOM 4137 C CA . ALA B 1 222 ? 2.912 -11.078 0.279 1 97.31 222 ALA B CA 1
ATOM 4138 C C . ALA B 1 222 ? 3.59 -11.477 1.587 1 97.31 222 ALA B C 1
ATOM 4140 O O . ALA B 1 222 ? 3.389 -12.586 2.084 1 97.31 222 ALA B O 1
ATOM 4141 N N . ILE B 1 223 ? 4.375 -10.586 2.105 1 97.81 223 ILE B N 1
ATOM 4142 C CA . ILE B 1 223 ? 5.07 -10.828 3.363 1 97.81 223 ILE B CA 1
ATOM 4143 C C . ILE B 1 223 ? 4.059 -11.031 4.484 1 97.81 223 ILE B C 1
ATOM 4145 O O . ILE B 1 223 ? 4.152 -12 5.246 1 97.81 223 ILE B O 1
ATOM 4149 N N . ASP B 1 224 ? 3.076 -10.156 4.566 1 97.75 224 ASP B N 1
ATOM 4150 C CA . ASP B 1 224 ? 2.061 -10.266 5.609 1 97.75 224 ASP B CA 1
ATOM 4151 C C . ASP B 1 224 ? 1.255 -11.555 5.461 1 97.75 224 ASP B C 1
ATOM 4153 O O . ASP B 1 224 ? 0.877 -12.172 6.457 1 97.75 224 ASP B O 1
ATOM 4157 N N . ALA B 1 225 ? 0.975 -11.922 4.215 1 98.25 225 ALA B N 1
ATOM 4158 C CA . ALA B 1 225 ? 0.263 -13.164 3.951 1 98.25 225 ALA B CA 1
ATOM 4159 C C . ALA B 1 225 ? 1.046 -14.367 4.477 1 98.25 225 ALA B C 1
ATOM 4161 O O . ALA B 1 225 ? 0.465 -15.297 5.043 1 98.25 225 ALA B O 1
ATOM 4162 N N . ALA B 1 226 ? 2.334 -14.375 4.277 1 98.38 226 ALA B N 1
ATOM 4163 C CA . ALA B 1 226 ? 3.18 -15.453 4.781 1 98.38 226 ALA B CA 1
ATOM 4164 C C . ALA B 1 226 ? 3.15 -15.5 6.309 1 98.38 226 ALA B C 1
ATOM 4166 O O . ALA B 1 226 ? 3.066 -16.578 6.898 1 98.38 226 ALA B O 1
ATOM 4167 N N . VAL B 1 227 ? 3.223 -14.312 6.945 1 98.12 227 VAL B N 1
ATOM 4168 C CA . VAL B 1 227 ? 3.17 -14.227 8.398 1 98.12 227 VAL B CA 1
ATOM 4169 C C . VAL B 1 227 ? 1.866 -14.836 8.906 1 98.12 227 VAL B C 1
ATOM 4171 O O . VAL B 1 227 ? 1.852 -15.508 9.945 1 98.12 227 VAL B O 1
ATOM 4174 N N . LEU B 1 228 ? 0.804 -14.648 8.164 1 97.5 228 LEU B N 1
ATOM 4175 C CA . LEU B 1 228 ? -0.521 -15.125 8.555 1 97.5 228 LEU B CA 1
ATOM 4176 C C . LEU B 1 228 ? -0.666 -16.625 8.273 1 97.5 228 LEU B C 1
ATOM 4178 O O . LEU B 1 228 ? -1.714 -17.203 8.555 1 97.5 228 LEU B O 1
ATOM 4182 N N . GLY B 1 229 ? 0.345 -17.219 7.664 1 97.81 229 GLY B N 1
ATOM 4183 C CA . GLY B 1 229 ? 0.338 -18.656 7.422 1 97.81 229 GLY B CA 1
ATOM 4184 C C . GLY B 1 229 ? -0.414 -19.047 6.164 1 97.81 229 GLY B C 1
ATOM 4185 O O . GLY B 1 229 ? -0.819 -20.188 6.004 1 97.81 229 GLY B O 1
ATOM 4186 N N . ILE B 1 230 ? -0.619 -18.094 5.285 1 97.62 230 ILE B N 1
ATOM 4187 C CA . ILE B 1 230 ? -1.42 -18.344 4.094 1 97.62 230 ILE B CA 1
ATOM 4188 C C . ILE B 1 230 ? -0.633 -19.219 3.113 1 97.62 230 ILE B C 1
ATOM 4190 O O . ILE B 1 230 ? -1.219 -19.953 2.32 1 97.62 230 ILE B O 1
ATOM 4194 N N . GLY B 1 231 ? 0.644 -19.125 3.141 1 97.94 231 GLY B N 1
ATOM 4195 C CA . GLY B 1 231 ? 1.499 -19.859 2.223 1 97.94 231 GLY B CA 1
ATOM 4196 C C . GLY B 1 231 ? 2.973 -19.562 2.406 1 97.94 231 GLY B C 1
ATOM 4197 O O . GLY B 1 231 ? 3.389 -19.094 3.469 1 97.94 231 GLY B O 1
ATOM 4198 N N . VAL B 1 232 ? 3.752 -19.906 1.35 1 97.94 232 VAL B N 1
ATOM 4199 C CA . VAL B 1 232 ? 5.191 -19.656 1.312 1 97.94 232 VAL B CA 1
ATOM 4200 C C . VAL B 1 232 ? 5.492 -18.4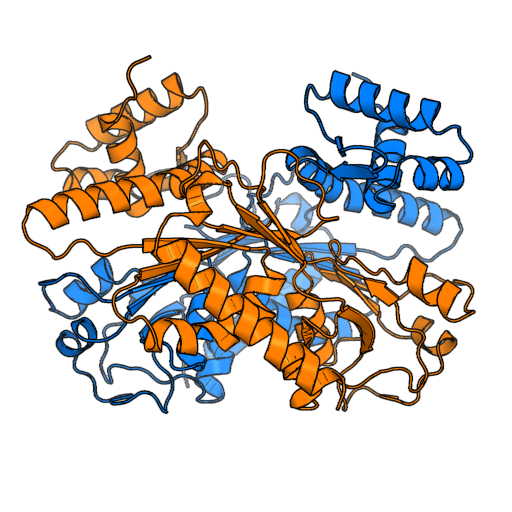84 0.383 1 97.94 232 VAL B C 1
ATOM 4202 O O . VAL B 1 232 ? 5.031 -18.453 -0.76 1 97.94 232 VAL B O 1
ATOM 4205 N N . ALA B 1 233 ? 6.219 -17.516 0.894 1 97.81 233 ALA B N 1
ATOM 4206 C CA . ALA B 1 233 ? 6.582 -16.344 0.104 1 97.81 233 ALA B CA 1
ATOM 4207 C C . ALA B 1 233 ? 8.047 -16.391 -0.307 1 97.81 233 ALA B C 1
ATOM 4209 O O . ALA B 1 233 ? 8.852 -17.094 0.319 1 97.81 233 ALA B O 1
ATOM 4210 N N . LEU B 1 234 ? 8.406 -15.789 -1.432 1 96 234 LEU B N 1
ATOM 4211 C CA . LEU B 1 234 ? 9.766 -15.523 -1.884 1 96 234 LEU B CA 1
ATOM 4212 C C . LEU B 1 234 ? 10.07 -14.031 -1.857 1 96 234 LEU B C 1
ATOM 4214 O O . LEU B 1 234 ? 9.688 -13.297 -2.777 1 96 234 LEU B O 1
ATOM 4218 N N . GLU B 1 235 ? 10.711 -13.609 -0.807 1 95.62 235 GLU B N 1
ATOM 4219 C CA . GLU B 1 235 ? 10.844 -12.172 -0.58 1 95.62 235 GLU B CA 1
ATOM 4220 C C . GLU B 1 235 ? 12.234 -11.82 -0.048 1 95.62 235 GLU B C 1
ATOM 4222 O O . GLU B 1 235 ? 13.031 -12.711 0.251 1 95.62 235 GLU B O 1
ATOM 4227 N N . SER B 1 236 ? 12.516 -10.547 0.07 1 95.12 236 SER B N 1
ATOM 4228 C CA . SER B 1 236 ? 13.82 -9.969 0.369 1 95.12 236 SER B CA 1
ATOM 4229 C C . SER B 1 236 ? 14.055 -9.883 1.873 1 95.12 236 SER B C 1
ATOM 4231 O O . SER B 1 236 ? 13.164 -9.5 2.627 1 95.12 236 SER B O 1
ATOM 4233 N N . THR B 1 237 ? 15.289 -10.172 2.299 1 95.25 237 THR B N 1
ATOM 4234 C CA . THR B 1 237 ? 15.703 -10 3.688 1 95.25 237 THR B CA 1
ATOM 4235 C C . THR B 1 237 ? 15.602 -8.539 4.105 1 95.25 237 THR B C 1
ATOM 4237 O O . THR B 1 237 ? 15.352 -8.242 5.273 1 95.25 237 THR B O 1
ATOM 4240 N N . LEU B 1 238 ? 15.789 -7.617 3.16 1 95.88 238 LEU B N 1
ATOM 4241 C CA . LEU B 1 238 ? 15.672 -6.191 3.447 1 95.88 238 LEU B CA 1
ATOM 4242 C C . LEU B 1 238 ? 14.242 -5.84 3.852 1 95.88 238 LEU B C 1
ATOM 4244 O O . LEU B 1 238 ? 14.031 -5.102 4.816 1 95.88 238 LEU B O 1
ATOM 4248 N N . MET B 1 239 ? 13.258 -6.434 3.107 1 96.44 239 MET B N 1
ATOM 4249 C CA . MET B 1 239 ? 11.852 -6.109 3.305 1 96.44 239 MET B CA 1
ATOM 4250 C C . MET B 1 239 ? 11.266 -6.902 4.469 1 96.44 239 MET B C 1
ATOM 4252 O O . MET B 1 239 ? 10.211 -6.555 4.996 1 96.44 239 MET B O 1
ATOM 4256 N N . MET B 1 240 ? 11.938 -7.984 4.84 1 97.12 240 MET B N 1
ATOM 4257 C CA . MET B 1 240 ? 11.43 -8.852 5.895 1 97.12 240 MET B CA 1
ATOM 4258 C C . MET B 1 240 ? 12.258 -8.711 7.168 1 97.12 240 MET B C 1
ATOM 4260 O O . MET B 1 240 ? 12.273 -9.609 8.016 1 97.12 240 MET B O 1
ATOM 4264 N N . GLU B 1 241 ? 13 -7.645 7.324 1 96.25 241 GLU B N 1
ATOM 4265 C CA . GLU B 1 241 ? 13.93 -7.5 8.445 1 96.25 241 GLU B CA 1
ATOM 4266 C C . GLU B 1 241 ? 13.234 -7.777 9.773 1 96.25 241 GLU B C 1
ATOM 4268 O O . GLU B 1 241 ? 13.672 -8.641 10.539 1 96.25 241 GLU B O 1
ATOM 4273 N N . ARG B 1 242 ? 12.133 -7.145 10.078 1 95.31 242 ARG B N 1
ATOM 4274 C CA . ARG B 1 242 ? 11.445 -7.27 11.359 1 95.31 242 ARG B CA 1
ATOM 4275 C C . ARG B 1 242 ? 10.844 -8.664 11.516 1 95.31 242 ARG B C 1
ATOM 4277 O O . ARG B 1 242 ? 10.914 -9.25 12.602 1 95.31 242 ARG B O 1
ATOM 4284 N N . GLU B 1 243 ? 10.227 -9.156 10.422 1 97.31 243 GLU B N 1
ATOM 4285 C CA . GLU B 1 243 ? 9.57 -10.461 10.477 1 97.31 243 GLU B CA 1
ATOM 4286 C C . GLU B 1 243 ? 10.57 -11.578 10.742 1 97.31 243 GLU B C 1
ATOM 4288 O O . GLU B 1 243 ? 10.258 -12.547 11.438 1 97.31 243 GLU B O 1
ATOM 4293 N N . LEU B 1 244 ? 11.789 -11.445 10.203 1 96.12 244 LEU B N 1
ATOM 4294 C CA . LEU B 1 244 ? 12.828 -12.445 10.43 1 96.12 244 LEU B CA 1
ATOM 4295 C C . LEU B 1 244 ? 13.438 -12.289 11.828 1 96.12 244 LEU B C 1
ATOM 4297 O O . LEU B 1 244 ? 13.641 -13.281 12.523 1 96.12 244 LEU B O 1
ATOM 4301 N N . GLN B 1 245 ? 13.648 -11.055 12.227 1 94.94 245 GLN B N 1
ATOM 4302 C CA . GLN B 1 245 ? 14.242 -10.781 13.539 1 94.94 245 GLN B CA 1
ATOM 4303 C C . GLN B 1 245 ? 13.328 -11.266 14.664 1 94.94 245 GLN B C 1
ATOM 4305 O O . GLN B 1 245 ? 13.797 -11.836 15.648 1 94.94 245 GLN B O 1
ATOM 4310 N N . ASP B 1 246 ? 12.031 -11.062 14.5 1 95.19 246 ASP B N 1
ATOM 4311 C CA . ASP B 1 246 ? 11.055 -11.406 15.531 1 95.19 246 ASP B CA 1
ATOM 4312 C C . ASP B 1 246 ? 10.547 -12.836 15.352 1 95.19 246 ASP B C 1
ATOM 4314 O O . ASP B 1 246 ? 9.617 -13.258 16.047 1 95.19 246 ASP B O 1
ATOM 4318 N N . LYS B 1 247 ? 11.078 -13.539 14.32 1 96.56 247 LYS B N 1
ATOM 4319 C CA . LYS B 1 247 ? 10.781 -14.938 14.031 1 96.56 247 LYS B CA 1
ATOM 4320 C C . LYS B 1 247 ? 9.305 -15.117 13.672 1 96.56 247 LYS B C 1
ATOM 4322 O O . LYS B 1 247 ? 8.695 -16.125 14.031 1 96.56 247 LYS B O 1
ATOM 4327 N N . MET B 1 248 ? 8.734 -14.094 13.18 1 97.25 248 MET B N 1
ATOM 4328 C CA . MET B 1 248 ? 7.395 -14.227 12.609 1 97.25 248 MET B CA 1
ATOM 4329 C C . MET B 1 248 ? 7.434 -14.992 11.289 1 97.25 248 MET B C 1
ATOM 4331 O O . MET B 1 248 ? 6.426 -15.57 10.875 1 97.25 248 MET B O 1
ATOM 4335 N N . LEU B 1 249 ? 8.609 -14.906 10.625 1 98.06 249 LEU B N 1
ATOM 4336 C CA . LEU B 1 249 ? 8.914 -15.695 9.438 1 98.06 249 LEU B CA 1
ATOM 4337 C C . LEU B 1 249 ? 10.211 -16.484 9.625 1 98.06 249 LEU B C 1
ATOM 4339 O O . LEU B 1 249 ? 11.141 -16 10.273 1 98.06 249 LEU B O 1
ATOM 4343 N N . VAL B 1 250 ? 10.266 -17.609 9.07 1 97.31 250 VAL B N 1
ATOM 4344 C CA . VAL B 1 250 ? 11.461 -18.453 9.055 1 97.31 250 VAL B CA 1
ATOM 4345 C C . VAL B 1 250 ? 11.711 -18.953 7.633 1 97.31 250 VAL B C 1
ATOM 4347 O O . VAL B 1 250 ? 10.781 -19.047 6.824 1 97.31 250 VAL B O 1
ATOM 4350 N N . PRO B 1 251 ? 13.016 -19.172 7.32 1 96.56 251 PRO B N 1
ATOM 4351 C CA . PRO B 1 251 ? 13.258 -19.812 6.023 1 96.56 251 PRO B CA 1
ATOM 4352 C C . PRO B 1 251 ? 12.477 -21.109 5.848 1 96.56 251 PRO B C 1
ATOM 4354 O O . PRO B 1 251 ? 12.438 -21.938 6.758 1 96.56 251 PRO B O 1
ATOM 4357 N N . ALA B 1 252 ? 11.789 -21.25 4.723 1 97.12 252 ALA B N 1
ATOM 4358 C CA . ALA B 1 252 ? 11.008 -22.453 4.453 1 97.12 252 ALA B CA 1
ATOM 4359 C C . ALA B 1 252 ? 11.922 -23.641 4.141 1 97.12 252 ALA B C 1
ATOM 4361 O O . ALA B 1 252 ? 11.602 -24.781 4.469 1 97.12 252 ALA B O 1
ATOM 4362 N N . VAL B 1 253 ? 13.023 -23.297 3.504 1 94.81 253 VAL B N 1
ATOM 4363 C CA . VAL B 1 253 ? 14.023 -24.281 3.092 1 94.81 253 VAL B CA 1
ATOM 4364 C C . VAL B 1 253 ? 15.352 -23.984 3.783 1 94.81 253 VAL B C 1
ATOM 4366 O O . VAL B 1 253 ? 15.867 -22.859 3.701 1 94.81 253 VAL B O 1
ATOM 4369 N N . ALA B 1 254 ? 15.922 -24.812 4.555 1 87.25 254 ALA B N 1
ATOM 4370 C CA . ALA B 1 254 ? 17.125 -24.625 5.371 1 87.25 254 ALA B CA 1
ATOM 4371 C C . ALA B 1 254 ? 18.297 -24.172 4.512 1 87.25 254 ALA B C 1
ATOM 4373 O O . ALA B 1 254 ? 19.016 -23.234 4.863 1 87.25 254 ALA B O 1
ATOM 4374 N N . ASP B 1 255 ? 18.688 -24.734 3.43 1 84.75 255 ASP B N 1
ATOM 4375 C CA . ASP B 1 255 ? 19.828 -24.375 2.578 1 84.75 255 ASP B CA 1
ATOM 4376 C C . ASP B 1 255 ? 19.344 -23.891 1.214 1 84.75 255 ASP B C 1
ATOM 4378 O O . ASP B 1 255 ? 19.875 -24.297 0.179 1 84.75 255 ASP B O 1
ATOM 4382 N N . ALA B 1 256 ? 18.438 -22.953 1.33 1 87.81 256 ALA B N 1
ATOM 4383 C CA . ALA B 1 256 ? 17.859 -22.438 0.092 1 87.81 256 ALA B CA 1
ATOM 4384 C C . ALA B 1 256 ? 18.844 -21.562 -0.66 1 87.81 256 ALA B C 1
ATOM 4386 O O . ALA B 1 256 ? 19.578 -20.781 -0.048 1 87.81 256 ALA B O 1
ATOM 4387 N N . PRO B 1 257 ? 19 -21.781 -1.952 1 88.56 257 PRO B N 1
ATOM 4388 C CA . PRO B 1 257 ? 19.75 -20.797 -2.715 1 88.56 257 PRO B CA 1
ATOM 4389 C C . PRO B 1 257 ? 19.219 -19.375 -2.535 1 88.56 257 PRO B C 1
ATOM 4391 O O . PRO B 1 257 ? 18.016 -19.172 -2.436 1 88.56 257 PRO B O 1
ATOM 4394 N N . ARG B 1 258 ? 20.188 -18.469 -2.494 1 87.44 258 ARG B N 1
ATOM 4395 C CA . ARG B 1 258 ? 19.828 -17.062 -2.299 1 87.44 258 ARG B CA 1
ATOM 4396 C C . ARG B 1 258 ? 20.109 -16.25 -3.557 1 87.44 258 ARG B C 1
ATOM 4398 O O . ARG B 1 258 ? 21.109 -16.469 -4.242 1 87.44 258 ARG B O 1
ATOM 4405 N N . ILE B 1 259 ? 19.141 -15.469 -3.867 1 86.81 259 ILE B N 1
ATOM 4406 C CA . ILE B 1 259 ? 19.312 -14.5 -4.941 1 86.81 259 ILE B CA 1
ATOM 4407 C C . ILE B 1 259 ? 19.75 -13.156 -4.363 1 86.81 259 ILE B C 1
ATOM 4409 O O . ILE B 1 259 ? 19.078 -12.586 -3.504 1 86.81 259 ILE B O 1
ATOM 4413 N N . LYS B 1 260 ? 20.906 -12.688 -4.758 1 89.44 260 LYS B N 1
ATOM 4414 C CA . LYS B 1 260 ? 21.438 -11.422 -4.266 1 89.44 260 LYS B CA 1
ATOM 4415 C C . LYS B 1 260 ? 21.266 -10.312 -5.301 1 89.44 260 LYS B C 1
ATOM 4417 O O . LYS B 1 260 ? 21.625 -10.477 -6.465 1 89.44 260 LYS B O 1
ATOM 4422 N N . LEU B 1 261 ? 20.641 -9.266 -4.914 1 89.38 261 LEU B N 1
ATOM 4423 C CA . LEU B 1 261 ? 20.359 -8.148 -5.812 1 89.38 261 LEU B CA 1
ATOM 4424 C C . LEU B 1 261 ? 20.375 -6.824 -5.059 1 89.38 261 LEU B C 1
ATOM 4426 O O . LEU B 1 261 ? 20.125 -6.793 -3.85 1 89.38 261 LEU B O 1
ATOM 4430 N N . VAL B 1 262 ? 20.781 -5.809 -5.723 1 91.69 262 VAL B N 1
ATOM 4431 C CA . VAL B 1 262 ? 20.453 -4.457 -5.289 1 91.69 262 VAL B CA 1
ATOM 4432 C C . VAL B 1 262 ? 19.234 -3.949 -6.055 1 91.69 262 VAL B C 1
ATOM 4434 O O . VAL B 1 262 ? 19.297 -3.77 -7.273 1 91.69 262 VAL B O 1
ATOM 4437 N N . THR B 1 263 ? 18.109 -3.791 -5.363 1 89.81 263 THR B N 1
ATOM 4438 C CA . THR B 1 263 ? 16.891 -3.453 -6.078 1 89.81 263 THR B CA 1
ATOM 4439 C C . THR B 1 263 ? 16.391 -2.066 -5.68 1 89.81 263 THR B C 1
ATOM 4441 O O . THR B 1 263 ? 15.562 -1.479 -6.371 1 89.81 263 THR B O 1
ATOM 4444 N N . GLN B 1 264 ? 16.859 -1.53 -4.586 1 94.38 264 GLN B N 1
ATOM 4445 C CA . GLN B 1 264 ? 16.406 -0.254 -4.043 1 94.38 264 GLN B CA 1
ATOM 4446 C C . GLN B 1 264 ? 17.5 0.8 -4.12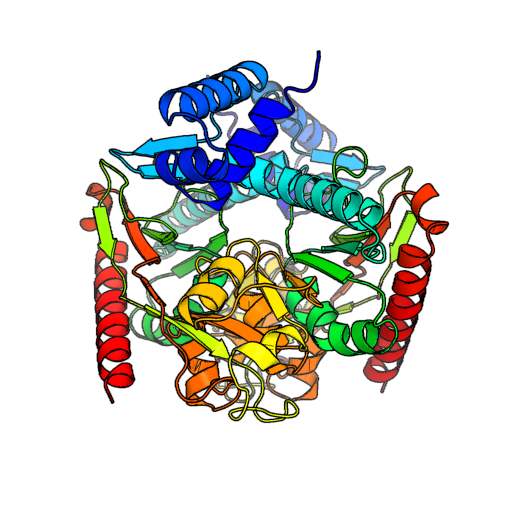1 1 94.38 264 GLN B C 1
ATOM 4448 O O . GLN B 1 264 ? 18.641 0.551 -3.707 1 94.38 264 GLN B O 1
ATOM 4453 N N . TRP B 1 265 ? 17.141 1.962 -4.602 1 94.5 265 TRP B N 1
ATOM 4454 C CA . TRP B 1 265 ? 18.109 3.016 -4.855 1 94.5 265 TRP B CA 1
ATOM 4455 C C . TRP B 1 265 ? 17.594 4.363 -4.363 1 94.5 265 TRP B C 1
ATOM 4457 O O . TRP B 1 265 ? 16.422 4.691 -4.535 1 94.5 265 TRP B O 1
ATOM 4467 N N . ILE B 1 266 ? 18.5 5.086 -3.715 1 97.44 266 ILE B N 1
ATOM 4468 C CA . ILE B 1 266 ? 18.219 6.473 -3.363 1 97.44 266 ILE B CA 1
ATOM 4469 C C . ILE B 1 266 ? 18.453 7.371 -4.578 1 97.44 266 ILE B C 1
ATOM 4471 O O . ILE B 1 266 ? 19.531 7.375 -5.156 1 97.44 266 ILE B O 1
ATOM 4475 N N . VAL B 1 267 ? 17.422 8.125 -4.957 1 96.38 267 VAL B N 1
ATOM 4476 C CA . VAL B 1 267 ? 17.5 8.898 -6.195 1 96.38 267 VAL B CA 1
ATOM 4477 C C . VAL B 1 267 ? 16.984 10.32 -5.941 1 96.38 267 VAL B C 1
ATOM 4479 O O . VAL B 1 267 ? 16 10.516 -5.227 1 96.38 267 VAL B O 1
ATOM 4482 N N . CYS B 1 268 ? 17.641 11.32 -6.461 1 96.69 268 CYS B N 1
ATOM 4483 C CA . CYS B 1 268 ? 17.172 12.703 -6.488 1 96.69 268 CYS B CA 1
ATOM 4484 C C . CYS B 1 268 ? 17.969 13.531 -7.48 1 96.69 268 CYS B C 1
ATOM 4486 O O . CYS B 1 268 ? 19.016 13.094 -7.957 1 96.69 268 CYS B O 1
ATOM 4488 N N . PRO B 1 269 ? 17.438 14.648 -7.887 1 94.62 269 PRO B N 1
ATOM 4489 C CA . PRO B 1 269 ? 18.281 15.555 -8.672 1 94.62 269 PRO B CA 1
ATOM 4490 C C . PRO B 1 269 ? 19.547 15.961 -7.93 1 94.62 269 PRO B C 1
ATOM 4492 O O . PRO B 1 269 ? 19.531 16.141 -6.711 1 94.62 269 PRO B O 1
ATOM 4495 N N . HIS B 1 270 ? 20.609 16.219 -8.711 1 95.44 270 HIS B N 1
ATOM 4496 C CA . HIS B 1 270 ? 21.875 16.625 -8.109 1 95.44 270 HIS B CA 1
ATOM 4497 C C . HIS B 1 270 ? 21.734 17.922 -7.328 1 95.44 270 HIS B C 1
ATOM 4499 O O . HIS B 1 270 ? 22.375 18.109 -6.297 1 95.44 270 HIS B O 1
ATOM 4505 N N . SER B 1 271 ? 20.922 18.781 -7.812 1 92.94 271 SER B N 1
ATOM 4506 C CA . SER B 1 271 ? 20.719 20.062 -7.168 1 92.94 271 SER B CA 1
ATOM 4507 C C . SER B 1 271 ? 20.109 19.906 -5.781 1 92.94 271 SER B C 1
ATOM 4509 O O . SER B 1 271 ? 20.281 20.766 -4.914 1 92.94 271 SER B O 1
ATOM 4511 N N . HIS B 1 272 ? 19.359 18.844 -5.566 1 95.44 272 HIS B N 1
ATOM 4512 C CA . HIS B 1 272 ? 18.703 18.625 -4.281 1 95.44 272 HIS B CA 1
ATOM 4513 C C . HIS B 1 272 ? 19.719 18.297 -3.193 1 95.44 272 HIS B C 1
ATOM 4515 O O . HIS B 1 272 ? 19.438 18.469 -2.006 1 95.44 272 HIS B O 1
ATOM 4521 N N . LEU B 1 273 ? 20.891 17.797 -3.566 1 93.88 273 LEU B N 1
ATOM 4522 C CA . LEU B 1 273 ? 21.906 17.359 -2.613 1 93.88 273 LEU B CA 1
ATOM 4523 C C . LEU B 1 273 ? 22.422 18.531 -1.798 1 93.88 273 LEU B C 1
ATOM 4525 O O . LEU B 1 273 ? 23.062 18.344 -0.756 1 93.88 273 LEU B O 1
ATOM 4529 N N . ARG B 1 274 ? 22.109 19.719 -2.215 1 91.38 274 ARG B N 1
ATOM 4530 C CA . ARG B 1 274 ? 22.578 20.906 -1.514 1 91.38 274 ARG B CA 1
ATOM 4531 C C . ARG B 1 274 ? 21.547 21.391 -0.498 1 91.38 274 ARG B C 1
ATOM 4533 O O . ARG B 1 274 ? 21.844 22.219 0.363 1 91.38 274 ARG B O 1
ATOM 4540 N N . GLN B 1 275 ? 20.359 20.891 -0.64 1 93.25 275 GLN B N 1
ATOM 4541 C CA . GLN B 1 275 ? 19.312 21.25 0.316 1 93.25 275 GLN B CA 1
ATOM 4542 C C . GLN B 1 275 ? 19.547 20.562 1.659 1 93.25 275 GLN B C 1
ATOM 4544 O O . GLN B 1 275 ? 19.75 19.344 1.716 1 93.25 275 GLN B O 1
ATOM 4549 N N . ARG B 1 276 ? 19.516 21.281 2.711 1 92.12 276 ARG B N 1
ATOM 4550 C CA . ARG B 1 276 ? 19.797 20.781 4.051 1 92.12 276 ARG B CA 1
ATOM 4551 C C . ARG B 1 276 ? 18.875 19.609 4.395 1 92.12 276 ARG B C 1
ATOM 4553 O O . ARG B 1 276 ? 19.344 18.594 4.938 1 92.12 276 ARG B O 1
ATOM 4560 N N . LYS B 1 277 ? 17.578 19.688 4.102 1 94.25 277 LYS B N 1
ATOM 4561 C CA . LYS B 1 277 ? 16.625 18.641 4.418 1 94.25 277 LYS B CA 1
ATOM 4562 C C . LYS B 1 277 ? 17 17.328 3.73 1 94.25 277 LYS B C 1
ATOM 4564 O O . LYS B 1 277 ? 16.875 16.25 4.32 1 94.25 277 LYS B O 1
ATOM 4569 N N . VAL B 1 278 ? 17.484 17.359 2.477 1 96.38 278 VAL B N 1
ATOM 4570 C CA . VAL B 1 278 ? 17.875 16.188 1.72 1 96.38 278 VAL B CA 1
ATOM 4571 C C . VAL B 1 278 ? 19.172 15.609 2.287 1 96.38 278 VAL B C 1
ATOM 4573 O O . VAL B 1 278 ? 19.312 14.391 2.443 1 96.38 278 VAL B O 1
ATOM 4576 N N . MET B 1 279 ? 20.125 16.516 2.633 1 96.31 279 MET B N 1
ATOM 4577 C CA . MET B 1 279 ? 21.391 16.094 3.215 1 96.31 279 MET B CA 1
ATOM 4578 C C . MET B 1 279 ? 21.156 15.352 4.527 1 96.31 279 MET B C 1
ATOM 4580 O O . MET B 1 279 ? 21.766 14.297 4.762 1 96.31 279 MET B O 1
ATOM 4584 N N . LEU B 1 280 ? 20.312 15.914 5.379 1 96.81 280 LEU B N 1
ATOM 4585 C CA . LEU B 1 280 ? 20.016 15.297 6.668 1 96.81 280 LEU B CA 1
ATOM 4586 C C . LEU B 1 280 ? 19.391 13.922 6.484 1 96.81 280 LEU B C 1
ATOM 4588 O O . LEU B 1 280 ? 19.766 12.969 7.184 1 96.81 280 LEU B O 1
ATOM 4592 N N . PHE B 1 281 ? 18.5 13.766 5.551 1 98.56 281 PHE B N 1
ATOM 4593 C CA . PHE B 1 281 ? 17.844 12.484 5.305 1 98.56 281 PHE B CA 1
ATOM 4594 C C . PHE B 1 281 ? 18.828 11.469 4.746 1 98.56 281 PHE B C 1
ATOM 4596 O O . PHE B 1 281 ? 18.812 10.297 5.137 1 98.56 281 PHE B O 1
ATOM 4603 N N . LEU B 1 282 ? 19.641 11.906 3.822 1 98.19 282 LEU B N 1
ATOM 4604 C CA . LEU B 1 282 ? 20.641 11.023 3.225 1 98.19 282 LEU B CA 1
ATOM 4605 C C . LEU B 1 282 ? 21.594 10.492 4.285 1 98.19 282 LEU B C 1
ATOM 4607 O O . LEU B 1 282 ? 21.938 9.305 4.27 1 98.19 282 LEU B O 1
ATOM 4611 N N . GLU B 1 283 ? 22.047 11.375 5.117 1 98.06 283 GLU B N 1
ATOM 4612 C CA . GLU B 1 283 ? 22.938 10.953 6.195 1 98.06 283 GLU B CA 1
ATOM 4613 C C . GLU B 1 283 ? 22.25 9.93 7.105 1 98.06 283 GLU B C 1
ATOM 4615 O O . GLU B 1 283 ? 22.859 8.922 7.473 1 98.06 283 GLU B O 1
ATOM 4620 N N . TRP B 1 284 ? 21.016 10.188 7.484 1 98.25 284 TRP B N 1
ATOM 4621 C CA . TRP B 1 284 ? 20.234 9.273 8.305 1 98.25 284 TRP B CA 1
ATOM 4622 C C . TRP B 1 284 ? 20.047 7.934 7.605 1 98.25 284 TRP B C 1
ATOM 4624 O O . TRP B 1 284 ? 20.219 6.879 8.219 1 98.25 284 TRP B O 1
ATOM 4634 N N . MET B 1 285 ? 19.75 7.941 6.289 1 97.81 285 MET B N 1
ATOM 4635 C CA . MET B 1 285 ? 19.547 6.738 5.488 1 97.81 285 MET B CA 1
ATOM 4636 C C . MET B 1 285 ? 20.812 5.887 5.465 1 97.81 285 MET B C 1
ATOM 4638 O O . MET B 1 285 ? 20.75 4.66 5.582 1 97.81 285 MET B O 1
ATOM 4642 N N . ARG B 1 286 ? 21.906 6.57 5.277 1 97.88 286 ARG B N 1
ATOM 4643 C CA . ARG B 1 286 ? 23.172 5.863 5.23 1 97.88 286 ARG B CA 1
ATOM 4644 C C . ARG B 1 286 ? 23.484 5.195 6.566 1 97.88 286 ARG B C 1
ATOM 4646 O O . ARG B 1 286 ? 23.984 4.07 6.602 1 97.88 286 ARG B O 1
ATOM 4653 N N . LYS B 1 287 ? 23.188 5.875 7.621 1 97.62 287 LYS B N 1
ATOM 4654 C CA . LYS B 1 287 ? 23.359 5.285 8.945 1 97.62 287 LYS B CA 1
ATOM 4655 C C . LYS B 1 287 ? 22.484 4.043 9.117 1 97.62 287 LYS B C 1
ATOM 4657 O O . LYS B 1 287 ? 22.953 3.02 9.625 1 97.62 287 LYS B O 1
ATOM 4662 N N . GLN B 1 288 ? 21.188 4.141 8.711 1 97.12 288 GLN B N 1
ATOM 4663 C CA . GLN B 1 288 ? 20.266 3.012 8.797 1 97.12 288 GLN B CA 1
ATOM 4664 C C . GLN B 1 288 ? 20.75 1.841 7.945 1 97.12 288 GLN B C 1
ATOM 4666 O O . GLN B 1 288 ? 20.688 0.686 8.367 1 97.12 288 GLN B O 1
ATOM 4671 N N . ARG B 1 289 ? 21.188 2.166 6.738 1 96.38 289 ARG B N 1
ATOM 4672 C CA . ARG B 1 289 ? 21.719 1.159 5.828 1 96.38 289 ARG B CA 1
ATOM 4673 C C . ARG B 1 289 ? 22.906 0.441 6.445 1 96.38 289 ARG B C 1
ATOM 4675 O O . ARG B 1 289 ? 23 -0.788 6.402 1 96.38 289 ARG B O 1
ATOM 4682 N N . ASP B 1 290 ? 23.844 1.18 7.012 1 95.94 290 ASP B N 1
ATOM 4683 C CA . ASP B 1 290 ? 25.047 0.614 7.609 1 95.94 290 ASP B CA 1
ATOM 4684 C C . ASP B 1 290 ? 24.703 -0.279 8.797 1 95.94 290 ASP B C 1
ATOM 4686 O O . ASP B 1 290 ? 25.297 -1.337 8.984 1 95.94 290 ASP B O 1
ATOM 4690 N N . GLU B 1 291 ? 23.766 0.123 9.602 1 94.94 291 GLU B N 1
ATOM 4691 C CA . GLU B 1 291 ? 23.328 -0.686 10.727 1 94.94 291 GLU B CA 1
ATOM 4692 C C . GLU B 1 291 ? 22.688 -1.992 10.258 1 94.94 291 GLU B C 1
ATOM 4694 O O . GLU B 1 291 ? 22.922 -3.047 10.852 1 94.94 291 GLU B O 1
ATOM 4699 N N . TRP B 1 292 ? 21.891 -1.883 9.211 1 94.94 292 TRP B N 1
ATOM 4700 C CA . TRP B 1 292 ? 21.25 -3.07 8.648 1 94.94 292 TRP B CA 1
ATOM 4701 C C . TRP B 1 292 ? 22.297 -4.062 8.148 1 94.94 292 TRP B C 1
ATOM 4703 O O . TRP B 1 292 ? 22.172 -5.27 8.383 1 94.94 292 TRP B O 1
ATOM 4713 N N . GLN B 1 293 ? 23.328 -3.576 7.48 1 92.88 293 GLN B N 1
ATOM 4714 C CA . GLN B 1 293 ? 24.375 -4.422 6.914 1 92.88 293 GLN B CA 1
ATOM 4715 C C . GLN B 1 293 ? 25.172 -5.109 8.008 1 92.88 293 GLN B C 1
ATOM 4717 O O . GLN B 1 293 ? 25.594 -6.258 7.855 1 92.88 293 GLN B O 1
ATOM 4722 N N . THR B 1 294 ? 25.344 -4.418 9.094 1 89.31 294 THR B N 1
ATOM 4723 C CA . THR B 1 294 ? 26.109 -4.969 10.203 1 89.31 294 THR B CA 1
ATOM 4724 C C . THR B 1 294 ? 25.312 -6.082 10.898 1 89.31 294 THR B C 1
ATOM 4726 O O . THR B 1 294 ? 25.906 -7.074 11.344 1 89.31 294 THR B O 1
ATOM 4729 N N . ARG B 1 295 ? 24 -5.973 11.031 1 83.94 295 ARG B N 1
ATOM 4730 C CA . ARG B 1 295 ? 23.156 -6.969 11.68 1 83.94 295 ARG B CA 1
ATOM 4731 C C . ARG B 1 295 ? 23.031 -8.227 10.82 1 83.94 295 ARG B C 1
ATOM 4733 O O . ARG B 1 295 ? 22.906 -9.328 11.344 1 83.94 295 ARG B O 1
ATOM 4740 N N . ARG B 1 296 ? 22.859 -8.117 9.547 1 70.81 296 ARG B N 1
ATOM 4741 C CA . ARG B 1 296 ? 22.75 -9.234 8.625 1 70.81 296 ARG B CA 1
ATOM 4742 C C . ARG B 1 296 ? 23.953 -10.164 8.719 1 70.81 296 ARG B C 1
ATOM 4744 O O . ARG B 1 296 ? 23.812 -11.383 8.57 1 70.81 296 ARG B O 1
ATOM 4751 N N . VAL B 1 297 ? 25.109 -9.586 8.766 1 51.31 297 VAL B N 1
ATOM 4752 C CA . VAL B 1 297 ? 26.359 -10.32 8.82 1 51.31 297 VAL B CA 1
ATOM 4753 C C . VAL B 1 297 ? 26.469 -11.062 10.156 1 51.31 297 VAL B C 1
ATOM 4755 O O . VAL B 1 297 ? 27.172 -12.078 10.258 1 51.31 297 VAL B O 1
ATOM 4758 N N . VAL B 1 298 ? 25.672 -10.664 11.078 1 45.5 298 VAL B N 1
ATOM 4759 C CA . VAL B 1 298 ? 25.844 -11.414 12.312 1 45.5 298 VAL B CA 1
ATOM 4760 C C . VAL B 1 298 ? 24.812 -12.539 12.383 1 45.5 298 VAL B C 1
ATOM 4762 O O . VAL B 1 298 ? 23.641 -12.344 12.023 1 45.5 298 VAL B O 1
#

Secondary structure (DSSP, 8-state):
----HHHHHHHHHHHHHT-HHHHHHHHTS-HHHHHHHHHHHHHHHTS--EEEETTEEEE-HHHHHHHHHHHHHHHHHHHHHHHHTT----EEEEEEE-HHHIIIIIHHHHHHHHHH-TTEEEEEEE--SPP-TTTS--SEEEEES-S--TTEEEEE---EEEEEEE-TTSTTTTT--GGGGGGSEEEEETT-SS-HHHHHHHTT----SPPEEEEESSHHHHHHHHHTTS-EEEEETTTTHHHHHTTSSEESSTT---EEE--EEEEEEGGGGGSHHHHHHHHHHHHHHHHHHHHHH-/----HHHHHHHHHHHHHT-HHHHHHHHTS-HHHHHHHHHHHHHHHTS--EEEETTEEEE-HHHHHHHHHHHHHHHHHHHHHHHHTT----EEEEEEE-HHHIIIIIHHHHHHHHHH-TTEEEEEEE--SPP-TTTS--SEEEEES-S--TTEEEEE---EEEEEEE-TTSTTTTT--GGGGGGSEEEEETT-SS-HHHHHHHTT----SPPEEEEESSHHHHHHHHHTTS-BEEEETTTTHHHHHTTSSEESSTT---EEE--EEEEEEGGGGGSHHHHHHHHHHHHHHHHHHHHHH-

Organism: Agrobacterium fabrum (strain C58 / ATCC 33970) (NCBI:txid176299)

pLDDT: mean 84.64, std 14.19, range [33.12, 98.56]

Radius of gyration: 24.16 Å; Cα contacts (8 Å, |Δi|>4): 1083; chains: 2; bounding box: 52×66×64 Å

Nearest PDB structures (foldseek):
  3kot-assembly1_A-2  TM=8.255E-01  e=4.737E-16  Citrobacter freundii
  3szp-assembly1_B-2  TM=5.237E-01  e=8.671E-20  Vibrio cholerae
  3hhf-assembly1_B  TM=7.959E-01  e=4.922E-13  Neisseria meningitidis serogroup B
  5ydw-assembly1_B-2  TM=5.278E-01  e=5.357E-16  Salmonella enterica subsp. enterica serovar Typhimurium
  5yez-assembly1_B  TM=6.872E-01  e=2.689E-09  Salmonella enterica subsp. enterica serovar Typhimurium

InterPro domains:
  IPR000847 LysR, HTH, N-terminal domain [PF00126] (7-64)
  IPR000847 LysR, HTH, N-terminal domain [PR00039] (20-31)
  IPR000847 LysR, HTH, N-terminal domain [PR00039] (31-41)
  IPR000847 LysR, HTH, N-terminal domain [PR00039] (41-52)
  IPR000847 LysR, HTH, N-terminal domain [PS50931] (3-60)
  IPR005119 LysR, substrate-binding [PF03466] (92-288)
  IPR036388 Winged helix-like DNA-binding domain superfamily [G3DSA:1.10.10.10] (1-85)
  IPR036390 Winged helix DNA-binding domain superfamily [SSF46785] (4-111)
  IPR058163 LysR-type transcriptional regulator, proteobacterial-type [PTHR30537] (5-289)

Foldseek 3Di:
DDDLVVLLVLLLLCAVVQALCVSCVVVVHDSVVSVVSQVVNCVVVVHRQWDDDDRTIHGDPVVVVSNVQCVVVVVQVVLVVVVVVVDPRQAEAEEEEAQLCVPQPCVVCVVVLCVVCVSYHYHYHHHQDDDDQVRGDHLKYWHFDAQDDPQKDKDFLDKWKKAKKAFPPAVQAANDQLQCQQAKEEEEAPPAPDDPCVQQVVSVHDNDDDGHYDYDPDVNVSLVCRLVNVTMYTHICNSCVPCVVVRSMDGRYNPGDIDIDRGIMMIHHPVSCPPPSSVSVVVVSNVSSVVSVVVVVD/DDDLVVLLVLLLLCAVVQALCVSCVVVVHHSVVSVVSQVVVCVVVVHRQWDDDDRTIHGDPVVVVSSVQCVVVVVQVVLVVVVVVVDPRQAEAEEEEAQLCVPQPCVVCVVVLCVVCVSHHYHYHHHQDDDDQVRGPHLKYWHFDAQDDPQKDKDFLDKWKKAKKAFPPAVQAANDQLQCQQAKEEEEAPPAPDDPCVQQVVSVHDNDDDGHYDYDPDVNVSLVCRLVNVTMYTHICNSCVPCVVVRSMDGRYNPGDIDIDRTIMMIHHPVSCPPPSSVSVVVVSNVSSVVSVVVVVD

Sequence (596 aa):
MQIPIKSILVFHAAARAGSISRAAEELSVTPSAVSQQIQLLEGQLGTTLMARTGRKVTLTEAGERYFSMITAQIEQISDATDSIRGFRSVTTLTIRATPTISNKWLLPRLGSFLEEHPELEVRLDGTNEPTDFSQELVDIELRHGDGRWPGLFVEGLVEEEFLPVCSPNYQGAGKFLPEELQNERLIHSVKAQAQWNHWFPLAGVTAEKRWRRVLFDRSHMAIDAAVLGIGVALESTLMMERELQDKMLVPAVADAPRIKLVTQWIVCPHSHLRQRKVMLFLEWMRKQRDEWQTRRVVMQIPIKSILVFHAAARAGSISRAAEELSVTPSAVSQQIQLLEGQLGTTLMARTGRKVTLTEAGERYFSMITAQIEQISDATDSIRGFRSVTTLTIRATPTISNKWLLPRLGSFLEEHPELEVRLDGTNEPTDFSQELVDIELRHGDGRWPGLFVEGLVEEEFLPVCSPNYQGAGKFLPEELQNERLIHSVKAQAQWNHWFPLAGVTAEKRWRRVLFDRSHMAIDAAVLGIGVALESTLMMERELQDKMLVPAVADAPRIKLVTQWIVCPHSHLRQRKVMLFLEWMRKQRDEWQTRRVV

Solvent-accessible surface area (backbone atoms only — not comparable to full-atom values): 31535 Å² total; per-residue (Å²): 132,81,76,58,55,67,24,47,52,46,38,46,41,20,59,73,58,44,20,46,61,56,22,8,61,75,67,71,48,50,43,67,54,41,51,50,31,37,49,50,42,20,60,74,67,70,42,69,32,66,42,74,51,85,94,44,41,42,67,30,62,59,18,46,51,49,42,59,60,41,43,58,51,51,50,44,48,51,43,50,53,39,24,70,72,63,41,76,70,71,48,70,43,28,36,36,21,32,47,37,52,34,63,48,45,45,52,79,49,43,53,59,53,46,67,76,37,70,71,49,30,45,33,46,36,53,41,80,67,74,81,50,65,90,79,40,88,51,56,36,30,42,40,75,50,85,72,72,57,90,84,41,41,69,42,76,62,54,78,33,39,32,41,49,26,19,8,66,82,31,92,60,51,44,65,37,50,73,68,56,51,58,79,36,40,37,39,36,29,74,68,43,91,60,48,67,86,58,48,36,53,70,60,72,31,76,88,82,68,85,62,47,49,39,37,25,52,41,49,53,56,28,52,52,38,11,50,72,47,60,28,37,22,57,46,41,50,61,59,35,44,65,40,48,74,69,53,43,29,36,51,25,31,74,85,56,64,68,47,74,44,58,45,44,21,42,35,32,54,60,74,42,63,73,38,65,68,49,42,54,50,50,54,50,50,51,52,54,44,51,51,51,56,58,54,70,76,94,130,81,76,58,55,66,24,49,51,46,36,46,40,20,59,73,59,44,20,46,60,56,23,9,61,75,67,71,48,50,44,66,54,42,51,50,30,36,48,49,42,22,59,75,67,72,40,68,32,64,42,74,49,84,93,43,41,43,69,29,64,60,19,46,51,47,44,60,60,42,44,60,52,51,49,44,48,51,44,50,54,39,24,70,73,65,41,77,67,70,48,70,43,30,36,38,21,32,45,36,52,34,61,47,45,46,52,79,49,42,51,61,54,45,67,75,37,70,70,49,29,45,33,45,36,55,42,78,69,73,82,49,66,90,80,37,87,50,58,35,30,43,42,76,50,83,71,72,56,89,85,42,39,68,42,77,60,54,78,33,39,31,42,48,27,18,8,66,82,31,92,61,51,42,65,39,50,73,69,55,51,58,80,35,41,35,38,36,30,73,69,43,90,60,48,66,85,59,48,35,54,71,59,73,30,75,88,81,67,85,61,48,50,38,37,26,51,40,49,53,57,28,53,51,39,10,51,72,47,59,28,38,21,57,47,40,50,63,60,35,42,64,40,48,75,71,54,42,30,35,50,24,32,76,86,56,64,68,49,76,44,58,45,45,22,43,33,31,54,60,74,40,62,74,38,64,69,49,41,55,48,50,54,51,49,52,52,53,43,52,52,51,56,57,53,68,77,95